Protein AF-A0A3M2BZV1-F1 (afdb_monomer_lite)

Sequence (402 aa):
MAQPIPGFLEGPLTDLDVVSRTARVNGVLMNIPPGTPIASPTVDLNALAASLGVDPLTLIGGDPLPGRTTPGFTGGTCLCAVEVDPATGVATATEMTLEPAENVILATVTAHNCVTPGCDPDDDPANELRVGGTLMDPNPDPRLTSDPATNRGFVVDLTLGNLAGVAAGGEGYFGVTGNLHLYTLELEGGVLVNAGVTEVSILRAQCRQRNGMGEWNVLGATHDPSTGEVTVRRGDTGEVLGTAPVVADPDDPAFGAYTFNAEVTGTCAGAVIVDFLTASATGDVDVRIDDPAAPPPPPGGGPADAIAIDRARFRADKGMIRVSGTVLPGGATPPAAVEVYVPGTDDGAGGCSGTLAGTATVDAVALDWDFRSNDGDFPTNPGTTCVASPNGGSAESDFTVD

pLDDT: mean 90.84, std 10.63, range [43.12, 98.69]

Structure (mmCIF, N/CA/C/O backbone):
data_AF-A0A3M2BZV1-F1
#
_entry.id   AF-A0A3M2BZV1-F1
#
loop_
_atom_site.group_PDB
_atom_site.id
_atom_site.type_symbol
_atom_site.label_atom_id
_atom_site.label_alt_id
_atom_site.label_comp_id
_atom_site.label_asym_id
_atom_site.label_entity_id
_atom_site.label_seq_id
_atom_site.pdbx_PDB_ins_code
_atom_site.Cartn_x
_atom_site.Cartn_y
_atom_site.Cartn_z
_atom_site.occupancy
_atom_site.B_iso_or_equiv
_atom_site.auth_seq_id
_atom_site.auth_comp_id
_atom_site.auth_asym_id
_atom_site.auth_atom_id
_atom_site.pdbx_PDB_model_num
ATOM 1 N N . MET A 1 1 ? 11.053 17.723 -30.138 1.00 65.12 1 MET A N 1
ATOM 2 C CA . MET A 1 1 ? 11.257 16.628 -29.171 1.00 65.12 1 MET A CA 1
ATOM 3 C C . MET A 1 1 ? 9.878 16.138 -28.798 1.00 65.12 1 MET A C 1
ATOM 5 O O . MET A 1 1 ? 9.015 16.987 -28.596 1.00 65.12 1 MET A O 1
ATOM 9 N N . ALA A 1 2 ? 9.643 14.830 -28.858 1.00 81.00 2 ALA A N 1
ATOM 10 C CA . ALA A 1 2 ? 8.365 14.273 -28.439 1.00 81.00 2 ALA A CA 1
ATOM 11 C C . ALA A 1 2 ? 8.210 14.459 -26.922 1.00 81.00 2 ALA A C 1
ATOM 13 O O . ALA A 1 2 ? 9.206 14.473 -26.200 1.00 81.00 2 ALA A O 1
ATOM 14 N N . GLN A 1 3 ? 6.982 14.692 -26.468 1.00 87.81 3 GLN A N 1
ATOM 15 C CA . GLN A 1 3 ? 6.684 14.830 -25.046 1.00 87.81 3 GLN A CA 1
ATOM 16 C C . GLN A 1 3 ? 6.762 13.442 -24.383 1.00 87.81 3 GLN A C 1
ATOM 18 O O . GLN A 1 3 ? 6.252 12.493 -24.987 1.00 87.81 3 GLN A O 1
ATOM 23 N N . PRO A 1 4 ? 7.378 13.303 -23.191 1.00 90.81 4 PRO A N 1
ATOM 24 C CA . PRO A 1 4 ? 7.334 12.055 -22.436 1.00 90.81 4 PRO A CA 1
ATOM 25 C C . PRO A 1 4 ? 5.892 11.619 -22.162 1.00 90.81 4 PRO A C 1
ATOM 27 O O . PRO A 1 4 ? 5.012 12.456 -21.944 1.00 90.81 4 PRO A O 1
ATOM 30 N N . ILE A 1 5 ? 5.656 10.310 -22.195 1.00 91.00 5 ILE A N 1
ATOM 31 C CA . ILE A 1 5 ? 4.343 9.711 -21.956 1.00 91.00 5 ILE A CA 1
ATOM 32 C C . ILE A 1 5 ? 4.293 9.259 -20.492 1.00 91.00 5 ILE A C 1
ATOM 34 O O . ILE A 1 5 ? 5.105 8.411 -20.117 1.00 91.00 5 ILE A O 1
ATOM 38 N N . PRO A 1 6 ? 3.379 9.786 -19.657 1.00 90.75 6 PRO A N 1
ATOM 39 C CA . PRO A 1 6 ? 3.213 9.284 -18.299 1.00 90.75 6 PRO A CA 1
ATOM 40 C C . PRO A 1 6 ? 2.678 7.848 -18.336 1.00 90.75 6 PRO A C 1
ATOM 42 O O . PRO A 1 6 ? 1.801 7.516 -19.136 1.00 90.75 6 PRO A O 1
ATOM 45 N N . GLY A 1 7 ? 3.204 6.998 -17.464 1.00 90.75 7 GLY A N 1
ATOM 46 C CA . GLY A 1 7 ? 2.824 5.600 -17.335 1.00 90.75 7 GLY A CA 1
ATOM 47 C C . GLY A 1 7 ? 2.903 5.120 -15.891 1.00 90.75 7 GLY A C 1
ATOM 48 O O . GLY A 1 7 ? 3.358 5.832 -14.996 1.00 90.75 7 GLY A O 1
ATOM 49 N N . PHE A 1 8 ? 2.461 3.887 -15.680 1.00 92.56 8 PHE A N 1
ATO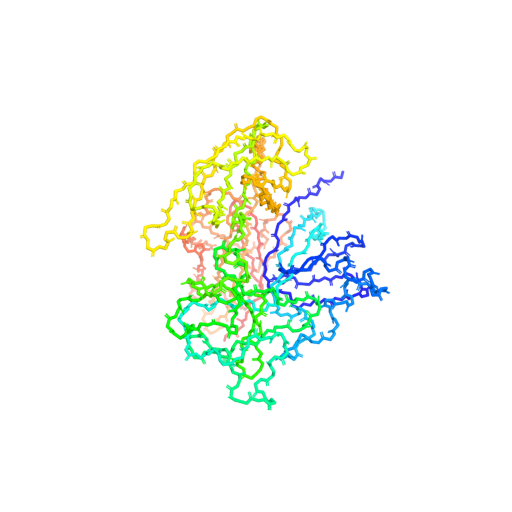M 50 C CA . PHE A 1 8 ? 2.524 3.206 -14.394 1.00 92.56 8 PHE A CA 1
ATOM 51 C C . PHE A 1 8 ? 3.009 1.777 -14.624 1.00 92.56 8 PHE A C 1
ATOM 53 O O . PHE A 1 8 ? 2.493 1.080 -15.502 1.00 92.56 8 PHE A O 1
ATOM 60 N N . LEU A 1 9 ? 4.030 1.372 -13.877 1.00 93.50 9 LEU A N 1
ATOM 61 C CA . LEU A 1 9 ? 4.557 0.016 -13.874 1.00 93.50 9 LEU A CA 1
ATOM 62 C C . LEU A 1 9 ? 4.235 -0.622 -12.532 1.00 93.50 9 LEU A C 1
ATOM 64 O O . LEU A 1 9 ? 4.595 -0.090 -11.489 1.00 93.50 9 LEU A O 1
ATOM 68 N N . GLU A 1 10 ? 3.607 -1.787 -12.581 1.00 95.31 10 GLU A N 1
ATOM 69 C CA . GLU A 1 10 ? 3.343 -2.608 -11.410 1.00 95.31 10 GLU A CA 1
ATOM 70 C C . GLU A 1 10 ? 3.843 -4.023 -11.673 1.00 95.31 10 GLU A C 1
ATOM 72 O O . GLU A 1 10 ? 3.662 -4.574 -12.767 1.00 95.31 10 GLU A O 1
ATOM 77 N N . GLY A 1 11 ? 4.494 -4.613 -10.677 1.00 94.75 11 GLY A N 1
ATOM 78 C CA . GLY A 1 11 ? 4.858 -6.021 -10.700 1.00 94.75 11 GLY A CA 1
ATOM 79 C C . GLY A 1 11 ? 6.191 -6.304 -10.022 1.00 94.75 11 GLY A C 1
ATOM 80 O O . GLY A 1 11 ? 6.704 -5.476 -9.267 1.00 94.75 11 GLY A O 1
ATOM 81 N N . PRO A 1 12 ? 6.779 -7.485 -10.273 1.00 95.19 12 PRO A N 1
ATOM 82 C CA . PRO A 1 12 ? 7.933 -7.933 -9.515 1.00 95.19 12 PRO A CA 1
ATOM 83 C C . PRO A 1 12 ? 9.173 -7.080 -9.806 1.00 95.19 12 PRO A C 1
ATOM 85 O O . PRO A 1 12 ? 9.556 -6.911 -10.970 1.00 95.19 12 PRO A O 1
ATOM 88 N N . LEU A 1 13 ? 9.839 -6.613 -8.746 1.00 97.06 13 LEU A N 1
ATOM 89 C CA . LEU A 1 13 ? 11.179 -6.029 -8.805 1.00 97.06 13 LEU A CA 1
ATOM 90 C C . LEU A 1 13 ? 12.202 -7.159 -8.956 1.00 97.06 13 LEU A C 1
ATOM 92 O O . LEU A 1 13 ? 12.619 -7.782 -7.985 1.00 97.06 13 LEU A O 1
ATOM 96 N N . THR A 1 14 ? 12.584 -7.462 -10.189 1.00 95.94 14 THR A N 1
ATOM 97 C CA . THR A 1 14 ? 13.433 -8.627 -10.507 1.00 95.94 14 THR A CA 1
ATOM 98 C C . THR A 1 14 ? 14.927 -8.334 -10.484 1.00 95.94 14 THR A C 1
ATOM 100 O O . THR A 1 14 ? 15.722 -9.259 -10.338 1.00 95.94 14 THR A O 1
ATOM 103 N N . ASP A 1 15 ? 15.303 -7.067 -10.636 1.00 95.62 15 ASP A N 1
ATOM 104 C CA . ASP A 1 15 ? 16.692 -6.622 -10.659 1.00 95.62 15 ASP A CA 1
ATOM 105 C C . ASP A 1 15 ? 16.779 -5.165 -10.200 1.00 95.62 15 ASP A C 1
ATOM 107 O O . ASP A 1 15 ? 15.883 -4.366 -10.495 1.00 95.62 15 ASP A O 1
ATOM 111 N N . LEU A 1 16 ? 17.856 -4.829 -9.495 1.00 96.81 16 LEU A N 1
ATOM 112 C CA . LEU A 1 16 ? 18.164 -3.480 -9.036 1.00 96.81 16 LEU A CA 1
ATOM 113 C C . LEU A 1 16 ? 19.681 -3.282 -9.052 1.00 96.81 16 LEU A C 1
ATOM 115 O O . LEU A 1 16 ? 20.410 -3.873 -8.256 1.00 96.81 16 LEU A O 1
ATOM 119 N N . ASP A 1 17 ? 20.145 -2.389 -9.917 1.00 96.62 17 ASP A N 1
ATOM 120 C CA . ASP A 1 17 ? 21.536 -1.966 -9.974 1.00 96.62 17 ASP A CA 1
ATOM 121 C C . ASP A 1 17 ? 21.671 -0.560 -9.386 1.00 96.62 17 ASP A C 1
ATOM 123 O O . ASP A 1 17 ? 21.318 0.452 -9.995 1.00 96.62 17 ASP A O 1
ATOM 127 N N . VAL A 1 18 ? 22.227 -0.511 -8.178 1.00 94.94 18 VAL A N 1
ATOM 128 C CA . VAL A 1 18 ? 22.482 0.718 -7.418 1.00 94.94 18 VAL A CA 1
ATOM 129 C C . VAL A 1 18 ? 23.481 1.637 -8.130 1.00 94.94 18 VAL A C 1
ATOM 131 O O . VAL A 1 18 ? 23.368 2.858 -8.037 1.00 94.94 18 VAL A O 1
ATOM 134 N N . VAL A 1 19 ? 24.459 1.073 -8.849 1.00 94.12 19 VAL A N 1
ATOM 135 C CA . VAL A 1 19 ? 25.541 1.838 -9.485 1.00 94.12 19 VAL A CA 1
ATOM 136 C C . VAL A 1 19 ? 25.039 2.519 -10.750 1.00 94.12 19 VAL A C 1
ATOM 138 O O . VAL A 1 19 ? 25.269 3.714 -10.933 1.00 94.12 19 VAL A O 1
ATOM 141 N N . SER A 1 20 ? 24.346 1.777 -11.617 1.00 96.75 20 SER A N 1
ATOM 142 C CA . SER A 1 20 ? 23.733 2.358 -12.819 1.00 96.75 20 SER A CA 1
ATOM 143 C C . SER A 1 20 ? 22.413 3.080 -12.533 1.00 96.75 20 SER A C 1
ATOM 145 O O . SER A 1 20 ? 21.921 3.798 -13.401 1.00 96.75 20 SER A O 1
ATOM 147 N N . ARG A 1 21 ? 21.875 2.934 -11.314 1.00 97.50 21 ARG A N 1
ATOM 148 C CA . ARG A 1 21 ? 20.554 3.413 -10.886 1.00 97.50 21 ARG A CA 1
ATOM 149 C C . ARG A 1 21 ? 19.451 2.940 -11.826 1.00 97.50 21 ARG A C 1
ATOM 151 O O . ARG A 1 21 ? 18.632 3.730 -12.296 1.00 97.50 21 ARG A O 1
ATOM 158 N N . THR A 1 22 ? 19.451 1.646 -12.111 1.00 97.88 22 THR A N 1
ATOM 159 C CA . THR A 1 22 ? 18.426 1.012 -12.939 1.00 97.88 22 THR A CA 1
ATOM 160 C C . THR A 1 22 ? 17.716 -0.085 -12.167 1.00 97.88 22 THR A C 1
ATOM 162 O O . THR A 1 22 ? 18.286 -0.697 -11.266 1.00 97.88 22 THR A O 1
ATOM 165 N N . ALA A 1 23 ? 16.456 -0.328 -12.509 1.00 97.75 23 ALA A N 1
ATOM 166 C CA . ALA A 1 23 ? 15.674 -1.424 -11.958 1.00 97.75 23 ALA A CA 1
ATOM 167 C C . ALA A 1 23 ? 14.876 -2.119 -13.053 1.00 97.75 23 ALA A C 1
ATOM 169 O O . ALA A 1 23 ? 14.548 -1.515 -14.077 1.00 97.75 23 ALA A O 1
ATOM 170 N N . ARG A 1 24 ? 14.542 -3.391 -12.827 1.00 97.31 24 ARG A N 1
ATOM 171 C CA . ARG A 1 24 ? 13.664 -4.159 -13.706 1.00 97.31 24 ARG A CA 1
ATOM 172 C C . ARG A 1 24 ? 12.366 -4.515 -13.003 1.00 97.31 24 ARG A C 1
ATOM 174 O O . ARG A 1 24 ? 12.362 -5.378 -12.123 1.00 97.31 24 ARG A O 1
ATOM 181 N N . VAL A 1 25 ? 11.274 -3.910 -13.455 1.00 96.56 25 VAL A N 1
ATOM 182 C CA . VAL A 1 25 ? 9.926 -4.116 -12.913 1.00 96.56 25 VAL A CA 1
ATOM 183 C C . VAL A 1 25 ? 9.061 -4.745 -13.988 1.00 96.56 25 VAL A C 1
ATOM 185 O O . VAL A 1 25 ? 8.952 -4.210 -15.088 1.00 96.56 25 VAL A O 1
ATOM 188 N N . ASN A 1 26 ? 8.509 -5.925 -13.698 1.00 92.88 26 ASN A N 1
ATOM 189 C CA . ASN A 1 26 ? 7.718 -6.698 -14.662 1.00 92.88 26 ASN A CA 1
ATOM 190 C C . ASN A 1 26 ? 8.430 -6.872 -16.028 1.00 92.88 26 ASN A C 1
ATOM 192 O O . ASN A 1 26 ? 7.855 -6.703 -17.099 1.00 92.88 26 ASN A O 1
ATOM 196 N N . GLY A 1 27 ? 9.743 -7.129 -15.993 1.00 92.62 27 GLY A N 1
ATOM 197 C CA . GLY A 1 27 ? 10.577 -7.277 -17.190 1.00 92.62 27 GLY A CA 1
ATOM 198 C C . GLY A 1 27 ? 11.034 -5.966 -17.849 1.00 92.62 27 GLY A C 1
ATOM 199 O O . GLY A 1 27 ? 12.019 -5.993 -18.591 1.00 92.62 27 GLY A O 1
ATOM 200 N N . VAL A 1 28 ? 10.416 -4.824 -17.535 1.00 93.62 28 VAL A N 1
ATOM 201 C CA . VAL A 1 28 ? 10.753 -3.504 -18.092 1.00 93.62 28 VAL A CA 1
ATOM 202 C C . VAL A 1 28 ? 11.944 -2.906 -17.349 1.00 93.62 28 VAL A C 1
ATOM 204 O O . VAL A 1 28 ? 11.924 -2.797 -16.127 1.00 93.62 28 VAL A O 1
ATOM 207 N N . LEU A 1 29 ? 12.991 -2.522 -18.086 1.00 94.69 29 LEU A N 1
ATOM 208 C CA . LEU A 1 29 ? 14.131 -1.791 -17.530 1.00 94.69 29 LEU A CA 1
ATOM 209 C C . LEU A 1 29 ? 13.769 -0.307 -17.401 1.00 94.69 29 LEU A C 1
ATOM 211 O O . LEU A 1 29 ? 13.378 0.313 -18.390 1.00 94.69 29 LEU A O 1
ATOM 215 N N . MET A 1 30 ? 13.949 0.259 -16.212 1.00 97.69 30 MET A N 1
ATOM 216 C CA . MET A 1 30 ? 13.725 1.676 -15.943 1.00 97.69 30 MET A CA 1
ATOM 217 C C . MET A 1 30 ? 14.945 2.335 -15.303 1.00 97.69 30 MET A C 1
ATOM 219 O O . MET A 1 30 ? 15.677 1.710 -14.532 1.00 97.69 30 MET A O 1
ATOM 223 N N . ASN A 1 31 ? 15.134 3.617 -15.602 1.00 98.25 31 ASN A N 1
ATOM 224 C CA . ASN A 1 31 ? 16.089 4.475 -14.911 1.00 98.25 31 ASN A CA 1
ATOM 225 C C . ASN A 1 31 ? 15.458 5.038 -13.637 1.00 98.25 31 ASN A C 1
ATOM 227 O O . ASN A 1 31 ? 14.290 5.424 -13.646 1.00 98.25 31 ASN A O 1
ATOM 231 N N . ILE A 1 32 ? 16.250 5.165 -12.576 1.00 98.19 32 ILE A N 1
ATOM 232 C CA . ILE A 1 32 ? 15.841 5.773 -11.309 1.00 98.19 32 ILE A CA 1
ATOM 233 C C . ILE A 1 32 ? 16.714 7.007 -11.061 1.00 98.19 32 ILE A C 1
ATOM 235 O O . ILE A 1 32 ? 17.813 6.900 -10.501 1.00 98.19 32 ILE A O 1
ATOM 239 N N . PRO A 1 33 ? 16.278 8.202 -11.485 1.00 97.75 33 PRO A N 1
ATOM 240 C CA . PRO A 1 33 ? 17.014 9.429 -11.229 1.00 97.75 33 PRO A CA 1
ATOM 241 C C . PRO A 1 33 ? 17.360 9.621 -9.740 1.00 97.75 33 PRO A C 1
ATOM 243 O O . PRO A 1 33 ? 16.658 9.152 -8.840 1.00 97.75 33 PRO A O 1
ATOM 246 N N . PRO A 1 34 ? 18.467 10.309 -9.424 1.00 95.88 34 PRO A N 1
ATOM 247 C CA . PRO A 1 34 ? 18.685 10.806 -8.072 1.00 95.88 34 PRO A CA 1
ATOM 248 C C . PRO A 1 34 ? 17.522 11.709 -7.641 1.00 95.88 34 PRO A C 1
ATOM 250 O O . PRO A 1 34 ? 17.136 12.613 -8.379 1.00 95.88 34 PRO A O 1
ATOM 253 N N . GLY A 1 35 ? 16.991 11.481 -6.440 1.00 94.25 35 GLY A N 1
ATOM 254 C CA . GLY A 1 35 ? 15.876 12.258 -5.895 1.00 94.25 35 GLY A CA 1
ATOM 255 C C . GLY A 1 35 ? 14.480 11.724 -6.222 1.00 94.25 35 GLY A C 1
ATOM 256 O O . GLY A 1 35 ? 13.523 12.304 -5.721 1.00 94.25 35 GLY A O 1
ATOM 257 N N . THR A 1 36 ? 14.348 10.632 -6.987 1.00 97.88 36 THR A N 1
ATOM 258 C CA . THR A 1 36 ? 13.075 9.897 -7.089 1.00 97.88 36 THR A CA 1
ATOM 259 C C . THR A 1 36 ? 12.581 9.550 -5.674 1.00 97.88 36 THR A C 1
ATOM 261 O O . THR A 1 36 ? 13.369 8.985 -4.906 1.00 97.88 36 THR A O 1
ATOM 264 N N . PRO A 1 37 ? 11.342 9.914 -5.293 1.00 97.31 37 PRO A N 1
ATOM 265 C CA . PRO A 1 37 ? 10.723 9.472 -4.048 1.00 97.31 37 PRO A CA 1
ATOM 266 C C . PRO A 1 37 ? 10.548 7.953 -4.041 1.00 97.31 37 PRO A C 1
ATOM 268 O O . PRO A 1 37 ? 10.100 7.376 -5.034 1.00 97.31 37 PRO A O 1
ATOM 271 N N . ILE A 1 38 ? 10.938 7.319 -2.939 1.00 97.50 38 ILE A N 1
ATOM 272 C CA . ILE A 1 38 ? 10.859 5.878 -2.719 1.00 97.50 38 ILE A CA 1
ATOM 273 C C . ILE A 1 38 ? 10.261 5.643 -1.332 1.00 97.50 38 ILE A C 1
ATOM 275 O O . ILE A 1 38 ? 10.784 6.141 -0.334 1.00 97.50 38 ILE A O 1
ATOM 279 N N . ALA A 1 39 ? 9.192 4.859 -1.263 1.00 96.81 39 ALA A N 1
ATOM 280 C CA . ALA A 1 39 ? 8.527 4.498 -0.018 1.00 96.81 39 ALA A CA 1
ATOM 281 C C . ALA A 1 39 ? 8.331 2.982 0.097 1.00 96.81 39 ALA A C 1
ATOM 283 O O . ALA A 1 39 ? 8.353 2.256 -0.897 1.00 96.81 39 ALA A O 1
ATOM 284 N N . SER A 1 40 ? 8.155 2.513 1.323 1.00 96.25 40 SER A N 1
ATOM 285 C CA . SER A 1 40 ? 7.537 1.229 1.646 1.00 96.25 40 SER A CA 1
ATOM 286 C C . SER A 1 40 ? 6.195 1.492 2.345 1.00 96.25 40 SER A C 1
ATOM 288 O O . SER A 1 40 ? 5.944 2.644 2.710 1.00 96.25 40 SER A O 1
ATOM 290 N N . PRO A 1 41 ? 5.345 0.472 2.576 1.00 93.31 41 PRO A N 1
ATOM 291 C CA . PRO A 1 41 ? 4.055 0.652 3.246 1.00 93.31 41 PRO A CA 1
ATOM 292 C C . PRO A 1 41 ? 4.084 1.495 4.525 1.00 93.31 41 PRO A C 1
ATOM 294 O O . PRO A 1 41 ? 3.155 2.257 4.768 1.00 93.31 41 PRO A O 1
ATOM 297 N N . THR A 1 42 ? 5.149 1.394 5.326 1.00 93.38 42 THR A N 1
ATOM 298 C CA . THR A 1 42 ? 5.220 2.066 6.634 1.00 93.38 42 THR A CA 1
ATOM 299 C C . THR A 1 42 ? 6.302 3.144 6.727 1.00 93.38 42 THR A C 1
ATOM 301 O O . THR A 1 42 ? 6.422 3.803 7.761 1.00 93.38 42 THR A O 1
ATOM 304 N N . VAL A 1 43 ? 7.129 3.343 5.687 1.00 94.94 43 VAL A N 1
ATOM 305 C CA . VAL A 1 43 ? 8.333 4.191 5.786 1.00 94.94 43 VAL A CA 1
ATOM 306 C C . VAL A 1 43 ? 8.652 4.943 4.491 1.00 94.94 43 VAL A C 1
ATOM 308 O O . VAL A 1 43 ? 8.782 4.354 3.420 1.00 94.94 43 VAL A O 1
ATOM 311 N N . ASP A 1 44 ? 8.928 6.247 4.610 1.00 95.81 44 ASP A N 1
ATOM 312 C CA . ASP A 1 44 ? 9.650 7.016 3.585 1.00 95.81 44 ASP A CA 1
ATOM 313 C C . ASP A 1 44 ? 11.129 6.587 3.566 1.00 95.81 44 ASP A C 1
ATOM 315 O O . ASP A 1 44 ? 11.925 6.905 4.464 1.00 95.81 44 ASP A O 1
ATOM 319 N N . LEU A 1 45 ? 11.513 5.845 2.526 1.00 96.81 45 LEU A N 1
ATOM 320 C CA . LEU A 1 45 ? 12.845 5.259 2.406 1.00 96.81 45 LEU A CA 1
ATOM 321 C C . LEU A 1 45 ? 13.902 6.302 2.036 1.00 96.81 45 LEU A C 1
ATOM 323 O O . LEU A 1 45 ? 15.075 6.117 2.371 1.00 96.81 45 LEU A O 1
ATOM 327 N N . ASN A 1 46 ? 13.521 7.417 1.407 1.00 97.00 46 ASN A N 1
ATOM 328 C CA . ASN A 1 46 ? 14.432 8.531 1.154 1.00 97.00 46 ASN A CA 1
ATOM 329 C C . ASN A 1 46 ? 14.799 9.226 2.466 1.00 97.00 46 ASN A C 1
ATOM 331 O O . ASN A 1 46 ? 15.981 9.489 2.707 1.00 97.00 46 ASN A O 1
ATOM 335 N N . ALA A 1 47 ? 13.812 9.495 3.323 1.00 96.50 47 ALA A N 1
ATOM 336 C CA . ALA A 1 47 ? 14.039 10.089 4.636 1.00 96.50 47 ALA A CA 1
ATOM 337 C C . ALA A 1 47 ? 14.899 9.178 5.526 1.00 96.50 47 ALA A C 1
ATOM 339 O O . ALA A 1 47 ? 15.871 9.640 6.137 1.00 96.50 47 ALA A O 1
ATOM 340 N N . LEU A 1 48 ? 14.604 7.873 5.547 1.00 97.00 48 LEU A N 1
ATOM 341 C CA . LEU A 1 48 ? 15.400 6.895 6.286 1.00 97.00 48 LEU A CA 1
ATOM 342 C C . LEU A 1 48 ? 16.840 6.829 5.758 1.00 97.00 48 LEU A C 1
ATOM 344 O O . LEU A 1 48 ? 17.785 6.960 6.539 1.00 97.00 48 LEU A O 1
ATOM 348 N N . ALA A 1 49 ? 17.031 6.697 4.445 1.00 96.56 49 ALA A N 1
ATOM 349 C CA . ALA A 1 49 ? 18.359 6.650 3.836 1.00 96.56 49 ALA A CA 1
ATOM 350 C C . ALA A 1 49 ? 19.175 7.920 4.121 1.00 96.56 49 ALA A C 1
ATOM 352 O O . ALA A 1 49 ? 20.354 7.832 4.476 1.00 96.56 49 ALA A O 1
ATOM 353 N N . ALA A 1 50 ? 18.539 9.096 4.064 1.00 96.75 50 ALA A N 1
ATOM 354 C CA . ALA A 1 50 ? 19.162 10.361 4.435 1.00 96.75 50 ALA A CA 1
ATOM 355 C C . ALA A 1 50 ? 19.604 10.380 5.908 1.00 96.75 50 ALA A C 1
ATOM 357 O O . ALA A 1 50 ? 20.711 10.834 6.202 1.00 96.75 50 ALA A O 1
ATOM 358 N N . SER A 1 51 ? 18.789 9.845 6.826 1.00 97.38 51 SER A N 1
ATOM 359 C CA . SER A 1 51 ? 19.139 9.754 8.253 1.00 97.38 51 SER A CA 1
ATOM 360 C C . SER A 1 51 ? 20.339 8.831 8.515 1.00 97.38 51 SER A C 1
ATOM 362 O O . SER A 1 51 ? 21.120 9.070 9.436 1.00 97.38 51 SER A O 1
ATOM 364 N N . LEU A 1 52 ? 20.519 7.816 7.665 1.00 95.94 52 LEU A N 1
ATOM 365 C CA . LEU A 1 52 ? 21.626 6.859 7.709 1.00 95.94 52 LEU A CA 1
ATOM 366 C C . LEU A 1 52 ? 22.852 7.307 6.895 1.00 95.94 52 LEU A C 1
ATOM 368 O O . LEU A 1 52 ? 23.907 6.681 6.986 1.00 95.94 52 LEU A O 1
ATOM 372 N N . GLY A 1 53 ? 22.745 8.380 6.104 1.00 96.19 53 GLY A N 1
ATOM 373 C CA . GLY A 1 53 ? 23.824 8.855 5.235 1.00 96.19 53 GLY A CA 1
ATOM 374 C C . GLY A 1 53 ? 24.143 7.915 4.068 1.00 96.19 53 GLY A C 1
ATOM 375 O O . GLY A 1 53 ? 25.298 7.842 3.647 1.00 96.19 53 GLY A O 1
ATOM 376 N N . VAL A 1 54 ? 23.145 7.187 3.557 1.00 96.19 54 VAL A N 1
ATOM 377 C CA . VAL A 1 54 ? 23.287 6.236 2.441 1.00 96.19 54 VAL A CA 1
ATOM 378 C C . VAL A 1 54 ? 22.376 6.604 1.269 1.00 96.19 54 VAL A C 1
ATOM 380 O O . VAL A 1 54 ? 21.440 7.386 1.413 1.00 96.19 54 VAL A O 1
ATOM 383 N N . ASP A 1 55 ? 22.653 6.041 0.091 1.00 95.19 55 ASP A N 1
ATOM 384 C CA . ASP A 1 55 ? 21.736 6.130 -1.051 1.00 95.19 55 ASP A CA 1
ATOM 385 C C . ASP A 1 55 ? 20.493 5.256 -0.790 1.00 95.19 55 ASP A C 1
ATOM 387 O O . ASP A 1 55 ? 20.659 4.116 -0.335 1.00 95.19 55 ASP A O 1
ATOM 391 N N . PRO A 1 56 ? 19.264 5.724 -1.082 1.00 96.38 56 PRO A N 1
ATOM 392 C CA . PRO A 1 56 ? 18.065 4.913 -0.891 1.00 96.38 56 PRO A CA 1
ATOM 393 C C . PRO A 1 56 ? 18.097 3.613 -1.703 1.00 96.38 56 PRO A C 1
ATOM 395 O O . PRO A 1 56 ? 17.613 2.600 -1.212 1.00 96.38 56 PRO A O 1
ATOM 398 N N . LEU A 1 57 ? 18.752 3.576 -2.873 1.00 96.81 57 LEU A N 1
ATOM 399 C CA . LEU A 1 57 ? 18.916 2.341 -3.648 1.00 96.81 57 LEU A CA 1
ATOM 400 C C . LEU A 1 57 ? 19.809 1.317 -2.935 1.00 96.81 57 LEU A C 1
ATOM 402 O O . LEU A 1 57 ? 19.534 0.120 -2.988 1.00 96.81 57 LEU A O 1
ATOM 406 N N . THR A 1 58 ? 20.834 1.773 -2.208 1.00 95.88 58 THR A N 1
ATOM 407 C CA . THR A 1 58 ? 21.654 0.898 -1.353 1.00 95.88 58 THR A CA 1
ATOM 408 C C . THR A 1 58 ? 20.823 0.304 -0.218 1.00 95.88 58 THR A C 1
ATOM 410 O O . THR A 1 58 ? 21.012 -0.856 0.136 1.00 95.88 58 THR A O 1
ATOM 413 N N . LEU A 1 59 ? 19.891 1.078 0.343 1.00 94.19 59 LEU A N 1
ATOM 414 C CA . LEU A 1 59 ? 19.013 0.624 1.421 1.00 94.19 59 LEU A CA 1
ATOM 415 C C . LEU A 1 59 ? 18.037 -0.467 0.944 1.00 94.19 59 LEU A C 1
ATOM 417 O O . LEU A 1 59 ? 17.866 -1.486 1.619 1.00 94.19 59 LEU A O 1
ATOM 421 N N . ILE A 1 60 ? 17.424 -0.283 -0.230 1.00 95.75 60 ILE A N 1
ATOM 422 C CA . ILE A 1 60 ? 16.415 -1.218 -0.763 1.00 95.75 60 ILE A CA 1
ATOM 423 C C . ILE A 1 60 ? 17.015 -2.433 -1.482 1.00 95.75 60 ILE A C 1
ATOM 425 O O . ILE A 1 60 ? 16.353 -3.464 -1.570 1.00 95.75 60 ILE A O 1
ATOM 429 N N . GLY A 1 61 ? 18.249 -2.323 -1.987 1.00 94.38 61 GLY A N 1
ATOM 430 C CA . GLY A 1 61 ? 18.989 -3.407 -2.644 1.00 94.38 61 GLY A CA 1
ATOM 431 C C . GLY A 1 61 ? 20.010 -4.109 -1.747 1.00 94.38 61 GLY A C 1
ATOM 432 O O . GLY A 1 61 ? 20.695 -5.019 -2.208 1.00 94.38 61 GLY A O 1
ATOM 433 N N . GLY A 1 62 ? 20.149 -3.657 -0.499 1.00 93.00 62 GLY A N 1
ATOM 434 C CA . GLY A 1 62 ? 21.130 -4.152 0.463 1.00 93.00 62 GLY A CA 1
ATOM 435 C C . GLY A 1 62 ? 20.722 -5.463 1.134 1.00 93.00 62 GLY A C 1
ATOM 436 O O . GLY A 1 62 ? 20.206 -6.383 0.498 1.00 93.00 62 GLY A O 1
ATOM 437 N N . ASP A 1 63 ? 20.967 -5.549 2.441 1.00 95.62 63 ASP A N 1
ATOM 438 C CA . ASP A 1 63 ? 20.738 -6.767 3.221 1.00 95.62 63 ASP A CA 1
ATOM 439 C C . ASP A 1 63 ? 19.298 -7.293 3.062 1.00 95.62 63 ASP A C 1
ATOM 441 O O . ASP A 1 63 ? 18.359 -6.491 2.947 1.00 95.62 63 ASP A O 1
ATOM 445 N N . PRO A 1 64 ? 19.088 -8.624 3.037 1.00 96.44 64 PRO A N 1
ATOM 446 C CA . PRO A 1 64 ? 17.750 -9.206 3.030 1.00 96.44 64 PRO A CA 1
ATOM 447 C C . PRO A 1 64 ? 16.878 -8.669 4.166 1.00 96.44 64 PRO A C 1
ATOM 449 O O . PRO A 1 64 ? 17.380 -8.375 5.251 1.00 96.44 64 PRO A O 1
ATOM 452 N N . LEU A 1 65 ? 15.571 -8.550 3.923 1.00 95.81 65 LEU A N 1
ATOM 453 C CA . LEU A 1 65 ? 14.619 -8.344 5.017 1.00 95.81 65 LEU A CA 1
ATOM 454 C C . LEU A 1 65 ? 14.605 -9.593 5.931 1.00 95.81 65 LEU A C 1
ATOM 456 O O . LEU A 1 65 ? 14.950 -10.687 5.461 1.00 95.81 65 LEU A O 1
ATOM 460 N N . PRO A 1 66 ? 14.198 -9.464 7.207 1.00 94.25 66 PRO A N 1
ATOM 461 C CA . PRO A 1 66 ? 14.052 -10.583 8.134 1.00 94.25 66 PRO A CA 1
ATOM 462 C C . PRO A 1 66 ? 13.350 -11.794 7.510 1.00 94.25 66 PRO A C 1
ATOM 464 O O . PRO A 1 66 ? 12.403 -11.668 6.746 1.00 94.25 66 PRO A O 1
ATOM 467 N N . GLY A 1 67 ? 13.887 -12.989 7.753 1.00 93.12 67 GLY A N 1
ATOM 468 C CA . GLY A 1 67 ? 13.342 -14.236 7.210 1.00 93.12 67 GLY A CA 1
ATOM 469 C C . GLY A 1 67 ? 13.459 -14.428 5.692 1.00 93.12 67 GLY A C 1
ATOM 470 O O . GLY A 1 67 ? 13.097 -15.501 5.212 1.00 93.12 67 GLY A O 1
ATOM 471 N N . ARG A 1 68 ? 13.985 -13.473 4.912 1.00 94.75 68 ARG A N 1
ATOM 472 C CA . ARG A 1 68 ? 14.200 -13.626 3.460 1.00 94.75 68 ARG A CA 1
ATOM 473 C C . ARG A 1 68 ? 15.652 -13.948 3.125 1.00 94.75 68 ARG A C 1
ATOM 475 O O . ARG A 1 68 ? 16.585 -13.590 3.833 1.00 94.75 68 ARG A O 1
ATOM 482 N N . THR A 1 69 ? 15.849 -14.600 1.980 1.00 95.06 69 THR A N 1
ATOM 483 C CA . THR A 1 69 ? 17.183 -14.856 1.401 1.00 95.06 69 THR A CA 1
ATOM 484 C C . THR A 1 69 ? 17.530 -13.909 0.255 1.00 95.06 69 THR A C 1
ATOM 486 O O . THR A 1 69 ? 18.672 -13.881 -0.195 1.00 95.06 69 THR A O 1
ATOM 489 N N . THR A 1 70 ? 16.548 -13.174 -0.267 1.00 94.31 70 THR A N 1
ATOM 490 C CA . THR A 1 70 ? 16.721 -12.224 -1.373 1.00 94.31 70 THR A CA 1
ATOM 491 C C . THR A 1 70 ? 17.161 -10.854 -0.851 1.00 94.31 70 THR A C 1
ATOM 493 O O . THR A 1 70 ? 16.619 -10.429 0.168 1.00 94.31 70 THR A O 1
ATOM 496 N N . PRO A 1 71 ? 18.072 -10.140 -1.540 1.00 95.00 71 PRO A N 1
ATOM 497 C CA . PRO A 1 71 ? 18.492 -8.792 -1.147 1.00 95.00 71 PRO A CA 1
ATOM 498 C C . PRO A 1 71 ? 17.323 -7.801 -1.076 1.00 95.00 71 PRO A C 1
ATOM 500 O O . PRO A 1 71 ? 16.578 -7.657 -2.051 1.00 95.00 71 PRO A O 1
ATOM 503 N N . GLY A 1 72 ? 17.188 -7.126 0.069 1.00 94.38 72 GLY A N 1
ATOM 504 C CA . GLY A 1 72 ? 16.150 -6.139 0.376 1.00 94.38 72 GLY A CA 1
ATOM 505 C C . GLY A 1 72 ? 14.773 -6.444 -0.226 1.00 94.38 72 GLY A C 1
ATOM 506 O O . GLY A 1 72 ? 14.164 -7.473 0.072 1.00 94.38 72 GLY A O 1
ATOM 507 N N . PHE A 1 73 ? 14.289 -5.544 -1.084 1.00 97.00 73 PHE A N 1
ATOM 508 C CA . PHE A 1 73 ? 12.964 -5.631 -1.712 1.00 97.00 73 PHE A CA 1
ATOM 509 C C . PHE A 1 73 ? 12.946 -6.436 -3.024 1.00 97.00 73 PHE A C 1
ATOM 511 O O . PHE A 1 73 ? 11.884 -6.637 -3.610 1.00 97.00 73 PHE A O 1
ATOM 518 N N . THR A 1 74 ? 14.089 -6.954 -3.484 1.00 96.12 74 THR A N 1
ATOM 519 C CA . THR A 1 74 ? 14.166 -7.745 -4.726 1.00 96.12 74 THR A CA 1
ATOM 520 C C . THR A 1 74 ? 13.277 -8.985 -4.631 1.00 96.12 74 THR A C 1
ATOM 522 O O . THR A 1 74 ? 13.342 -9.738 -3.660 1.00 96.12 74 THR A O 1
ATOM 525 N N . GLY A 1 75 ? 12.445 -9.215 -5.643 1.00 94.19 75 GLY A N 1
ATOM 526 C CA . GLY A 1 75 ? 11.428 -10.267 -5.694 1.00 94.19 75 GLY A CA 1
ATOM 527 C C . GLY A 1 75 ? 10.091 -9.890 -5.048 1.00 94.19 75 GLY A C 1
ATOM 528 O O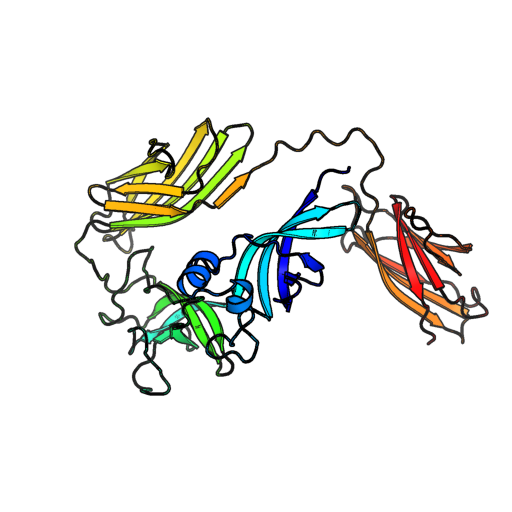 . GLY A 1 75 ? 9.165 -10.691 -5.111 1.00 94.19 75 GLY A O 1
ATOM 529 N N . GLY A 1 76 ? 9.991 -8.709 -4.428 1.00 95.62 76 GLY A N 1
ATOM 530 C CA . GLY A 1 76 ? 8.719 -8.102 -4.032 1.00 95.62 76 GLY A CA 1
ATOM 531 C C . GLY A 1 76 ? 8.063 -7.326 -5.177 1.00 95.62 76 GLY A C 1
ATOM 532 O O . GLY A 1 76 ? 8.497 -7.437 -6.328 1.00 95.62 76 GLY A O 1
ATOM 533 N N . THR A 1 77 ? 7.045 -6.531 -4.863 1.00 96.25 77 THR A N 1
ATOM 534 C CA . THR A 1 77 ? 6.297 -5.710 -5.828 1.00 96.25 77 THR A CA 1
ATOM 535 C C . THR A 1 77 ? 6.850 -4.280 -5.854 1.00 96.25 77 THR A C 1
ATOM 537 O O . THR A 1 77 ? 7.080 -3.685 -4.804 1.00 96.25 77 THR A O 1
ATOM 540 N N . CYS A 1 78 ? 7.076 -3.713 -7.045 1.00 96.81 78 CYS A N 1
ATOM 541 C CA . CYS A 1 78 ? 7.208 -2.261 -7.224 1.00 96.81 78 CYS A CA 1
ATOM 542 C C . CYS A 1 78 ? 5.947 -1.723 -7.879 1.00 96.81 78 CYS A C 1
ATOM 544 O O . CYS A 1 78 ? 5.512 -2.255 -8.902 1.00 96.81 78 CYS A O 1
ATOM 546 N N . LEU A 1 79 ? 5.435 -0.639 -7.312 1.00 96.56 79 LEU A N 1
ATOM 547 C CA . LEU A 1 79 ? 4.433 0.235 -7.894 1.00 96.56 79 LEU A CA 1
ATOM 548 C C . LEU A 1 79 ? 5.153 1.529 -8.257 1.00 96.56 79 LEU A C 1
ATOM 550 O O . LEU A 1 79 ? 5.589 2.270 -7.378 1.00 96.56 79 LEU A O 1
ATOM 554 N N . CYS A 1 80 ? 5.366 1.774 -9.541 1.00 96.50 80 CYS A N 1
ATOM 555 C CA . CYS A 1 80 ? 6.248 2.841 -9.982 1.00 96.50 80 CYS A CA 1
ATOM 556 C C . CYS A 1 80 ? 5.538 3.732 -11.012 1.00 96.50 80 CYS A C 1
ATOM 558 O O . CYS A 1 80 ? 5.173 3.285 -12.104 1.00 96.50 80 CYS A O 1
ATOM 560 N N . ALA A 1 81 ? 5.378 5.016 -10.690 1.00 95.00 81 ALA A N 1
ATOM 561 C CA . ALA A 1 81 ? 5.004 6.019 -11.680 1.00 95.00 81 ALA A CA 1
ATOM 562 C C . ALA A 1 81 ? 6.221 6.313 -12.568 1.00 95.00 81 ALA A C 1
ATOM 564 O O . ALA A 1 81 ? 7.343 6.458 -12.070 1.00 95.00 81 ALA A O 1
ATOM 565 N N . VAL A 1 82 ? 6.017 6.371 -13.885 1.00 96.81 82 VAL A N 1
ATOM 566 C CA . VAL A 1 82 ? 7.107 6.534 -14.854 1.00 96.81 82 VAL A CA 1
ATOM 567 C C . VAL A 1 82 ? 6.782 7.564 -15.929 1.00 96.81 82 VAL A C 1
ATOM 569 O O . VAL A 1 82 ? 5.630 7.762 -16.305 1.00 96.81 82 VAL A O 1
ATOM 572 N N . GLU A 1 83 ? 7.823 8.157 -16.500 1.00 96.75 83 GLU A N 1
ATOM 573 C CA . GLU A 1 83 ? 7.776 8.836 -17.791 1.00 96.75 83 GLU A CA 1
ATOM 574 C C . GLU A 1 83 ? 8.502 7.987 -18.836 1.00 96.75 83 GLU A C 1
ATOM 576 O O . GLU A 1 83 ? 9.658 7.600 -18.646 1.00 96.75 83 GLU A O 1
ATOM 581 N N . VAL A 1 84 ? 7.832 7.695 -19.950 1.00 94.75 84 VAL A N 1
ATOM 582 C CA . VAL A 1 84 ? 8.401 6.945 -21.073 1.00 94.75 84 VAL A CA 1
ATOM 583 C C . VAL A 1 84 ? 8.792 7.912 -22.178 1.00 94.75 84 VAL A C 1
ATOM 585 O O . VAL A 1 84 ? 7.949 8.646 -22.698 1.00 94.75 84 VAL A O 1
ATOM 588 N N . ASP A 1 85 ? 10.063 7.903 -22.569 1.00 92.38 85 ASP A N 1
ATOM 589 C CA . ASP A 1 85 ? 10.515 8.632 -23.752 1.00 92.38 85 ASP A CA 1
ATOM 590 C C . ASP A 1 85 ? 10.106 7.858 -25.018 1.00 92.38 85 ASP A C 1
ATOM 592 O O . ASP A 1 85 ? 10.668 6.794 -25.289 1.00 92.38 85 ASP A O 1
ATOM 596 N N . PRO A 1 86 ? 9.173 8.368 -25.842 1.00 87.94 86 PRO A N 1
ATOM 597 C CA . PRO A 1 86 ? 8.700 7.646 -27.021 1.00 87.94 86 PRO A CA 1
ATOM 598 C C . PRO A 1 86 ? 9.762 7.506 -28.121 1.00 87.94 86 PRO A C 1
ATOM 600 O O . PRO A 1 86 ? 9.584 6.702 -29.032 1.00 87.94 86 PRO A O 1
ATOM 603 N N . ALA A 1 87 ? 10.855 8.277 -28.078 1.00 89.38 87 ALA A N 1
ATOM 604 C CA . ALA A 1 87 ? 11.938 8.146 -29.049 1.00 89.38 87 ALA A CA 1
ATOM 605 C C . ALA A 1 87 ? 12.871 6.969 -28.734 1.00 89.38 87 ALA A C 1
ATOM 607 O O . ALA A 1 87 ? 13.489 6.419 -29.645 1.00 89.38 87 ALA A O 1
ATOM 608 N N . THR A 1 88 ? 12.998 6.605 -27.457 1.00 87.62 88 THR A N 1
ATOM 609 C CA . THR A 1 88 ? 13.951 5.587 -26.989 1.00 87.62 88 THR A CA 1
ATOM 610 C C . THR A 1 88 ? 13.280 4.378 -26.342 1.00 87.62 88 THR A C 1
ATOM 612 O O . THR A 1 88 ? 13.928 3.348 -26.175 1.00 87.62 88 THR A O 1
ATOM 615 N N . GLY A 1 89 ? 12.000 4.485 -25.974 1.00 87.88 89 GLY A N 1
ATOM 616 C CA . GLY A 1 89 ? 11.270 3.489 -25.190 1.00 87.88 89 GLY A CA 1
ATOM 617 C C . GLY A 1 89 ? 11.733 3.395 -23.733 1.00 87.88 89 GLY A C 1
ATOM 618 O O . GLY A 1 89 ? 11.323 2.483 -23.021 1.00 87.88 89 GLY A O 1
ATOM 619 N N . VAL A 1 90 ? 12.604 4.302 -23.281 1.00 92.62 90 VAL A N 1
ATOM 620 C CA . VAL A 1 90 ? 13.181 4.256 -21.935 1.00 92.62 90 VAL A CA 1
ATOM 621 C C . VAL A 1 90 ? 12.171 4.782 -20.922 1.00 92.62 90 VAL A C 1
ATOM 623 O O . VAL A 1 90 ? 11.735 5.930 -21.013 1.00 92.62 90 VAL A O 1
ATOM 626 N N . ALA A 1 91 ? 11.843 3.952 -19.932 1.00 96.81 91 ALA A N 1
ATOM 627 C CA . ALA A 1 91 ? 11.062 4.348 -18.768 1.00 96.81 91 ALA A CA 1
ATOM 628 C C . ALA A 1 91 ? 11.967 4.996 -17.709 1.00 96.81 91 ALA A C 1
ATOM 630 O O . ALA A 1 91 ? 13.050 4.494 -17.401 1.00 96.81 91 ALA A O 1
ATOM 631 N N . THR A 1 92 ? 11.519 6.107 -17.134 1.00 98.19 92 THR A N 1
ATOM 632 C CA . THR A 1 92 ? 12.202 6.811 -16.045 1.00 98.19 92 THR A CA 1
ATOM 633 C C . THR A 1 92 ? 11.248 6.950 -14.870 1.00 98.19 92 THR A C 1
ATOM 635 O O . THR A 1 92 ? 10.182 7.535 -15.024 1.00 98.19 92 THR A O 1
ATOM 638 N N . ALA A 1 93 ? 11.619 6.416 -13.709 1.00 97.94 93 ALA A N 1
ATOM 639 C CA . ALA A 1 93 ? 10.791 6.464 -12.511 1.00 97.94 93 ALA A CA 1
ATOM 640 C C . ALA A 1 93 ? 10.680 7.891 -11.963 1.00 97.94 93 ALA A C 1
ATOM 642 O O . ALA A 1 93 ? 11.689 8.548 -11.686 1.00 97.94 93 ALA A O 1
ATOM 643 N N . THR A 1 94 ? 9.447 8.347 -11.765 1.00 97.38 94 THR A N 1
ATOM 644 C CA . THR A 1 94 ? 9.131 9.604 -11.079 1.00 97.38 94 THR A CA 1
ATOM 645 C C . THR A 1 94 ? 8.788 9.380 -9.613 1.00 97.38 94 THR A C 1
ATOM 647 O O . THR A 1 94 ? 8.980 10.296 -8.824 1.00 97.38 94 THR A O 1
ATOM 650 N N . GLU A 1 95 ? 8.338 8.176 -9.254 1.00 97.00 95 GLU A N 1
ATOM 651 C CA . GLU A 1 95 ? 8.019 7.733 -7.892 1.00 97.00 95 GLU A CA 1
ATOM 652 C C . GLU A 1 95 ? 8.055 6.199 -7.826 1.00 97.00 95 GLU A C 1
ATOM 654 O O . GLU A 1 95 ? 7.797 5.531 -8.833 1.00 97.00 95 GLU A O 1
ATOM 659 N N . MET A 1 96 ? 8.391 5.640 -6.661 1.00 97.62 96 MET A N 1
ATOM 660 C CA . MET A 1 96 ? 8.399 4.199 -6.411 1.00 97.62 96 MET A CA 1
ATOM 661 C C . MET A 1 96 ? 7.826 3.869 -5.027 1.00 97.62 96 MET A C 1
ATOM 663 O O . MET A 1 96 ? 8.333 4.350 -4.019 1.00 97.62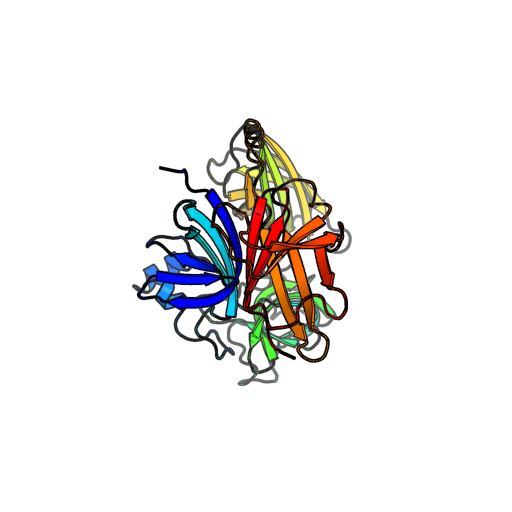 96 MET A O 1
ATOM 667 N N . THR A 1 97 ? 6.870 2.950 -4.969 1.00 97.38 97 THR A N 1
ATOM 668 C CA . THR A 1 97 ? 6.466 2.262 -3.738 1.00 97.38 97 THR A CA 1
ATOM 669 C C . THR A 1 97 ? 6.903 0.810 -3.829 1.00 97.38 97 THR A C 1
ATOM 671 O O . THR A 1 97 ? 6.722 0.158 -4.860 1.00 97.38 97 THR A O 1
ATOM 674 N N . LEU A 1 98 ? 7.547 0.320 -2.774 1.00 97.00 98 LEU A N 1
ATOM 675 C CA . LEU A 1 98 ? 8.137 -1.007 -2.711 1.00 97.00 98 LEU A CA 1
ATOM 676 C C . LEU A 1 98 ? 7.503 -1.812 -1.596 1.00 97.00 98 LEU A C 1
ATOM 678 O O . LEU A 1 98 ? 7.617 -1.481 -0.416 1.00 97.00 98 LEU A O 1
ATOM 682 N N . GLU A 1 99 ? 6.940 -2.938 -1.983 1.00 94.88 99 GLU A N 1
ATOM 683 C CA . GLU A 1 99 ? 6.417 -3.926 -1.065 1.00 94.88 99 GLU A CA 1
ATOM 684 C C . GLU A 1 99 ? 7.307 -5.162 -1.131 1.00 94.88 99 GLU A C 1
ATOM 686 O O . GLU A 1 99 ? 7.827 -5.525 -2.197 1.00 94.88 99 GLU A O 1
ATOM 691 N N . PRO A 1 100 ? 7.519 -5.864 -0.007 1.00 90.81 100 PRO A N 1
ATOM 692 C CA . PRO A 1 100 ? 7.989 -7.236 -0.090 1.00 90.81 100 PRO A CA 1
ATOM 693 C C . PRO A 1 100 ? 6.948 -8.080 -0.848 1.00 90.81 100 PRO A C 1
ATOM 695 O O . PRO A 1 100 ? 5.947 -7.564 -1.326 1.00 90.81 100 PRO A O 1
ATOM 698 N N . ALA A 1 101 ? 7.178 -9.379 -1.024 1.00 89.75 101 ALA A N 1
ATOM 699 C CA . ALA A 1 101 ? 6.148 -10.243 -1.601 1.00 89.75 101 ALA A CA 1
ATOM 700 C C . ALA A 1 101 ? 4.922 -10.278 -0.663 1.00 89.75 101 ALA A C 1
ATOM 702 O O . ALA A 1 101 ? 4.868 -11.125 0.225 1.00 89.75 101 ALA A O 1
ATOM 703 N N . GLU A 1 102 ? 4.014 -9.311 -0.818 1.00 92.38 102 GLU A N 1
ATOM 704 C CA . GLU A 1 102 ? 2.939 -9.028 0.123 1.00 92.38 102 GLU A CA 1
ATOM 705 C C . GLU A 1 102 ? 1.979 -10.211 0.213 1.00 92.38 102 GLU A C 1
ATOM 707 O O . GLU A 1 102 ? 1.611 -10.866 -0.770 1.00 92.38 102 GLU A O 1
ATOM 712 N N . ASN A 1 103 ? 1.562 -10.485 1.438 1.00 94.75 103 ASN A N 1
ATOM 713 C CA . ASN A 1 103 ? 0.538 -11.438 1.768 1.00 94.75 103 ASN A CA 1
ATOM 714 C C . ASN A 1 103 ? -0.405 -10.819 2.794 1.00 94.75 103 ASN A C 1
ATOM 716 O O . ASN A 1 103 ? 0.028 -10.267 3.803 1.00 94.75 103 ASN A O 1
ATOM 720 N N . VAL A 1 104 ? -1.699 -11.004 2.548 1.00 96.00 104 VAL A N 1
ATOM 721 C CA . VAL A 1 104 ? -2.763 -10.612 3.466 1.00 96.00 104 VAL A CA 1
ATOM 722 C C . VAL A 1 104 ? -3.388 -11.873 4.049 1.00 96.00 104 VAL A C 1
ATOM 724 O O . VAL A 1 104 ? -3.808 -12.773 3.316 1.00 96.00 104 VAL A O 1
ATOM 727 N N . ILE A 1 105 ? -3.458 -11.950 5.375 1.00 95.94 105 ILE A N 1
ATOM 728 C CA . ILE A 1 105 ? -4.135 -13.026 6.101 1.00 95.94 105 ILE A CA 1
ATOM 729 C C . ILE A 1 105 ? -5.371 -12.452 6.773 1.00 95.94 105 ILE A C 1
ATOM 731 O O . ILE A 1 105 ? -5.258 -11.593 7.638 1.00 95.94 105 ILE A O 1
ATOM 735 N N . LEU A 1 106 ? -6.541 -12.990 6.426 1.00 97.25 106 LEU A N 1
ATOM 736 C CA . LEU A 1 106 ? -7.814 -12.693 7.080 1.00 97.25 106 LEU A CA 1
ATOM 737 C C . LEU A 1 106 ? -8.306 -13.953 7.796 1.00 97.25 106 LEU A C 1
ATOM 739 O O . LEU A 1 106 ? -8.667 -14.938 7.145 1.00 97.25 106 LEU A O 1
ATOM 743 N N . ALA A 1 107 ? -8.297 -13.956 9.127 1.00 97.69 107 ALA A N 1
ATOM 744 C CA . ALA A 1 107 ? -8.803 -15.072 9.927 1.00 97.69 107 ALA A CA 1
ATOM 745 C C . ALA A 1 107 ? -9.129 -14.616 11.357 1.00 97.69 107 ALA A C 1
ATOM 747 O O . ALA A 1 107 ? -9.275 -13.432 11.623 1.00 97.69 107 ALA A O 1
ATOM 748 N N . THR A 1 108 ? -9.259 -15.550 12.297 1.00 96.88 108 THR A N 1
ATOM 749 C CA . THR A 1 108 ? -9.370 -15.229 13.725 1.00 96.88 108 THR A CA 1
ATOM 750 C C . THR A 1 108 ? -8.042 -15.438 14.434 1.00 96.88 108 THR A C 1
ATOM 752 O O . THR A 1 108 ? -7.293 -16.361 14.094 1.00 96.88 108 THR A O 1
ATOM 755 N N . VAL A 1 109 ? -7.786 -14.661 15.481 1.00 94.88 109 VAL A N 1
ATOM 756 C CA . VAL A 1 109 ? -6.680 -14.890 16.411 1.00 94.88 109 VAL A CA 1
ATOM 757 C C . VAL A 1 109 ? -6.850 -16.261 17.075 1.00 94.88 109 VAL A C 1
ATOM 759 O O . VAL A 1 109 ? -7.883 -16.567 17.671 1.00 94.88 109 VAL A O 1
ATOM 762 N N . THR A 1 110 ? -5.835 -17.111 16.960 1.00 92.69 110 THR A N 1
ATOM 763 C CA . THR A 1 110 ? -5.806 -18.479 17.507 1.00 92.69 110 THR A CA 1
ATOM 764 C C . THR A 1 110 ? -4.893 -18.624 18.727 1.00 92.69 110 THR A C 1
ATOM 766 O O . THR A 1 110 ? -5.069 -19.562 19.500 1.00 92.69 110 THR A O 1
ATOM 769 N N . ALA A 1 111 ? -3.938 -17.708 18.904 1.00 87.94 111 ALA A N 1
ATOM 770 C CA . ALA A 1 111 ? -3.067 -17.585 20.076 1.00 87.94 111 ALA A CA 1
ATOM 771 C C . ALA A 1 111 ? -2.578 -16.129 20.176 1.00 87.94 111 ALA A C 1
ATOM 773 O O . ALA A 1 111 ? -2.392 -15.501 19.136 1.00 87.94 111 ALA A O 1
ATOM 774 N N . HIS A 1 112 ? -2.397 -15.583 21.381 1.00 80.06 112 HIS A N 1
ATOM 775 C CA . HIS A 1 112 ? -1.987 -14.179 21.576 1.00 80.06 112 HIS A CA 1
ATOM 776 C C . HIS A 1 112 ? -1.148 -13.964 22.841 1.00 80.06 112 HIS A C 1
ATOM 778 O O . HIS A 1 112 ? -1.269 -12.962 23.536 1.00 80.06 112 HIS A O 1
ATOM 784 N N . ASN A 1 113 ? -0.292 -14.925 23.167 1.00 74.44 113 ASN A N 1
ATOM 785 C CA . ASN A 1 113 ? 0.474 -14.886 24.409 1.00 74.44 113 ASN A CA 1
ATOM 786 C C . ASN A 1 113 ? 1.669 -13.913 24.362 1.00 74.44 113 ASN A C 1
ATOM 788 O O . ASN A 1 113 ? 2.259 -13.655 25.405 1.00 74.44 113 ASN A O 1
ATOM 792 N N . CYS A 1 114 ? 2.027 -13.367 23.192 1.00 65.75 114 CYS A N 1
ATOM 793 C CA . CYS A 1 114 ? 3.045 -12.320 23.077 1.00 65.75 114 CYS A CA 1
ATOM 794 C C . CYS A 1 114 ? 2.727 -11.317 22.003 1.00 65.75 114 CYS A C 1
ATOM 796 O O . CYS A 1 114 ? 2.223 -11.649 20.932 1.00 65.75 114 CYS A O 1
ATOM 798 N N . VAL A 1 115 ? 2.974 -10.070 22.363 1.00 58.62 115 VAL A N 1
ATOM 799 C CA . VAL A 1 115 ? 2.327 -8.945 21.721 1.00 58.62 115 VAL A CA 1
ATOM 800 C C . VAL A 1 115 ? 3.115 -7.635 21.818 1.00 58.62 115 VAL A C 1
ATOM 802 O O . VAL A 1 115 ? 2.619 -6.555 21.503 1.00 58.62 115 VAL A O 1
ATOM 805 N N . THR A 1 116 ? 4.356 -7.727 22.285 1.00 55.16 116 THR A N 1
ATOM 806 C CA . THR A 1 116 ? 5.319 -6.629 22.276 1.00 55.16 116 THR A CA 1
ATOM 807 C C . THR A 1 116 ? 6.232 -6.736 21.052 1.00 55.16 116 THR A C 1
ATOM 809 O O . THR A 1 116 ? 6.594 -7.845 20.665 1.00 55.16 116 THR A O 1
ATOM 812 N N . PRO A 1 117 ? 6.684 -5.617 20.468 1.00 43.88 117 PRO A N 1
ATOM 813 C CA . PRO A 1 117 ? 7.753 -5.641 19.470 1.00 43.88 117 PRO A CA 1
ATOM 814 C C . PRO A 1 117 ? 9.000 -6.354 20.027 1.00 43.88 117 PRO A C 1
ATOM 816 O O . PRO A 1 117 ? 9.477 -5.998 21.106 1.00 43.88 117 PRO A O 1
ATOM 819 N N . GLY A 1 118 ? 9.503 -7.375 19.322 1.00 46.66 118 GLY A N 1
ATOM 820 C CA . GLY A 1 118 ? 10.624 -8.216 19.771 1.00 46.66 118 GLY A CA 1
ATOM 821 C C . GLY A 1 118 ? 10.233 -9.544 20.434 1.00 46.66 118 GLY A C 1
ATOM 822 O O . GLY A 1 118 ? 11.084 -10.180 21.051 1.00 46.66 118 GLY A O 1
ATOM 823 N N . CYS A 1 119 ? 8.969 -9.963 20.326 1.00 57.56 119 CYS A N 1
ATOM 824 C CA . CYS A 1 119 ? 8.586 -11.352 20.568 1.00 57.56 119 CYS A CA 1
ATOM 825 C C . CYS A 1 119 ? 9.237 -12.243 19.508 1.00 57.56 119 CYS A C 1
ATOM 827 O O . CYS A 1 119 ? 8.679 -12.401 18.429 1.00 57.56 119 CYS A O 1
ATOM 829 N N . ASP A 1 120 ? 10.405 -12.803 19.811 1.00 60.53 120 ASP A N 1
ATOM 830 C CA . ASP A 1 120 ? 10.973 -13.876 19.007 1.00 60.53 120 ASP A CA 1
ATOM 831 C C . ASP A 1 120 ? 10.392 -15.212 19.510 1.00 60.53 120 ASP A C 1
ATOM 833 O O . ASP A 1 120 ? 10.735 -15.657 20.614 1.00 60.53 120 ASP A O 1
ATOM 837 N N . PRO A 1 121 ? 9.479 -15.854 18.762 1.00 59.56 121 PRO A N 1
ATOM 838 C CA . PRO A 1 121 ? 8.938 -17.154 19.146 1.00 59.56 121 PRO A CA 1
ATOM 839 C C . PRO A 1 121 ? 10.019 -18.246 19.192 1.00 59.56 121 PRO A C 1
ATOM 841 O O . PRO A 1 121 ? 9.796 -19.282 19.825 1.00 59.56 121 PRO A O 1
ATOM 844 N N . ASP A 1 122 ? 11.189 -18.022 18.580 1.00 63.97 122 ASP A N 1
ATOM 845 C CA . ASP A 1 122 ? 12.341 -18.914 18.705 1.00 63.97 122 ASP A CA 1
ATOM 846 C C . ASP A 1 122 ? 12.992 -18.819 20.103 1.00 63.97 122 ASP A C 1
ATOM 848 O O . ASP A 1 122 ? 13.541 -19.816 20.588 1.00 63.97 122 ASP A O 1
ATOM 852 N N . ASP A 1 123 ? 12.876 -17.673 20.789 1.00 64.44 123 ASP A N 1
ATOM 853 C CA . ASP A 1 123 ? 13.411 -17.449 22.142 1.00 64.44 123 ASP A CA 1
ATOM 854 C C . ASP A 1 123 ? 12.405 -17.800 23.257 1.00 64.44 123 ASP A C 1
ATOM 856 O O . ASP A 1 123 ? 12.808 -18.287 24.320 1.00 64.44 123 ASP A O 1
ATOM 860 N N . ASP A 1 124 ? 11.099 -17.599 23.035 1.00 66.88 124 ASP A N 1
ATOM 861 C CA . ASP A 1 124 ? 10.046 -18.013 23.972 1.00 66.88 124 ASP A CA 1
ATOM 862 C C . ASP A 1 124 ? 8.803 -18.573 23.241 1.00 66.88 124 ASP A C 1
ATOM 864 O O . ASP A 1 124 ? 7.893 -17.831 22.873 1.00 66.88 124 ASP A O 1
ATOM 868 N N . PRO A 1 125 ? 8.686 -19.902 23.070 1.00 65.38 125 PRO A N 1
ATOM 869 C CA . PRO A 1 125 ? 7.555 -20.515 22.369 1.00 65.38 125 PRO A CA 1
ATOM 870 C C . PRO A 1 125 ? 6.233 -20.431 23.147 1.00 65.38 125 PRO A C 1
ATOM 872 O O . PRO A 1 125 ? 5.183 -20.809 22.627 1.00 65.38 125 PRO A O 1
ATOM 875 N N . ALA A 1 126 ? 6.241 -19.971 24.406 1.00 65.00 126 ALA A N 1
ATOM 876 C CA . ALA A 1 126 ? 5.000 -19.669 25.115 1.00 65.00 126 ALA A CA 1
ATOM 877 C C . ALA A 1 126 ? 4.361 -18.363 24.620 1.00 65.00 126 ALA A C 1
ATOM 879 O O . ALA A 1 126 ? 3.189 -18.128 24.913 1.00 65.00 126 ALA A O 1
ATOM 880 N N . ASN A 1 127 ? 5.110 -17.564 23.861 1.00 73.19 127 ASN A N 1
ATOM 881 C CA . ASN A 1 127 ? 4.875 -16.168 23.562 1.00 73.19 127 ASN A CA 1
ATOM 882 C C . ASN A 1 127 ? 4.632 -15.964 22.054 1.00 73.19 127 ASN A C 1
ATOM 884 O O . ASN A 1 127 ? 5.475 -15.451 21.326 1.00 73.19 127 ASN A O 1
ATOM 888 N N . GLU A 1 128 ? 3.440 -16.336 21.585 1.00 83.88 128 GLU A N 1
ATOM 889 C CA . GLU A 1 128 ? 3.095 -16.296 20.160 1.00 83.88 128 GLU A CA 1
ATOM 890 C C . GLU A 1 128 ? 1.819 -15.489 19.894 1.00 83.88 128 GLU A C 1
ATOM 892 O O . GLU A 1 128 ? 0.818 -15.640 20.606 1.00 83.88 128 GLU A O 1
ATOM 897 N N . LEU A 1 129 ? 1.827 -14.706 18.814 1.00 88.69 129 LEU A N 1
ATOM 898 C CA . LEU A 1 129 ? 0.623 -14.214 18.153 1.00 88.69 129 LEU A CA 1
ATOM 899 C C . LEU A 1 129 ? 0.357 -15.078 16.919 1.00 88.69 129 LEU A C 1
ATOM 901 O O . LEU A 1 129 ? 1.214 -15.222 16.050 1.00 88.69 129 LEU A O 1
ATOM 905 N N . ARG A 1 130 ? -0.841 -15.654 16.818 1.00 92.81 130 ARG A N 1
ATOM 906 C CA . ARG A 1 130 ? -1.260 -16.432 15.651 1.00 92.81 130 ARG A CA 1
ATOM 907 C C . ARG A 1 130 ? -2.615 -15.996 15.145 1.00 92.81 130 ARG A C 1
ATOM 909 O O . ARG A 1 130 ? -3.555 -15.927 15.933 1.00 92.81 130 ARG A O 1
ATOM 916 N N . VAL A 1 131 ? -2.751 -15.853 13.833 1.00 94.75 131 VAL A N 1
ATOM 917 C CA . VAL A 1 131 ? -4.031 -15.608 13.153 1.00 94.75 131 VAL A CA 1
ATOM 918 C C . VAL A 1 131 ? -4.236 -16.712 12.125 1.00 94.75 131 VAL A C 1
ATOM 920 O O . VAL A 1 131 ? -3.376 -16.967 11.284 1.00 94.75 131 VAL A O 1
ATOM 923 N N . GLY A 1 132 ? -5.342 -17.446 12.248 1.00 94.88 132 GLY A N 1
ATOM 924 C CA . GLY A 1 132 ? -5.595 -18.626 11.415 1.00 94.88 132 GLY A CA 1
ATOM 925 C C . GLY A 1 132 ? -4.536 -19.729 11.564 1.00 94.88 132 GLY A C 1
ATOM 926 O O . GLY A 1 132 ? -4.338 -20.514 10.643 1.00 94.88 132 GLY A O 1
ATOM 927 N N . GLY A 1 133 ? -3.834 -19.785 12.702 1.00 92.25 133 GLY A N 1
ATOM 928 C CA . GLY A 1 133 ? -2.721 -20.707 12.945 1.00 92.25 133 GLY A CA 1
ATOM 929 C C . GLY A 1 133 ? -1.360 -20.236 12.416 1.00 92.25 133 GLY A C 1
ATOM 930 O O . GLY A 1 133 ? -0.340 -20.769 12.860 1.00 92.25 133 GLY A O 1
ATOM 931 N N . THR A 1 134 ? -1.315 -19.224 11.547 1.00 94.31 134 THR A N 1
ATOM 932 C CA . THR A 1 134 ? -0.062 -18.621 11.072 1.00 94.31 134 THR A CA 1
ATOM 933 C C . THR A 1 134 ? 0.577 -17.804 12.179 1.00 94.31 134 THR A C 1
ATOM 935 O O . THR A 1 134 ? -0.105 -17.000 12.809 1.00 94.31 134 THR A O 1
ATOM 938 N N . LEU A 1 135 ? 1.872 -18.018 12.411 1.00 91.88 135 LEU A N 1
ATOM 939 C CA . LEU A 1 135 ? 2.659 -17.217 13.340 1.00 91.88 135 LEU A CA 1
ATOM 940 C C . LEU A 1 135 ? 2.891 -15.828 12.749 1.00 91.88 135 LEU A C 1
ATOM 942 O O . LEU A 1 135 ? 3.378 -15.701 11.625 1.00 91.88 135 LEU A O 1
ATOM 946 N N . MET A 1 136 ? 2.505 -14.826 13.525 1.00 91.94 136 MET A N 1
ATOM 947 C CA . MET A 1 136 ? 2.595 -13.416 13.195 1.00 91.94 136 MET A CA 1
ATOM 948 C C . MET A 1 136 ? 3.812 -12.838 13.908 1.00 91.94 136 MET A C 1
ATOM 950 O O . MET A 1 136 ? 3.810 -12.731 15.132 1.00 91.94 136 MET A O 1
ATOM 954 N N . ASP A 1 137 ? 4.842 -12.502 13.139 1.00 89.81 137 ASP A N 1
ATOM 955 C CA . ASP A 1 137 ? 6.108 -11.970 13.634 1.00 89.81 137 ASP A CA 1
ATOM 956 C C . ASP A 1 137 ? 6.212 -10.473 13.286 1.00 89.81 137 ASP A C 1
ATOM 958 O O . ASP A 1 137 ? 6.311 -10.135 12.103 1.00 89.81 137 ASP A O 1
ATOM 962 N N . PRO A 1 138 ? 6.131 -9.552 14.263 1.00 90.25 138 PRO A N 1
ATOM 963 C CA . PRO A 1 138 ? 6.335 -8.128 14.020 1.00 90.25 138 PRO A CA 1
ATOM 964 C C . PRO A 1 138 ? 7.691 -7.860 13.362 1.00 90.25 138 PRO A C 1
ATOM 966 O O . PRO A 1 138 ? 8.736 -8.078 13.969 1.00 90.25 138 PRO A O 1
ATOM 969 N N . ASN A 1 139 ? 7.682 -7.364 12.125 1.00 92.00 139 ASN A N 1
ATOM 970 C CA . ASN A 1 139 ? 8.880 -7.030 11.376 1.00 92.00 139 ASN A CA 1
ATOM 971 C C . ASN A 1 139 ? 9.700 -5.916 12.069 1.00 92.00 139 ASN A C 1
ATOM 973 O O . ASN A 1 139 ? 9.250 -4.766 12.144 1.00 92.00 139 ASN A O 1
ATOM 977 N N . PRO A 1 140 ? 10.930 -6.213 12.533 1.00 89.94 140 PRO A N 1
ATOM 978 C CA . PRO A 1 140 ? 11.788 -5.232 13.192 1.00 89.94 140 PRO A CA 1
ATOM 979 C C . PRO A 1 140 ? 12.613 -4.392 12.205 1.00 89.94 140 PRO A C 1
ATOM 981 O O . PRO A 1 140 ? 13.383 -3.530 12.634 1.00 89.94 140 PRO A O 1
ATOM 984 N N . ASP A 1 141 ? 12.541 -4.676 10.900 1.00 94.75 141 ASP A N 1
ATOM 985 C CA . ASP A 1 141 ? 13.365 -3.993 9.905 1.00 94.75 141 ASP A CA 1
ATOM 986 C C . ASP A 1 141 ? 12.958 -2.517 9.776 1.00 94.75 141 ASP A C 1
ATOM 988 O O . ASP A 1 141 ? 11.808 -2.236 9.434 1.00 94.75 141 ASP A O 1
ATOM 992 N N . PRO A 1 142 ? 13.880 -1.554 9.965 1.00 95.19 142 PRO A N 1
ATOM 993 C CA . PRO A 1 142 ? 13.549 -0.133 9.913 1.00 95.19 142 PRO A CA 1
ATOM 994 C C . PRO A 1 142 ? 13.034 0.320 8.544 1.00 95.19 142 PRO A C 1
ATOM 996 O O . PRO A 1 142 ? 12.435 1.384 8.460 1.00 95.19 142 PRO A O 1
ATOM 999 N N . ARG A 1 143 ? 13.256 -0.452 7.473 1.00 96.25 143 ARG A N 1
ATOM 1000 C CA . ARG A 1 143 ? 12.739 -0.169 6.125 1.00 96.25 143 ARG A CA 1
ATOM 1001 C C . ARG A 1 143 ? 11.253 -0.498 5.982 1.00 96.25 143 ARG A C 1
ATOM 1003 O O . ARG A 1 143 ? 10.647 -0.068 5.008 1.00 96.25 143 ARG A O 1
ATOM 1010 N N . LEU A 1 144 ? 10.698 -1.301 6.887 1.00 94.81 144 LEU A N 1
ATOM 1011 C CA . LEU A 1 144 ? 9.316 -1.780 6.867 1.00 94.81 144 LEU A CA 1
ATOM 1012 C C . LEU A 1 144 ? 8.911 -2.196 8.288 1.00 94.81 144 LEU A C 1
ATOM 1014 O O . LEU A 1 144 ? 8.676 -3.372 8.567 1.00 94.81 144 LEU A O 1
ATOM 1018 N N . THR A 1 145 ? 8.932 -1.234 9.207 1.00 91.81 145 THR A N 1
ATOM 1019 C CA . THR A 1 145 ? 8.682 -1.518 10.628 1.00 91.81 145 THR A CA 1
ATOM 1020 C C . THR A 1 145 ? 7.206 -1.838 10.819 1.00 91.81 145 THR A C 1
ATOM 1022 O O . THR A 1 145 ? 6.373 -1.225 10.151 1.00 91.81 145 THR A O 1
ATOM 1025 N N . SER A 1 146 ? 6.873 -2.762 11.723 1.00 92.19 146 SER A N 1
ATOM 1026 C CA . SER A 1 146 ? 5.475 -2.957 12.108 1.00 92.19 146 SER A CA 1
ATOM 1027 C C . SER A 1 146 ? 4.900 -1.764 12.843 1.00 92.19 146 SER A C 1
ATOM 1029 O O . SER A 1 146 ? 5.461 -1.307 13.843 1.00 92.19 146 SER A O 1
ATOM 1031 N N . ASP A 1 147 ? 3.717 -1.358 12.409 1.00 91.81 147 ASP A N 1
ATOM 1032 C CA . ASP A 1 147 ? 2.870 -0.471 13.180 1.00 91.81 147 ASP A CA 1
ATOM 1033 C C . ASP A 1 147 ? 2.231 -1.214 14.364 1.00 91.81 147 ASP A C 1
ATOM 1035 O O . ASP A 1 147 ? 2.091 -2.446 14.351 1.00 91.81 147 ASP A O 1
ATOM 1039 N N . PRO A 1 148 ? 1.832 -0.486 15.422 1.00 91.94 148 PRO A N 1
ATOM 1040 C CA . PRO A 1 148 ? 1.015 -1.057 16.479 1.00 91.94 148 PRO A CA 1
ATOM 1041 C C . PRO A 1 148 ? -0.263 -1.679 15.912 1.00 91.94 148 PRO A C 1
ATOM 1043 O O . PRO A 1 148 ? -0.870 -1.142 14.988 1.00 91.94 148 PRO A O 1
ATOM 1046 N N . ALA A 1 149 ? -0.716 -2.778 16.513 1.00 93.25 149 ALA A N 1
ATOM 1047 C CA . ALA A 1 149 ? -1.996 -3.364 16.144 1.00 93.25 149 ALA A CA 1
ATOM 1048 C C . ALA A 1 149 ? -3.138 -2.382 16.404 1.00 93.25 149 ALA A C 1
ATOM 1050 O O . ALA A 1 149 ? -3.147 -1.692 17.430 1.00 93.25 149 ALA A O 1
ATOM 1051 N N . THR A 1 150 ? -4.118 -2.348 15.507 1.00 96.06 150 THR A N 1
ATOM 1052 C CA . THR A 1 150 ? -5.245 -1.423 15.614 1.00 96.06 150 THR A CA 1
ATOM 1053 C C . THR A 1 150 ? -6.595 -2.125 15.579 1.00 96.06 150 THR A C 1
ATOM 1055 O O . THR A 1 150 ? -6.715 -3.255 15.122 1.00 96.06 150 THR A O 1
ATOM 1058 N N . ASN A 1 151 ? -7.621 -1.443 16.074 1.00 96.06 151 ASN A N 1
ATOM 1059 C CA . ASN A 1 151 ? -9.028 -1.765 15.873 1.00 96.06 151 ASN A CA 1
ATOM 1060 C C . ASN A 1 151 ? -9.707 -0.498 15.364 1.00 96.06 151 ASN A C 1
ATOM 1062 O O . ASN A 1 151 ? -9.749 0.503 16.085 1.00 96.06 151 ASN A O 1
ATOM 1066 N N . ARG A 1 152 ? -10.170 -0.507 14.107 1.00 95.50 152 ARG A N 1
ATOM 1067 C CA . ARG A 1 152 ? -10.724 0.681 13.436 1.00 95.50 152 ARG A CA 1
ATOM 1068 C C . ARG A 1 152 ? -9.763 1.884 13.500 1.00 95.50 152 ARG A C 1
ATOM 1070 O O . ARG A 1 152 ? -10.190 3.032 13.649 1.00 95.50 152 ARG A O 1
ATOM 1077 N N . GLY A 1 153 ? -8.458 1.628 13.388 1.00 94.94 153 GLY A N 1
ATOM 1078 C CA . GLY A 1 153 ? -7.400 2.645 13.416 1.00 94.94 153 GLY A CA 1
ATOM 1079 C C . GLY A 1 153 ? -6.988 3.137 14.810 1.00 94.94 153 GLY A C 1
ATOM 1080 O O . GLY A 1 153 ? -6.151 4.031 14.906 1.00 94.94 153 GLY A O 1
ATOM 1081 N N . PHE A 1 154 ? -7.535 2.571 15.891 1.00 96.81 154 PHE A N 1
ATOM 1082 C CA . PHE A 1 154 ? -7.125 2.880 17.267 1.00 96.81 154 PHE A CA 1
ATOM 1083 C C . PHE A 1 154 ? -6.201 1.805 17.819 1.00 96.81 154 PHE A C 1
ATOM 1085 O O . PHE A 1 154 ? -6.474 0.619 17.654 1.00 96.81 154 PHE A O 1
ATOM 1092 N N . VAL A 1 155 ? -5.126 2.205 18.498 1.00 95.44 155 VAL A N 1
ATOM 1093 C CA . VAL A 1 155 ? -4.102 1.266 18.977 1.00 95.44 155 VAL A CA 1
ATOM 1094 C C . VAL A 1 155 ? -4.660 0.338 20.058 1.00 95.44 155 VAL A C 1
ATOM 1096 O O . VAL A 1 155 ? -5.208 0.786 21.070 1.00 95.44 155 VAL A O 1
ATOM 1099 N N . VAL A 1 156 ? -4.460 -0.963 19.863 1.00 92.38 156 VAL A N 1
ATOM 1100 C CA . VAL A 1 156 ? -4.852 -2.028 20.787 1.00 92.38 156 VAL A CA 1
ATOM 1101 C C . VAL A 1 156 ? -3.665 -2.418 21.665 1.00 92.38 156 VAL A C 1
ATOM 1103 O O . VAL A 1 156 ? -2.574 -2.710 21.176 1.00 92.38 156 VAL A O 1
ATOM 1106 N N . ASP A 1 157 ? -3.888 -2.468 22.978 1.00 89.94 157 ASP A N 1
ATOM 1107 C CA . ASP A 1 157 ? -2.993 -3.136 23.913 1.00 89.94 157 ASP A CA 1
ATOM 1108 C C . ASP A 1 157 ? -3.249 -4.634 23.843 1.00 89.94 157 ASP A C 1
ATOM 1110 O O . ASP A 1 157 ? -4.135 -5.207 24.483 1.00 89.94 157 ASP A O 1
ATOM 1114 N N . LEU A 1 158 ? -2.434 -5.274 23.031 1.00 87.19 158 LEU A N 1
ATOM 1115 C CA . LEU A 1 158 ? -2.500 -6.697 22.827 1.00 87.19 158 LEU A CA 1
ATOM 1116 C C . LEU A 1 158 ? -2.130 -7.507 24.100 1.00 87.19 158 LEU A C 1
ATOM 1118 O O . LEU A 1 158 ? -2.437 -8.697 24.169 1.00 87.19 158 LEU A O 1
ATOM 1122 N N . THR A 1 159 ? -1.499 -6.900 25.124 1.00 83.75 159 THR A N 1
ATOM 1123 C CA . THR A 1 159 ? -1.169 -7.579 26.401 1.00 83.75 159 THR A CA 1
ATOM 1124 C C . THR A 1 159 ? -2.389 -7.761 27.300 1.00 83.75 159 THR A C 1
ATOM 1126 O O . THR A 1 159 ? -2.331 -8.481 28.303 1.00 83.75 159 THR A O 1
ATOM 1129 N N . LEU A 1 160 ? -3.501 -7.112 26.954 1.00 82.38 160 LEU A N 1
ATOM 1130 C CA . LEU A 1 160 ? -4.710 -7.067 27.750 1.00 82.38 160 LEU A CA 1
ATOM 1131 C C . LEU A 1 160 ? -5.875 -7.756 27.036 1.00 82.38 160 LEU A C 1
ATOM 1133 O O . LEU A 1 160 ? -6.060 -7.684 25.824 1.00 82.38 160 LEU A O 1
ATOM 1137 N N . GLY A 1 161 ? -6.730 -8.389 27.838 1.00 83.94 161 GLY A N 1
ATOM 1138 C CA . GLY A 1 161 ? -7.918 -9.076 27.344 1.00 83.94 161 GLY A CA 1
ATOM 1139 C C . GLY A 1 161 ? -7.633 -10.445 26.719 1.00 83.94 161 GLY A C 1
ATOM 1140 O O . GLY A 1 161 ? -6.513 -10.954 26.692 1.00 83.94 161 GLY A O 1
ATOM 1141 N N . ASN A 1 162 ? -8.705 -11.090 26.267 1.00 88.25 162 ASN A N 1
ATOM 1142 C CA . ASN A 1 162 ? -8.625 -12.341 25.526 1.00 88.25 162 ASN A CA 1
ATOM 1143 C C . ASN A 1 162 ? -8.884 -12.049 24.048 1.00 88.25 162 ASN A C 1
ATOM 1145 O O . ASN A 1 162 ? -10.022 -11.756 23.691 1.00 88.25 162 ASN A O 1
ATOM 1149 N N . LEU A 1 163 ? -7.848 -12.141 23.214 1.00 90.69 163 LEU A N 1
ATOM 1150 C CA . LEU A 1 163 ? -7.976 -11.948 21.772 1.00 90.69 163 LEU A CA 1
ATOM 1151 C C . LEU A 1 163 ? -8.337 -13.244 21.043 1.00 90.69 163 LEU A C 1
ATOM 1153 O O . LEU A 1 163 ? -8.750 -13.183 19.894 1.00 90.69 163 LEU A O 1
ATOM 1157 N N . ALA A 1 164 ? -8.229 -14.418 21.674 1.00 91.00 164 ALA A N 1
ATOM 1158 C CA . ALA A 1 164 ? -8.562 -15.678 21.016 1.00 91.00 164 ALA A CA 1
ATOM 1159 C C . ALA A 1 164 ? -10.011 -15.672 20.486 1.00 91.00 164 ALA A C 1
ATOM 1161 O O . ALA A 1 164 ? -10.966 -15.510 21.248 1.00 91.00 164 ALA A O 1
ATOM 1162 N N . GLY A 1 165 ? -10.161 -15.881 19.177 1.00 94.38 165 GLY A N 1
ATOM 1163 C CA . GLY A 1 165 ? -11.428 -15.833 18.446 1.00 94.38 165 GLY A CA 1
ATOM 1164 C C . GLY A 1 165 ? -11.775 -14.475 17.825 1.00 94.38 165 GLY A C 1
ATOM 1165 O O . GLY A 1 165 ? -12.696 -14.430 17.015 1.00 94.38 165 GLY A O 1
ATOM 1166 N N . VAL A 1 166 ? -11.048 -13.399 18.147 1.00 94.69 166 VAL A N 1
ATOM 1167 C CA . VAL A 1 166 ? -11.223 -12.073 17.527 1.00 94.69 166 VAL A CA 1
ATOM 1168 C C . VAL A 1 166 ? -10.839 -12.147 16.050 1.00 94.69 166 VAL A C 1
ATOM 1170 O O . VAL A 1 166 ? -9.814 -12.744 15.716 1.00 94.69 166 VAL A O 1
ATOM 1173 N N . ALA A 1 167 ? -11.662 -11.583 15.162 1.00 96.88 167 ALA A N 1
ATOM 1174 C CA . ALA A 1 167 ? -11.324 -11.477 13.746 1.00 96.88 167 ALA A CA 1
ATOM 1175 C C . ALA A 1 167 ? -10.146 -10.512 13.555 1.00 96.88 167 ALA A C 1
ATOM 1177 O O . ALA A 1 167 ? -10.042 -9.503 14.249 1.00 96.88 167 ALA A O 1
ATOM 1178 N N . ALA A 1 168 ? -9.240 -10.858 12.649 1.00 96.44 168 ALA A N 1
ATOM 1179 C CA . ALA A 1 168 ? -7.988 -10.158 12.437 1.00 96.44 168 ALA A CA 1
ATOM 1180 C C . ALA A 1 168 ? -7.575 -10.186 10.962 1.00 96.44 168 ALA A C 1
ATOM 1182 O O . ALA A 1 168 ? -7.715 -11.213 10.286 1.00 96.44 168 ALA A O 1
ATOM 1183 N N . GLY A 1 169 ? -7.021 -9.068 10.503 1.00 96.94 169 GLY A N 1
ATOM 1184 C CA . GLY A 1 169 ? -6.333 -8.917 9.229 1.00 96.94 169 GLY A CA 1
ATOM 1185 C C . GLY A 1 169 ? -4.865 -8.580 9.465 1.00 96.94 169 GLY A C 1
ATOM 1186 O O . GLY A 1 169 ? -4.568 -7.633 10.183 1.00 96.94 169 GLY A O 1
ATOM 1187 N N . GLY A 1 170 ? -3.948 -9.365 8.907 1.00 95.31 170 GLY A N 1
ATOM 1188 C CA . GLY A 1 170 ? -2.511 -9.098 8.975 1.00 95.31 170 GLY A CA 1
ATOM 1189 C C . GLY A 1 170 ? -1.921 -8.941 7.583 1.00 95.31 170 GLY A C 1
ATOM 1190 O O . GLY A 1 170 ? -2.151 -9.801 6.732 1.00 95.31 170 GLY A O 1
ATOM 1191 N N . GLU A 1 171 ? -1.144 -7.883 7.382 1.00 96.25 171 GLU A N 1
ATOM 1192 C CA . GLU A 1 171 ? -0.402 -7.613 6.149 1.00 96.25 171 GLU A CA 1
ATOM 1193 C C . GLU A 1 171 ? 1.094 -7.778 6.413 1.00 96.25 171 GLU A C 1
ATOM 1195 O O . GLU A 1 171 ? 1.609 -7.369 7.460 1.00 96.25 171 GLU A O 1
ATOM 1200 N N . GLY A 1 172 ? 1.794 -8.434 5.492 1.00 96.31 172 GLY A N 1
ATOM 1201 C CA . GLY A 1 172 ? 3.187 -8.811 5.684 1.00 96.31 172 GLY A CA 1
ATOM 1202 C C . GLY A 1 172 ? 3.760 -9.597 4.519 1.00 96.31 172 GLY A C 1
ATOM 1203 O O . GLY A 1 172 ? 3.241 -9.566 3.411 1.00 96.31 172 GLY A O 1
ATOM 1204 N N . TYR A 1 173 ? 4.829 -10.344 4.773 1.00 96.38 173 TYR A N 1
ATOM 1205 C CA . TYR A 1 173 ? 5.408 -11.283 3.810 1.00 96.38 173 TYR A CA 1
ATOM 1206 C C . TYR A 1 173 ? 5.866 -12.561 4.508 1.00 96.38 173 TYR A C 1
ATOM 1208 O O . TYR A 1 173 ? 6.272 -12.542 5.672 1.00 96.38 173 TYR A O 1
ATOM 1216 N N . PHE A 1 174 ? 5.832 -13.688 3.798 1.00 96.00 174 PHE A N 1
ATOM 1217 C CA . PHE A 1 174 ? 6.324 -14.947 4.356 1.00 96.00 174 PHE A CA 1
ATOM 1218 C C . PHE A 1 174 ? 7.854 -15.032 4.344 1.00 96.00 174 PHE A C 1
ATOM 1220 O O . PHE A 1 174 ? 8.502 -14.899 3.301 1.00 96.00 174 PHE A O 1
ATOM 1227 N N . GLY A 1 175 ? 8.427 -15.324 5.512 1.00 93.75 175 GLY A N 1
ATOM 1228 C CA . GLY A 1 175 ? 9.818 -15.746 5.642 1.00 93.75 175 GLY A CA 1
ATOM 1229 C C . GLY A 1 175 ? 10.018 -17.210 5.232 1.00 93.75 175 GLY A C 1
ATOM 1230 O O . GLY A 1 175 ? 9.070 -17.979 5.062 1.00 93.75 175 GLY A O 1
ATOM 1231 N N . VAL A 1 176 ? 11.275 -17.645 5.127 1.00 93.06 176 VAL A N 1
ATOM 1232 C CA . VAL A 1 176 ? 11.636 -19.035 4.779 1.00 93.06 176 VAL A CA 1
ATOM 1233 C C . VAL A 1 176 ? 11.168 -20.073 5.804 1.00 93.06 176 VAL A C 1
ATOM 1235 O O . VAL A 1 176 ? 11.087 -21.257 5.480 1.00 93.06 176 VAL A O 1
ATOM 1238 N N . THR A 1 177 ? 10.859 -19.647 7.030 1.00 89.25 177 THR A N 1
ATOM 1239 C CA . THR A 1 177 ? 10.307 -20.489 8.103 1.00 89.25 177 THR A CA 1
ATOM 1240 C C . THR A 1 177 ? 8.787 -20.657 8.010 1.00 89.25 177 THR A C 1
ATOM 1242 O O . THR A 1 177 ? 8.229 -21.496 8.712 1.00 89.25 177 THR A O 1
ATOM 1245 N N . GLY A 1 178 ? 8.113 -19.903 7.132 1.00 91.56 178 GLY A N 1
ATOM 1246 C CA . GLY A 1 178 ? 6.654 -19.886 7.006 1.00 91.56 178 GLY A CA 1
ATOM 1247 C C . GLY A 1 178 ? 5.942 -18.940 7.980 1.00 91.56 178 GLY A C 1
ATOM 1248 O O . GLY A 1 178 ? 4.712 -18.910 7.991 1.00 91.56 178 GLY A O 1
ATOM 1249 N N . ASN A 1 179 ? 6.688 -18.163 8.771 1.00 91.38 179 ASN A N 1
ATOM 1250 C CA . ASN A 1 179 ? 6.137 -17.079 9.587 1.00 91.38 179 ASN A CA 1
ATOM 1251 C C . ASN A 1 179 ? 5.771 -15.891 8.691 1.00 91.38 179 ASN A C 1
ATOM 1253 O O . ASN A 1 179 ? 6.471 -15.624 7.708 1.00 91.38 179 ASN A O 1
ATOM 1257 N N . LEU A 1 180 ? 4.697 -15.178 9.032 1.00 94.81 180 LEU A N 1
ATOM 1258 C CA . LEU A 1 180 ? 4.371 -13.910 8.391 1.00 94.81 180 LEU A CA 1
ATOM 1259 C C . LEU A 1 180 ? 5.098 -12.789 9.139 1.00 94.81 180 LEU A C 1
ATOM 1261 O O . LEU A 1 180 ? 4.741 -12.487 10.277 1.00 94.81 180 LEU A O 1
ATOM 1265 N N . HIS A 1 181 ? 6.086 -12.170 8.494 1.00 94.31 181 HIS A N 1
ATOM 1266 C CA . HIS A 1 181 ? 6.691 -10.934 8.978 1.00 94.31 181 HIS A CA 1
ATOM 1267 C C . HIS A 1 181 ? 5.729 -9.787 8.677 1.00 94.31 181 HIS A C 1
ATOM 1269 O O . HIS A 1 181 ? 5.661 -9.306 7.542 1.00 94.31 181 HIS A O 1
ATOM 1275 N N . LEU A 1 182 ? 4.926 -9.418 9.670 1.00 93.75 182 LEU A N 1
ATOM 1276 C CA . LEU A 1 182 ? 3.840 -8.458 9.509 1.00 93.75 182 LEU A CA 1
ATOM 1277 C C . LEU A 1 182 ? 4.357 -7.024 9.614 1.00 93.75 182 LEU A C 1
ATOM 1279 O O . LEU A 1 182 ? 5.278 -6.749 10.381 1.00 93.75 182 LEU A O 1
ATOM 1283 N N . TYR A 1 183 ? 3.736 -6.097 8.899 1.00 94.44 183 TYR A N 1
ATOM 1284 C CA . TYR A 1 183 ? 3.917 -4.660 9.124 1.00 94.44 183 TYR A CA 1
ATOM 1285 C C . TYR A 1 183 ? 2.628 -3.955 9.552 1.00 94.44 183 TYR A C 1
ATOM 1287 O O . TYR A 1 183 ? 2.704 -2.909 10.188 1.00 94.44 183 TYR A O 1
ATOM 1295 N N . THR A 1 184 ? 1.467 -4.571 9.328 1.00 94.75 184 THR A N 1
ATOM 1296 C CA . THR A 1 184 ? 0.176 -4.059 9.799 1.00 94.75 184 THR A CA 1
ATOM 1297 C C . THR A 1 184 ? -0.656 -5.199 10.381 1.00 94.75 184 THR A C 1
ATOM 1299 O O . THR A 1 184 ? -0.662 -6.318 9.861 1.00 94.75 184 THR A O 1
ATOM 1302 N N . LEU A 1 185 ? -1.356 -4.922 11.483 1.00 95.25 185 LEU A N 1
ATOM 1303 C CA . LEU A 1 185 ? -2.330 -5.825 12.089 1.00 95.25 185 LEU A CA 1
ATOM 1304 C C . LEU A 1 185 ? -3.580 -5.038 12.479 1.00 95.25 185 LEU A C 1
ATOM 1306 O O . LEU A 1 185 ? -3.517 -4.139 13.317 1.00 95.25 185 LEU A O 1
ATOM 1310 N N . GLU A 1 186 ? -4.718 -5.423 11.919 1.00 96.12 186 GLU A N 1
ATOM 1311 C CA . GLU A 1 186 ? -6.032 -4.916 12.293 1.00 96.12 186 GLU A CA 1
ATOM 1312 C C . GLU A 1 186 ? -6.853 -6.014 12.980 1.00 96.12 186 GLU A C 1
ATOM 1314 O O . GLU A 1 186 ? -6.807 -7.185 12.602 1.00 96.12 186 GLU A O 1
ATOM 1319 N N . LEU A 1 187 ? -7.589 -5.638 14.022 1.00 95.38 187 LEU A N 1
ATOM 1320 C CA . LEU A 1 187 ? -8.397 -6.504 14.872 1.00 95.38 187 LEU A CA 1
ATOM 1321 C C . LEU A 1 187 ? -9.822 -5.958 14.973 1.00 95.38 187 LEU A C 1
ATOM 1323 O O . LEU A 1 187 ? -10.019 -4.772 15.212 1.00 95.38 187 LEU A O 1
ATOM 1327 N N . GLU A 1 188 ? -10.824 -6.833 14.938 1.00 94.19 188 GLU A N 1
ATOM 1328 C CA . GLU A 1 188 ? -12.208 -6.492 15.302 1.00 94.19 188 GLU A CA 1
ATOM 1329 C C . GLU A 1 188 ? -12.433 -6.694 16.812 1.00 94.19 188 GLU A C 1
ATOM 1331 O O . GLU A 1 188 ? -13.281 -7.475 17.250 1.00 94.19 188 GLU A O 1
ATOM 1336 N N . GLY A 1 189 ? -11.602 -6.054 17.639 1.00 92.00 189 GLY A N 1
ATOM 1337 C CA . GLY A 1 189 ? -11.679 -6.158 19.095 1.00 92.00 189 GLY A CA 1
ATOM 1338 C C . GLY A 1 189 ? -10.380 -5.800 19.812 1.00 92.00 189 GLY A C 1
ATOM 1339 O O . GLY A 1 189 ? -9.488 -5.167 19.257 1.00 92.00 189 GLY A O 1
ATOM 1340 N N . GLY A 1 190 ? -10.282 -6.225 21.073 1.00 90.75 190 GLY A N 1
ATOM 1341 C CA . GLY A 1 190 ? -9.134 -5.952 21.939 1.00 90.75 190 GLY A CA 1
ATOM 1342 C C . GLY A 1 190 ? -9.315 -4.730 22.838 1.00 90.75 190 GLY A C 1
ATOM 1343 O O . GLY A 1 190 ? -10.250 -3.945 22.690 1.00 90.75 190 GLY A O 1
ATOM 1344 N N . VAL A 1 191 ? -8.440 -4.611 23.836 1.00 92.94 191 VAL A N 1
ATOM 1345 C CA . VAL A 1 191 ? -8.452 -3.484 24.775 1.00 92.94 191 VAL A CA 1
ATOM 1346 C C . VAL A 1 191 ? -7.675 -2.334 24.149 1.00 92.94 191 VAL A C 1
ATOM 1348 O O . VAL A 1 191 ? -6.508 -2.504 23.825 1.00 92.94 191 VAL A O 1
ATOM 1351 N N . LEU A 1 192 ? -8.292 -1.165 23.978 1.00 94.50 192 LEU A N 1
ATOM 1352 C CA . LEU A 1 192 ? -7.576 0.006 23.468 1.00 94.50 192 LEU A CA 1
ATOM 1353 C C . LEU A 1 192 ? -6.539 0.500 24.482 1.00 94.50 192 LEU A C 1
ATOM 1355 O O . LEU A 1 192 ? -6.815 0.540 25.684 1.00 94.50 192 LEU A O 1
ATOM 1359 N N . VAL A 1 193 ? -5.391 0.975 23.994 1.00 93.88 193 VAL A N 1
ATOM 1360 C CA . VAL A 1 193 ? -4.379 1.644 24.835 1.00 93.88 193 VAL A CA 1
ATOM 1361 C C . VAL A 1 193 ? -4.976 2.878 25.528 1.00 93.88 193 VAL A C 1
ATOM 1363 O O . VAL A 1 193 ? -4.652 3.166 26.679 1.00 93.88 193 VAL A O 1
ATOM 1366 N N . ASN A 1 194 ? -5.905 3.568 24.857 1.00 94.12 194 ASN A N 1
ATOM 1367 C CA . ASN A 1 194 ? -6.505 4.827 25.297 1.00 94.12 194 ASN A CA 1
ATOM 1368 C C . ASN A 1 194 ? -8.034 4.734 25.503 1.00 94.12 194 ASN A C 1
ATOM 1370 O O . ASN A 1 194 ? -8.759 5.666 25.167 1.00 94.12 194 ASN A O 1
ATOM 1374 N N . ALA A 1 195 ? -8.534 3.646 26.106 1.00 91.25 195 ALA A N 1
ATOM 1375 C CA . ALA A 1 195 ? -9.965 3.302 26.269 1.00 91.25 195 ALA A CA 1
ATOM 1376 C C . ALA A 1 195 ? -10.868 4.285 27.077 1.00 91.25 195 ALA A C 1
ATOM 1378 O O . ALA A 1 195 ? -11.913 3.893 27.582 1.00 91.25 195 ALA A O 1
ATOM 1379 N N . GLY A 1 196 ? -10.453 5.537 27.272 1.00 91.75 196 GLY A N 1
ATOM 1380 C CA . GLY A 1 196 ? -11.248 6.613 27.878 1.00 91.75 196 GLY A CA 1
ATOM 1381 C C . GLY A 1 196 ? -10.919 7.999 27.313 1.00 91.75 196 GLY A C 1
ATOM 1382 O O . GLY A 1 196 ? -11.271 9.016 27.915 1.00 91.75 196 GLY A O 1
ATOM 1383 N N . VAL A 1 197 ? -10.152 8.049 26.223 1.00 95.88 197 VAL A N 1
ATOM 1384 C CA . VAL A 1 197 ? -9.720 9.276 25.557 1.00 95.88 197 VAL A CA 1
ATOM 1385 C C . VAL A 1 197 ? -10.526 9.413 24.277 1.00 95.88 197 VAL A C 1
ATOM 1387 O O . VAL A 1 197 ? -10.677 8.452 23.528 1.00 95.88 197 VAL A O 1
ATOM 1390 N N . THR A 1 198 ? -11.020 10.623 24.023 1.00 97.12 198 THR A N 1
ATOM 1391 C CA . THR A 1 198 ? -11.642 10.933 22.739 1.00 97.12 198 THR A CA 1
ATOM 1392 C C . THR A 1 198 ? -10.609 10.828 21.634 1.00 97.12 198 THR A C 1
ATOM 1394 O O . THR A 1 198 ? -9.609 11.548 21.655 1.00 97.12 198 THR A O 1
ATOM 1397 N N . GLU A 1 199 ? -10.878 9.969 20.660 1.00 97.62 199 GLU A N 1
ATOM 1398 C CA . GLU A 1 199 ? -10.006 9.727 19.517 1.00 97.62 199 GLU A CA 1
ATOM 1399 C C . GLU A 1 199 ? -10.822 9.717 18.216 1.00 97.62 199 GLU A C 1
ATOM 1401 O O . GLU A 1 199 ? -12.028 9.450 18.193 1.00 97.62 199 GLU A O 1
ATOM 1406 N N . VAL A 1 200 ? -10.147 10.028 17.112 1.00 98.31 200 VAL A N 1
ATOM 1407 C CA . VAL A 1 200 ? -10.668 9.910 15.748 1.00 98.31 200 VAL A CA 1
ATOM 1408 C C . VAL A 1 200 ? -9.594 9.277 14.879 1.00 98.31 200 VAL A C 1
ATOM 1410 O O . VAL A 1 200 ? -8.415 9.570 15.059 1.00 98.31 200 VAL A O 1
ATOM 1413 N N . SER A 1 201 ? -9.995 8.405 13.963 1.00 98.12 201 SER A N 1
ATOM 1414 C CA . SER A 1 201 ? -9.112 7.753 13.000 1.00 98.12 201 SER A CA 1
ATOM 1415 C C . SER A 1 201 ? -9.560 8.064 11.575 1.00 98.12 201 SER A C 1
ATOM 1417 O O . SER A 1 201 ? -10.719 8.418 11.327 1.00 98.12 201 SER A O 1
ATOM 1419 N N . ILE A 1 202 ? -8.635 7.940 10.626 1.00 98.12 202 ILE A N 1
ATOM 1420 C CA . ILE A 1 202 ? -8.913 7.964 9.189 1.00 98.12 202 ILE A CA 1
ATOM 1421 C C . ILE A 1 202 ? -8.535 6.580 8.673 1.00 98.12 202 ILE A C 1
ATOM 1423 O O . ILE A 1 202 ? -7.370 6.209 8.710 1.00 98.12 202 ILE A O 1
ATOM 1427 N N . LEU A 1 203 ? -9.532 5.819 8.231 1.00 96.06 203 LEU A N 1
ATOM 1428 C CA . LEU A 1 203 ? -9.346 4.473 7.678 1.00 96.06 203 LEU A CA 1
ATOM 1429 C C . LEU A 1 203 ? -9.120 4.515 6.172 1.00 96.06 203 LEU A C 1
ATOM 1431 O O . LEU A 1 203 ? -8.486 3.640 5.596 1.00 96.06 203 LEU A O 1
ATOM 1435 N N . ARG A 1 204 ? -9.681 5.533 5.516 1.00 96.25 204 ARG A N 1
ATOM 1436 C CA . ARG A 1 204 ? -9.479 5.779 4.095 1.00 96.25 204 ARG A CA 1
ATOM 1437 C C . ARG A 1 204 ? -9.720 7.243 3.784 1.00 96.25 204 ARG A C 1
ATOM 1439 O O . ARG A 1 204 ? -10.745 7.795 4.186 1.00 96.25 204 ARG A O 1
ATOM 1446 N N . ALA A 1 205 ? -8.845 7.836 2.984 1.00 97.50 205 ALA A N 1
ATOM 1447 C CA . ALA A 1 205 ? -9.086 9.127 2.364 1.00 97.50 205 ALA A CA 1
ATOM 1448 C C . ALA A 1 205 ? -8.709 9.064 0.883 1.00 97.50 205 ALA A C 1
ATOM 1450 O O . ALA A 1 205 ? -7.594 8.699 0.524 1.00 97.50 205 ALA A O 1
ATOM 1451 N N . GLN A 1 206 ? -9.658 9.404 0.018 1.00 96.88 206 GLN A N 1
ATOM 1452 C CA . GLN A 1 206 ? -9.458 9.453 -1.427 1.00 96.88 206 GLN A CA 1
ATOM 1453 C C . GLN A 1 206 ? -10.023 10.757 -1.971 1.00 96.88 206 GLN A C 1
ATOM 1455 O O . GLN A 1 206 ? -11.021 11.283 -1.465 1.00 96.88 206 GLN A O 1
ATOM 1460 N N . CYS A 1 207 ? -9.406 11.265 -3.029 1.00 96.62 207 CYS A N 1
ATOM 1461 C CA . CYS A 1 207 ? -9.915 12.409 -3.760 1.00 96.62 207 CYS A CA 1
ATOM 1462 C C . CYS A 1 207 ? -9.758 12.188 -5.258 1.00 96.62 207 CYS A C 1
ATOM 1464 O O . CYS A 1 207 ? -8.666 11.926 -5.758 1.00 96.62 207 CYS A O 1
ATOM 1466 N N . ARG A 1 208 ? -10.855 12.331 -5.996 1.00 93.69 208 ARG A N 1
ATOM 1467 C CA . ARG A 1 208 ? -10.838 12.291 -7.454 1.00 93.69 208 ARG A CA 1
ATOM 1468 C C . ARG A 1 208 ? -10.934 13.703 -8.009 1.00 93.69 208 ARG A C 1
ATOM 1470 O O . ARG A 1 208 ? -11.933 14.383 -7.809 1.00 93.69 208 ARG A O 1
ATOM 1477 N N . GLN A 1 209 ? -9.919 14.143 -8.739 1.00 91.50 209 GLN A N 1
ATOM 1478 C CA . GLN A 1 209 ? -9.896 15.453 -9.374 1.00 91.50 209 GLN A CA 1
ATOM 1479 C C . GLN A 1 209 ? -10.420 15.369 -10.807 1.00 91.50 209 GLN A C 1
ATOM 1481 O O . GLN A 1 209 ? -9.825 14.685 -11.633 1.00 91.50 209 GLN A O 1
ATOM 1486 N N . ARG A 1 210 ? -11.484 16.110 -11.132 1.00 88.75 210 ARG A N 1
ATOM 1487 C CA . ARG A 1 210 ? -12.053 16.202 -12.484 1.00 88.75 210 ARG A CA 1
ATOM 1488 C C . ARG A 1 210 ? -12.537 17.620 -12.773 1.00 88.75 210 ARG A C 1
ATOM 1490 O O . ARG A 1 210 ? -13.289 18.189 -11.994 1.00 88.75 210 ARG A O 1
ATOM 1497 N N . ASN A 1 211 ? -12.168 18.188 -13.925 1.00 87.06 211 ASN A N 1
ATOM 1498 C CA . ASN A 1 211 ? -12.672 19.493 -14.396 1.00 87.06 211 ASN A CA 1
ATOM 1499 C C . ASN A 1 211 ? -12.542 20.641 -13.366 1.00 87.06 211 ASN A C 1
ATOM 1501 O O . ASN A 1 211 ? -13.408 21.511 -13.289 1.00 87.06 211 ASN A O 1
ATOM 1505 N N . GLY A 1 212 ? -11.470 20.643 -12.565 1.00 87.44 212 GLY A N 1
ATOM 1506 C CA . GLY A 1 212 ? -11.254 21.644 -11.511 1.00 87.44 212 GLY A CA 1
ATOM 1507 C C . GLY A 1 212 ? -12.116 21.460 -10.254 1.00 87.44 212 GLY A C 1
ATOM 1508 O O . GLY A 1 212 ? -12.194 22.383 -9.446 1.00 87.44 212 GLY A O 1
ATOM 1509 N N . MET A 1 213 ? -12.754 20.298 -10.097 1.00 92.19 213 MET A N 1
ATOM 1510 C CA . MET A 1 213 ? -13.458 19.855 -8.893 1.00 92.19 213 MET A CA 1
ATOM 1511 C C . MET A 1 213 ? -12.713 18.672 -8.266 1.00 92.19 213 MET A C 1
ATOM 1513 O O . MET A 1 213 ? -12.220 17.807 -8.992 1.00 92.19 213 MET A O 1
ATOM 1517 N N . GLY A 1 214 ? -12.665 18.615 -6.937 1.00 93.94 214 GLY A N 1
ATOM 1518 C CA . GLY A 1 214 ? -12.260 17.442 -6.166 1.00 93.94 214 GLY A CA 1
ATOM 1519 C C . GLY A 1 214 ? -13.481 16.739 -5.572 1.00 93.94 214 GLY A C 1
ATOM 1520 O O . GLY A 1 214 ? -14.231 17.349 -4.811 1.00 93.94 214 GLY A O 1
ATOM 1521 N N . GLU A 1 215 ? -13.678 15.472 -5.922 1.00 95.88 215 GLU A N 1
ATOM 1522 C CA . GLU A 1 215 ? -14.661 14.558 -5.335 1.00 95.88 215 GLU A CA 1
ATOM 1523 C C . GLU A 1 215 ? -13.980 13.809 -4.173 1.00 95.88 215 GLU A C 1
ATOM 1525 O O . GLU A 1 215 ? -13.182 12.896 -4.389 1.00 95.88 215 GLU A O 1
ATOM 1530 N N . TRP A 1 216 ? -14.251 14.225 -2.939 1.00 97.06 216 TRP A N 1
ATOM 1531 C CA . TRP A 1 216 ? -13.641 13.703 -1.716 1.00 97.06 216 TRP A CA 1
ATOM 1532 C C . TRP A 1 216 ? -14.464 12.554 -1.128 1.00 97.06 216 TRP A C 1
ATOM 1534 O O . TRP A 1 216 ? -15.680 12.686 -0.980 1.00 97.06 216 TRP A O 1
ATOM 1544 N N . ASN A 1 217 ? -13.795 11.474 -0.716 1.00 98.00 217 ASN A N 1
ATOM 1545 C CA . ASN A 1 217 ? -14.353 10.382 0.082 1.00 98.00 217 ASN A CA 1
ATOM 1546 C C . ASN A 1 217 ? -13.444 10.115 1.286 1.00 98.00 217 ASN A C 1
ATOM 1548 O O . ASN A 1 217 ? -12.301 9.695 1.114 1.00 98.00 217 ASN A O 1
ATOM 1552 N N . VAL A 1 218 ? -13.951 10.344 2.497 1.00 98.31 218 VAL A N 1
ATOM 1553 C CA . VAL A 1 218 ? -13.211 10.081 3.740 1.00 98.31 218 VAL A CA 1
ATOM 1554 C C . VAL A 1 218 ? -14.038 9.172 4.637 1.00 98.31 218 VAL A C 1
ATOM 1556 O O . VAL A 1 218 ? -15.201 9.458 4.927 1.00 98.31 218 VAL A O 1
ATOM 1559 N N . LEU A 1 219 ? -13.437 8.067 5.058 1.00 98.31 219 LEU A N 1
ATOM 1560 C CA . LEU A 1 219 ? -14.003 7.087 5.973 1.00 98.31 219 LEU A CA 1
ATOM 1561 C C . LEU A 1 219 ? -13.110 7.008 7.207 1.00 98.31 219 LEU A C 1
ATOM 1563 O O . LEU A 1 219 ? -11.883 6.982 7.095 1.00 98.31 219 LEU A O 1
ATOM 1567 N N . GLY A 1 220 ? -13.720 6.893 8.376 1.00 98.06 220 GLY A N 1
ATOM 1568 C CA . GLY A 1 220 ? -12.980 6.593 9.587 1.00 98.06 220 GLY A CA 1
ATOM 1569 C C . GLY A 1 220 ? -13.885 6.224 10.744 1.00 98.06 220 GLY A C 1
ATOM 1570 O O . GLY A 1 220 ? -15.091 6.012 10.570 1.00 98.06 220 GLY A O 1
ATOM 1571 N N . ALA A 1 221 ? -13.287 6.163 11.926 1.00 98.06 221 ALA A N 1
ATOM 1572 C CA . ALA A 1 221 ? -13.985 5.855 13.157 1.00 98.06 221 ALA A CA 1
ATOM 1573 C C . ALA A 1 221 ? -13.723 6.911 14.234 1.00 98.06 221 ALA A C 1
ATOM 1575 O O . ALA A 1 221 ? -12.801 7.724 14.139 1.00 98.06 221 ALA A O 1
ATOM 1576 N N . THR A 1 222 ? -14.559 6.905 15.264 1.00 98.06 222 THR A N 1
ATOM 1577 C CA . THR A 1 222 ? -14.359 7.656 16.502 1.00 98.06 222 THR A CA 1
ATOM 1578 C C . THR A 1 222 ? -14.443 6.718 17.692 1.00 98.06 222 THR A C 1
ATOM 1580 O O . THR A 1 222 ? -15.121 5.689 17.644 1.00 98.06 222 THR A O 1
ATOM 1583 N N . HIS A 1 223 ? -13.787 7.110 18.774 1.00 95.56 223 HIS A N 1
ATOM 1584 C CA . HIS A 1 223 ? -13.859 6.444 20.063 1.00 95.56 223 HIS A CA 1
ATOM 1585 C C . HIS A 1 223 ? -14.102 7.499 21.150 1.00 95.56 223 HIS A C 1
ATOM 1587 O O . HIS A 1 223 ? -13.490 8.568 21.121 1.00 95.56 223 HIS A O 1
ATOM 1593 N N . ASP A 1 224 ? -15.036 7.210 22.063 1.00 91.06 224 ASP A N 1
ATOM 1594 C CA . ASP A 1 224 ? -15.399 8.036 23.224 1.00 91.06 224 ASP A CA 1
ATOM 1595 C C . ASP A 1 224 ? -15.558 9.554 22.951 1.00 91.06 224 ASP A C 1
ATOM 1597 O O . ASP A 1 224 ? -14.682 10.351 23.295 1.00 91.06 224 ASP A O 1
ATOM 1601 N N . PRO A 1 225 ? -16.705 10.036 22.428 1.00 93.56 225 PRO A N 1
ATOM 1602 C CA . PRO A 1 225 ? -17.962 9.318 22.227 1.00 93.56 225 PRO A CA 1
ATOM 1603 C C . PRO A 1 225 ? -18.087 8.635 20.855 1.00 93.56 225 PRO A C 1
ATOM 1605 O O . PRO A 1 225 ? -17.499 9.043 19.857 1.00 93.56 225 PRO A O 1
ATOM 1608 N N . SER A 1 226 ? -18.978 7.648 20.783 1.00 91.94 226 SER A N 1
ATOM 1609 C CA . SER A 1 226 ? -19.379 6.950 19.552 1.00 91.94 226 SER A CA 1
ATOM 1610 C C . SER A 1 226 ? -20.412 7.697 18.698 1.00 91.94 226 SER A C 1
ATOM 1612 O O . SER A 1 226 ? -20.907 7.173 17.703 1.00 91.94 226 SER A O 1
ATOM 1614 N N . THR A 1 227 ? -20.780 8.924 19.080 1.00 95.25 227 THR A N 1
ATOM 1615 C CA . THR A 1 227 ? -21.762 9.755 18.364 1.00 95.25 227 THR A CA 1
ATOM 1616 C C . THR A 1 227 ? -21.324 11.209 18.345 1.00 95.25 227 THR A C 1
ATOM 1618 O O . THR A 1 227 ? -20.640 11.665 19.261 1.00 95.25 227 THR A O 1
ATOM 1621 N N . GLY A 1 228 ? -21.780 11.958 17.347 1.00 96.56 228 GLY A N 1
ATOM 1622 C CA . GLY A 1 228 ? -21.465 13.371 17.188 1.00 96.56 228 GLY A CA 1
ATOM 1623 C C . GLY A 1 228 ? -21.310 13.728 15.719 1.00 96.56 228 GLY A C 1
ATOM 1624 O O . GLY A 1 228 ? -21.986 13.164 14.860 1.00 96.56 228 GLY A O 1
ATOM 1625 N N . GLU A 1 229 ? -20.416 14.665 15.441 1.00 98.25 229 GLU A N 1
ATOM 1626 C CA . GLU A 1 229 ? -20.112 15.126 14.092 1.00 98.25 229 GLU A CA 1
ATOM 1627 C C . GLU A 1 229 ? -18.603 15.353 13.980 1.00 98.25 229 GLU A C 1
ATOM 1629 O O . GLU A 1 229 ? -17.999 15.945 14.878 1.00 98.25 229 GLU A O 1
ATOM 1634 N N . VAL A 1 230 ? -17.999 14.868 12.896 1.00 98.50 230 VAL A N 1
ATOM 1635 C CA . VAL A 1 230 ? -16.602 15.159 12.561 1.00 98.50 230 VAL A CA 1
ATOM 1636 C C . VAL A 1 230 ? -16.526 16.345 11.609 1.00 98.50 230 VAL A C 1
ATOM 1638 O O . VAL A 1 230 ? -17.397 16.521 10.756 1.00 98.50 230 VAL A O 1
ATOM 1641 N N . THR A 1 231 ? -15.467 17.143 11.725 1.00 98.69 231 THR A N 1
ATOM 1642 C CA . THR A 1 231 ? -15.135 18.195 10.754 1.00 98.69 231 THR A CA 1
ATOM 1643 C C . THR A 1 231 ? -13.983 17.729 9.883 1.00 98.69 231 THR A C 1
ATOM 1645 O O . THR A 1 231 ? -12.926 17.382 10.398 1.00 98.69 231 THR A O 1
ATOM 1648 N N . VAL A 1 232 ? -14.176 17.742 8.568 1.00 98.50 232 VAL A N 1
ATOM 1649 C CA . VAL A 1 232 ? -13.160 17.340 7.593 1.00 98.50 232 VAL A CA 1
ATOM 1650 C C . VAL A 1 232 ? -12.549 18.589 6.969 1.00 98.50 232 VAL A C 1
ATOM 1652 O O . VAL A 1 232 ? -13.264 19.477 6.496 1.00 98.50 232 VAL A O 1
ATOM 1655 N N . ARG A 1 233 ? -11.219 18.669 6.975 1.00 98.31 233 ARG A N 1
ATOM 1656 C CA . ARG A 1 233 ? -10.431 19.802 6.485 1.00 98.31 233 ARG A CA 1
ATOM 1657 C C . ARG A 1 233 ? -9.359 19.349 5.509 1.00 98.31 233 ARG A C 1
ATOM 1659 O O . ARG A 1 233 ? -8.813 18.259 5.636 1.00 98.31 233 ARG A O 1
ATOM 1666 N N . ARG A 1 234 ? -8.985 20.217 4.575 1.00 96.56 234 ARG A N 1
ATOM 1667 C CA . ARG A 1 234 ? -7.805 20.001 3.735 1.00 96.56 234 ARG A CA 1
ATOM 1668 C C . ARG A 1 234 ? -6.533 20.030 4.580 1.00 96.56 234 ARG A C 1
ATOM 1670 O O . ARG A 1 234 ? -6.353 20.949 5.379 1.00 96.56 234 ARG A O 1
ATOM 1677 N N . GLY A 1 235 ? -5.625 19.083 4.359 1.00 95.25 235 GLY A N 1
ATOM 1678 C CA . GLY A 1 235 ? -4.351 19.016 5.080 1.00 95.25 235 GLY A CA 1
ATOM 1679 C C . GLY A 1 235 ? -3.358 20.120 4.707 1.00 95.25 235 GLY A C 1
ATOM 1680 O O . GLY A 1 235 ? -2.549 20.518 5.538 1.00 95.25 235 GLY A O 1
ATOM 1681 N N . ASP A 1 236 ? -3.445 20.667 3.491 1.00 92.94 236 ASP A N 1
ATOM 1682 C CA . ASP A 1 236 ? -2.523 21.696 2.986 1.00 92.94 236 ASP A CA 1
ATOM 1683 C C . ASP A 1 236 ? -2.841 23.117 3.483 1.00 92.94 236 ASP A C 1
ATOM 1685 O O . ASP A 1 236 ? -1.947 23.928 3.720 1.00 92.94 236 ASP A O 1
ATOM 1689 N N . THR A 1 237 ? -4.125 23.431 3.631 1.00 95.50 237 THR A N 1
ATOM 1690 C CA . THR A 1 237 ? -4.632 24.788 3.882 1.00 95.50 237 THR A CA 1
ATOM 1691 C C . THR A 1 237 ? -5.406 24.901 5.190 1.00 95.50 237 THR A C 1
ATOM 1693 O O . THR A 1 237 ? -5.616 26.010 5.683 1.00 95.50 237 THR A O 1
ATOM 1696 N N . GLY A 1 238 ? -5.857 23.778 5.754 1.00 96.12 238 GLY A N 1
ATOM 1697 C CA . GLY A 1 238 ? -6.781 23.752 6.884 1.00 96.12 238 GLY A CA 1
ATOM 1698 C C . GLY A 1 238 ? -8.200 24.217 6.537 1.00 96.12 238 GLY A C 1
ATOM 1699 O O . GLY A 1 238 ? -9.006 24.398 7.450 1.00 96.12 238 GLY A O 1
ATOM 1700 N N . GLU A 1 239 ? -8.514 24.432 5.254 1.00 96.50 239 GLU A N 1
ATOM 1701 C CA . GLU A 1 239 ? -9.858 24.790 4.793 1.00 96.50 239 GLU A CA 1
ATOM 1702 C C . GLU A 1 239 ? -10.857 23.684 5.150 1.00 96.50 239 GLU A C 1
ATOM 1704 O O . GLU A 1 239 ? -10.598 22.508 4.901 1.00 96.50 239 GLU A O 1
ATOM 1709 N N . VAL A 1 240 ? -12.009 24.056 5.713 1.00 97.75 240 VAL A N 1
ATOM 1710 C CA . VAL A 1 240 ? -13.087 23.113 6.034 1.00 97.75 240 VAL A CA 1
ATOM 1711 C C . VAL A 1 240 ? -13.776 22.664 4.748 1.00 97.75 240 VAL A C 1
ATOM 1713 O O . VAL A 1 240 ? -14.403 23.472 4.067 1.00 97.75 240 VAL A O 1
ATOM 1716 N N . LEU A 1 241 ? -13.692 21.366 4.454 1.00 97.38 241 LEU A N 1
ATOM 1717 C CA . LEU A 1 241 ? -14.389 20.717 3.341 1.00 97.38 241 LEU A CA 1
ATOM 1718 C C . LEU A 1 241 ? -15.861 20.460 3.687 1.00 97.38 241 LEU A C 1
ATOM 1720 O O . LEU A 1 241 ? -16.731 20.542 2.823 1.00 97.38 241 LEU A O 1
ATOM 1724 N N . GLY A 1 242 ? -16.145 20.162 4.955 1.00 97.94 242 GLY A N 1
ATOM 1725 C CA . GLY A 1 242 ? -17.496 19.974 5.467 1.00 97.94 242 GLY A CA 1
ATOM 1726 C C . GLY A 1 242 ? -17.508 19.167 6.757 1.00 97.94 242 GLY A C 1
ATOM 1727 O O . GLY A 1 242 ? -16.487 19.037 7.435 1.00 97.94 242 GLY A O 1
ATOM 1728 N N . THR A 1 243 ? -18.676 18.634 7.099 1.00 98.50 243 THR A N 1
ATOM 1729 C CA . THR A 1 243 ? -18.863 17.809 8.291 1.00 98.50 243 THR A CA 1
ATOM 1730 C C . THR A 1 243 ? -19.596 16.512 7.960 1.00 98.50 243 THR A C 1
ATOM 1732 O O . THR A 1 243 ? -20.287 16.424 6.941 1.00 98.50 243 THR A O 1
ATOM 1735 N N . ALA A 1 244 ? -19.411 15.483 8.788 1.00 98.50 244 ALA A N 1
ATOM 1736 C CA . ALA A 1 244 ? -20.097 14.202 8.644 1.00 98.50 244 ALA A CA 1
ATOM 1737 C C . ALA A 1 244 ? -20.605 13.692 9.999 1.00 98.50 244 ALA A C 1
ATOM 1739 O O . ALA A 1 244 ? -19.873 13.762 10.991 1.00 98.50 244 ALA A O 1
ATOM 1740 N N . PRO A 1 245 ? -21.840 13.164 10.065 1.00 98.31 245 PRO A N 1
ATOM 1741 C CA . PRO A 1 245 ? -22.356 12.587 11.294 1.00 98.31 245 PRO A CA 1
ATOM 1742 C C . PRO A 1 245 ? -21.603 11.299 11.636 1.00 98.31 245 PRO A C 1
ATOM 1744 O O . PRO A 1 245 ? -21.281 10.496 10.758 1.00 98.31 245 PRO A O 1
ATOM 1747 N N . VAL A 1 246 ? -21.383 11.094 12.930 1.00 98.44 246 VAL A N 1
ATOM 1748 C CA . VAL A 1 246 ? -20.863 9.844 13.484 1.00 98.44 246 VAL A CA 1
ATOM 1749 C C . VAL A 1 246 ? -22.037 8.958 13.884 1.00 98.44 246 VAL A C 1
ATOM 1751 O O . VAL A 1 246 ? -22.910 9.374 14.654 1.00 98.44 246 VAL A O 1
ATOM 1754 N N . VAL A 1 247 ? -22.047 7.731 13.371 1.00 97.75 247 VAL A N 1
ATOM 1755 C CA . VAL A 1 247 ? -23.048 6.705 13.666 1.00 97.75 247 VAL A CA 1
ATOM 1756 C C . VAL A 1 247 ? -22.425 5.673 14.598 1.00 97.75 247 VAL A C 1
ATOM 1758 O O . VAL A 1 247 ? -21.439 5.044 14.228 1.00 97.75 247 VAL A O 1
ATOM 1761 N N . ALA A 1 248 ? -23.001 5.496 15.789 1.00 97.31 248 ALA A N 1
ATOM 1762 C CA . ALA A 1 248 ? -22.545 4.480 16.735 1.00 97.31 248 ALA A CA 1
ATOM 1763 C C . ALA A 1 248 ? -22.670 3.075 16.135 1.00 97.31 248 ALA A C 1
ATOM 1765 O O . ALA A 1 248 ? -23.680 2.755 15.498 1.00 97.31 248 ALA A O 1
ATOM 1766 N N . ASP A 1 249 ? -21.663 2.244 16.378 1.00 94.62 249 ASP A N 1
ATOM 1767 C CA . ASP A 1 249 ? -21.701 0.836 16.018 1.00 94.62 249 ASP A CA 1
ATOM 1768 C C . ASP A 1 249 ? -22.717 0.105 16.924 1.00 94.62 249 ASP A C 1
ATOM 1770 O O . ASP A 1 249 ? -22.656 0.230 18.154 1.00 94.62 249 ASP A O 1
ATOM 1774 N N . PRO A 1 250 ? -23.706 -0.609 16.353 1.00 93.56 250 PRO A N 1
ATOM 1775 C CA . PRO A 1 250 ? -24.723 -1.300 17.140 1.00 93.56 250 PRO A CA 1
ATOM 1776 C C . PRO A 1 250 ? -24.169 -2.477 17.954 1.00 93.56 250 PRO A C 1
ATOM 1778 O O . PRO A 1 250 ? -24.748 -2.801 18.994 1.00 93.56 250 PRO A O 1
ATOM 1781 N N . ASP A 1 251 ? -23.088 -3.105 17.491 1.00 90.94 251 ASP A N 1
ATOM 1782 C CA . ASP A 1 251 ? -22.475 -4.272 18.123 1.00 90.94 251 ASP A CA 1
ATOM 1783 C C . ASP A 1 251 ? -21.365 -3.864 19.105 1.00 90.94 251 ASP A C 1
ATOM 1785 O O . ASP A 1 251 ? -21.087 -4.591 20.062 1.00 90.94 251 ASP A O 1
ATOM 1789 N N . ASP A 1 252 ? -20.796 -2.666 18.931 1.00 91.12 252 ASP A N 1
ATOM 1790 C CA . ASP A 1 252 ? -19.773 -2.100 19.811 1.00 91.12 252 ASP A CA 1
ATOM 1791 C C . ASP A 1 252 ? -19.996 -0.597 20.092 1.00 91.12 252 ASP A C 1
ATOM 1793 O O . ASP A 1 252 ? -19.341 0.268 19.503 1.00 91.12 252 ASP A O 1
ATOM 1797 N N . PRO A 1 253 ? -20.905 -0.246 21.025 1.00 90.75 253 PRO A N 1
ATOM 1798 C CA . PRO A 1 253 ? -21.330 1.138 21.249 1.00 90.75 253 PRO A CA 1
ATOM 1799 C C . PRO A 1 253 ? -20.241 2.097 21.749 1.00 90.75 253 PRO A C 1
ATOM 1801 O O . PRO A 1 253 ? -20.531 3.284 21.910 1.00 90.75 253 PRO A O 1
ATOM 1804 N N . ALA A 1 254 ? -19.029 1.613 22.039 1.00 91.88 254 ALA A N 1
ATOM 1805 C CA . ALA A 1 254 ? -17.867 2.450 22.341 1.00 91.88 254 ALA A CA 1
ATOM 1806 C C . ALA A 1 254 ? -17.297 3.138 21.085 1.00 91.88 254 ALA A C 1
ATOM 1808 O O . ALA A 1 254 ? -16.654 4.184 21.195 1.00 91.88 254 ALA A O 1
ATOM 1809 N N . PHE A 1 255 ? -17.592 2.609 19.892 1.00 96.75 255 PHE A N 1
ATOM 1810 C CA . PHE A 1 255 ? -17.105 3.138 18.622 1.00 96.75 255 PHE A CA 1
ATOM 1811 C C . PHE A 1 255 ? -18.214 3.761 17.786 1.00 96.75 255 PHE A C 1
ATOM 1813 O O . PHE A 1 255 ? -19.365 3.321 17.782 1.00 96.75 255 PHE A O 1
ATOM 1820 N N . GLY A 1 256 ? -17.841 4.799 17.049 1.00 97.44 256 GLY A N 1
ATOM 1821 C CA . GLY A 1 256 ? -18.643 5.376 15.984 1.00 97.44 256 GLY A CA 1
ATOM 1822 C C . GLY A 1 256 ? -17.931 5.254 14.644 1.00 97.44 256 GLY A C 1
ATOM 1823 O O . GLY A 1 256 ? -16.706 5.218 14.590 1.00 97.44 256 GLY A O 1
ATOM 1824 N N . ALA A 1 257 ? -18.689 5.219 13.555 1.00 97.81 257 ALA A N 1
ATOM 1825 C CA . ALA A 1 257 ? -18.171 5.297 12.195 1.00 97.81 257 ALA A CA 1
ATOM 1826 C C . ALA A 1 257 ? -18.685 6.568 11.515 1.00 97.81 257 ALA A C 1
ATOM 1828 O O . ALA A 1 257 ? -19.818 6.998 11.750 1.00 97.81 257 ALA A O 1
ATOM 1829 N N . TYR A 1 258 ? -17.874 7.160 10.642 1.00 98.56 258 TYR A N 1
ATOM 1830 C CA . TYR A 1 258 ? -18.293 8.287 9.816 1.00 98.56 258 TYR A CA 1
ATOM 1831 C C . TYR A 1 258 ? -17.922 8.061 8.352 1.00 98.56 258 TYR A C 1
ATOM 1833 O O . TYR A 1 258 ? -16.941 7.399 8.017 1.00 98.56 258 TYR A O 1
ATOM 1841 N N . THR A 1 259 ? -18.723 8.635 7.458 1.00 98.38 259 THR A N 1
ATOM 1842 C CA . THR A 1 259 ? -18.423 8.700 6.027 1.00 98.38 259 THR A CA 1
ATOM 1843 C C . THR A 1 259 ? -18.704 10.109 5.540 1.00 98.38 259 THR A C 1
ATOM 1845 O O . THR A 1 259 ? -19.837 10.587 5.604 1.00 98.38 259 THR A O 1
ATOM 1848 N N . PHE A 1 260 ? -17.673 10.766 5.032 1.00 98.44 260 PHE A N 1
ATOM 1849 C CA . PHE A 1 260 ? -17.750 12.082 4.427 1.00 98.44 260 PHE A CA 1
ATOM 1850 C C . PHE A 1 260 ? -17.617 11.961 2.910 1.00 98.44 260 PHE A C 1
ATOM 1852 O O . PHE A 1 260 ? -16.683 11.339 2.406 1.00 98.44 260 PHE A O 1
ATOM 1859 N N . ASN A 1 261 ? -18.555 12.575 2.189 1.00 98.00 261 ASN A N 1
ATOM 1860 C CA . ASN A 1 261 ? -18.506 12.726 0.740 1.00 98.00 261 ASN A CA 1
ATOM 1861 C C . ASN A 1 261 ? -18.759 14.191 0.396 1.00 98.00 261 ASN A C 1
ATOM 1863 O O . ASN A 1 261 ? -19.755 14.751 0.859 1.00 98.00 261 ASN A O 1
ATOM 1867 N N . ALA A 1 262 ? -17.904 14.797 -0.424 1.00 96.94 262 ALA A N 1
ATOM 1868 C CA . ALA A 1 262 ? -18.106 16.169 -0.878 1.00 96.94 262 ALA A CA 1
ATOM 1869 C C . ALA A 1 262 ? -17.509 16.418 -2.261 1.00 96.94 262 ALA A C 1
ATOM 1871 O O . ALA A 1 262 ? -16.485 15.849 -2.621 1.00 96.94 262 ALA A O 1
ATOM 1872 N N . GLU A 1 263 ? -18.122 17.334 -3.002 1.00 96.25 263 GLU A N 1
ATOM 1873 C CA . GLU A 1 263 ? -17.538 17.923 -4.203 1.00 96.25 263 GLU A CA 1
ATOM 1874 C C . GLU A 1 263 ? -17.108 19.350 -3.876 1.00 96.25 263 GLU A C 1
ATOM 1876 O O . GLU A 1 263 ? -17.932 20.181 -3.485 1.00 96.25 263 GLU A O 1
ATOM 1881 N N . VAL A 1 264 ? -15.816 19.639 -4.018 1.00 94.19 264 VAL A N 1
ATOM 1882 C CA . VAL A 1 264 ? -15.240 20.940 -3.665 1.00 94.19 264 VAL A CA 1
ATOM 1883 C C . VAL A 1 264 ? -14.466 21.495 -4.850 1.00 94.19 264 VAL A C 1
ATOM 1885 O O . VAL A 1 264 ? -13.663 20.798 -5.465 1.00 94.19 264 VAL A O 1
ATOM 1888 N N . THR A 1 265 ? -14.706 22.762 -5.185 1.00 92.62 265 THR A N 1
ATOM 1889 C CA . THR A 1 265 ? -13.958 23.454 -6.239 1.00 92.62 265 THR A CA 1
ATOM 1890 C C . THR A 1 265 ? -12.481 23.551 -5.865 1.00 92.62 265 THR A C 1
ATOM 1892 O O . THR A 1 265 ? -12.145 24.019 -4.780 1.00 92.62 265 THR A O 1
ATOM 1895 N N . GLY A 1 266 ? -11.593 23.181 -6.785 1.00 88.88 266 GLY A N 1
ATOM 1896 C CA . GLY A 1 266 ? -10.147 23.234 -6.598 1.00 88.88 266 GLY A CA 1
ATOM 1897 C C . GLY A 1 266 ? -9.465 21.895 -6.855 1.00 88.88 266 GLY A C 1
ATOM 1898 O O . GLY A 1 266 ? -10.059 20.953 -7.377 1.00 88.88 266 GLY A O 1
ATOM 1899 N N . THR A 1 267 ? -8.178 21.842 -6.524 1.00 90.12 267 THR A N 1
ATOM 1900 C CA . THR A 1 267 ? -7.375 20.622 -6.619 1.00 90.12 267 THR A CA 1
ATOM 1901 C C . THR A 1 267 ? -7.511 19.782 -5.359 1.00 90.12 267 THR A C 1
ATOM 1903 O O . THR A 1 267 ? -7.667 20.327 -4.261 1.00 90.12 267 THR A O 1
ATOM 1906 N N . CYS A 1 268 ? -7.400 18.465 -5.514 1.00 92.88 268 CYS A N 1
ATOM 1907 C CA . CYS A 1 268 ? -7.221 17.571 -4.379 1.00 92.88 268 CYS A CA 1
ATOM 1908 C C . CYS A 1 268 ? -5.953 17.965 -3.603 1.00 92.88 268 CYS A C 1
ATOM 1910 O O . CYS A 1 268 ? -4.949 18.357 -4.204 1.00 92.88 268 CYS A O 1
ATOM 1912 N N . ALA A 1 269 ? -6.008 17.887 -2.275 1.00 92.94 269 ALA A N 1
ATOM 1913 C CA . ALA A 1 269 ? -4.815 17.970 -1.435 1.00 92.94 269 ALA A CA 1
ATOM 1914 C C . ALA A 1 269 ? -4.288 16.554 -1.181 1.00 92.94 269 ALA A C 1
ATOM 1916 O O . ALA A 1 269 ? -5.084 15.622 -1.111 1.00 92.94 269 ALA A O 1
ATOM 1917 N N . GLY A 1 270 ? -2.973 16.409 -1.002 1.00 89.94 270 GLY A N 1
ATOM 1918 C CA . GLY A 1 270 ? -2.349 15.117 -0.683 1.00 89.94 270 GLY A CA 1
ATOM 1919 C C . GLY A 1 270 ? -2.605 14.625 0.745 1.00 89.94 270 GLY A C 1
ATOM 1920 O O . GLY A 1 270 ? -2.210 13.519 1.076 1.00 89.94 270 GLY A O 1
ATOM 1921 N N . ALA A 1 271 ? -3.267 15.426 1.585 1.00 95.56 271 ALA A N 1
ATOM 1922 C CA . ALA A 1 271 ? -3.602 15.070 2.958 1.00 95.56 271 ALA A CA 1
ATOM 1923 C C . ALA A 1 271 ? -4.954 15.662 3.380 1.00 95.56 271 ALA A C 1
ATOM 1925 O O . ALA A 1 271 ? -5.395 16.697 2.859 1.00 95.56 271 ALA A O 1
ATOM 1926 N N . VAL A 1 272 ? -5.584 15.035 4.369 1.00 97.88 272 VAL A N 1
ATOM 1927 C CA . VAL A 1 272 ? -6.816 15.480 5.028 1.00 97.88 272 VAL A CA 1
ATOM 1928 C C . VAL A 1 272 ? -6.608 15.523 6.540 1.00 97.88 272 VAL A C 1
ATOM 1930 O O . VAL A 1 272 ? -5.848 14.730 7.089 1.00 97.88 272 VAL A O 1
ATOM 1933 N N . ILE A 1 273 ? -7.286 16.450 7.212 1.00 98.44 273 ILE A N 1
ATOM 1934 C CA . ILE A 1 273 ? -7.363 16.513 8.672 1.00 98.44 273 ILE A CA 1
ATOM 1935 C C . ILE A 1 273 ? -8.816 16.289 9.079 1.00 98.44 273 ILE A C 1
ATOM 1937 O O . ILE A 1 273 ? -9.716 16.937 8.541 1.00 98.44 273 ILE A O 1
ATOM 1941 N N . VAL A 1 274 ? -9.055 15.397 10.033 1.00 98.50 274 VAL A N 1
ATOM 1942 C CA . VAL A 1 274 ? -10.378 15.148 10.607 1.00 98.50 274 VAL A CA 1
ATOM 1943 C C . VAL A 1 274 ? -10.354 15.495 12.085 1.00 98.50 274 VAL A C 1
ATOM 1945 O O . VAL A 1 274 ? -9.558 14.942 12.836 1.00 98.50 274 VAL A O 1
ATOM 1948 N N . ASP A 1 275 ? -11.245 16.390 12.506 1.00 98.50 275 ASP A N 1
ATOM 1949 C CA . ASP A 1 275 ? -11.417 16.750 13.911 1.00 98.50 275 ASP A CA 1
ATOM 1950 C C . ASP A 1 275 ? -12.693 16.155 14.486 1.00 98.50 275 ASP A C 1
ATOM 1952 O O . ASP A 1 275 ? -13.754 16.177 13.855 1.00 98.50 275 ASP A O 1
ATOM 1956 N N . PHE A 1 276 ? -12.599 15.715 15.734 1.00 98.12 276 PHE A N 1
ATOM 1957 C CA . PHE A 1 276 ? -13.722 15.222 16.508 1.00 98.12 276 PHE A CA 1
ATOM 1958 C C . PHE A 1 276 ? -13.589 15.681 17.958 1.00 98.12 276 PHE A C 1
ATOM 1960 O O . PHE A 1 276 ? -12.746 15.191 18.708 1.00 98.12 276 PHE A O 1
ATOM 1967 N N . LEU A 1 277 ? -14.420 16.645 18.364 1.00 96.31 277 LEU A N 1
ATOM 1968 C CA . LEU A 1 277 ? -14.330 17.297 19.675 1.00 96.31 277 LEU A CA 1
ATOM 1969 C C . LEU A 1 277 ? -12.917 17.854 19.945 1.00 96.31 277 LEU A C 1
ATOM 1971 O O . LEU A 1 277 ? -12.548 18.882 19.385 1.00 96.31 277 LEU A O 1
ATOM 1975 N N . THR A 1 278 ? -12.145 17.206 20.821 1.00 96.31 278 THR A N 1
ATOM 1976 C CA . THR A 1 278 ? -10.767 17.580 21.175 1.00 96.31 278 THR A CA 1
ATOM 1977 C C . THR A 1 278 ? -9.702 16.748 20.457 1.00 96.31 278 THR A C 1
ATOM 1979 O O . THR A 1 278 ? -8.517 16.999 20.665 1.00 96.31 278 THR A O 1
ATOM 1982 N N . ALA A 1 279 ? -10.104 15.763 19.654 1.00 97.38 279 ALA A N 1
ATOM 1983 C CA . ALA A 1 279 ? -9.225 14.885 18.893 1.00 97.38 279 ALA A CA 1
ATOM 1984 C C . ALA A 1 279 ? -9.056 15.377 17.452 1.00 97.38 279 ALA A C 1
ATOM 1986 O O . ALA A 1 279 ? -9.950 16.015 16.892 1.00 97.38 279 ALA A O 1
ATOM 1987 N N . SER A 1 280 ? -7.912 15.052 16.855 1.00 97.75 280 SER A N 1
ATOM 1988 C CA . SER A 1 280 ? -7.599 15.354 15.462 1.00 97.75 280 SER A CA 1
ATOM 1989 C C . SER A 1 280 ? -6.735 14.237 14.885 1.00 97.75 280 SER A C 1
ATOM 1991 O O . SER A 1 280 ? -5.829 13.759 15.570 1.00 97.75 280 SER A O 1
ATOM 1993 N N . ALA A 1 281 ? -7.006 13.838 13.648 1.00 97.69 281 ALA A N 1
ATOM 1994 C CA . ALA A 1 281 ? -6.193 12.901 12.883 1.00 97.69 281 ALA A CA 1
ATOM 1995 C C . ALA A 1 281 ? -5.832 13.511 11.530 1.00 97.69 281 ALA A C 1
ATOM 1997 O O . ALA A 1 281 ? -6.652 14.196 10.920 1.00 97.69 281 ALA A O 1
ATOM 1998 N N . THR A 1 282 ? -4.622 13.229 11.054 1.00 97.69 282 THR A N 1
ATOM 1999 C CA . THR A 1 282 ? -4.174 13.577 9.702 1.00 97.69 282 THR A CA 1
ATOM 2000 C C . THR A 1 282 ? -3.927 12.285 8.943 1.00 97.69 282 THR A C 1
ATOM 2002 O O . THR A 1 282 ? -3.326 11.370 9.498 1.00 97.69 282 THR A O 1
ATOM 2005 N N . GLY A 1 283 ? -4.383 12.212 7.698 1.00 94.75 283 GLY A N 1
ATOM 2006 C CA . GLY A 1 283 ? -4.161 11.059 6.832 1.00 94.75 283 GLY A CA 1
ATOM 2007 C C . GLY A 1 283 ? -3.809 11.502 5.423 1.00 94.75 283 GLY A C 1
ATOM 2008 O O . GLY A 1 283 ? -4.294 12.543 4.961 1.00 94.75 283 GLY A O 1
ATOM 2009 N N . ASP A 1 284 ? -2.977 10.712 4.756 1.00 93.12 284 ASP A N 1
ATOM 2010 C CA . ASP A 1 284 ? -2.670 10.903 3.345 1.00 93.12 284 ASP A CA 1
ATOM 2011 C C . ASP A 1 284 ? -3.896 10.587 2.488 1.00 93.12 284 ASP A C 1
ATOM 2013 O O . ASP A 1 284 ? -4.761 9.785 2.851 1.00 93.12 284 ASP A O 1
ATOM 2017 N N . VAL A 1 285 ? -4.002 11.281 1.360 1.00 93.00 285 VAL A N 1
ATOM 2018 C CA . VAL A 1 285 ? -5.127 11.171 0.434 1.00 93.00 285 VAL A CA 1
ATOM 2019 C C . VAL A 1 285 ? -4.634 10.518 -0.842 1.00 93.00 285 VAL A C 1
ATOM 2021 O O . VAL A 1 285 ? -3.753 11.049 -1.515 1.00 93.00 285 VAL A O 1
ATOM 2024 N N . ASP A 1 286 ? -5.270 9.417 -1.223 1.00 89.44 286 ASP A N 1
ATOM 2025 C CA . ASP A 1 286 ? -5.108 8.830 -2.550 1.00 89.44 286 ASP A CA 1
ATOM 2026 C C . ASP A 1 286 ? -5.762 9.758 -3.589 1.00 89.44 286 ASP A C 1
ATOM 2028 O O . ASP A 1 286 ? -6.993 9.867 -3.689 1.00 89.44 286 ASP A O 1
ATOM 2032 N N . VAL A 1 287 ? -4.921 10.516 -4.301 1.00 87.44 287 VAL A N 1
ATOM 2033 C CA . VAL A 1 287 ? -5.344 11.505 -5.293 1.00 87.44 287 VAL A CA 1
ATOM 2034 C C . VAL A 1 287 ? -5.352 10.887 -6.683 1.00 87.44 287 VAL A C 1
ATOM 2036 O O . VAL A 1 287 ? -4.315 10.656 -7.299 1.00 87.44 287 VAL A O 1
ATOM 2039 N N . ARG A 1 288 ? -6.549 10.759 -7.250 1.00 85.81 288 ARG A N 1
ATOM 2040 C CA . ARG A 1 288 ? -6.745 10.352 -8.639 1.00 85.81 288 ARG A CA 1
ATOM 2041 C C . ARG A 1 288 ? -7.082 11.552 -9.507 1.00 85.81 288 ARG A C 1
ATOM 2043 O O . ARG A 1 288 ? -8.169 12.113 -9.393 1.00 85.81 288 ARG A O 1
ATOM 2050 N N . ILE A 1 289 ? -6.202 11.912 -10.434 1.00 83.56 289 ILE A N 1
ATOM 2051 C CA . ILE A 1 289 ? -6.498 12.944 -11.432 1.00 83.56 289 ILE A CA 1
ATOM 2052 C C . ILE A 1 289 ? -7.160 12.280 -12.640 1.00 83.56 289 ILE A C 1
ATOM 2054 O O . ILE A 1 289 ? -6.516 11.576 -13.414 1.00 83.56 289 ILE A O 1
ATOM 2058 N N . ASP A 1 290 ? -8.459 12.513 -12.811 1.00 81.31 290 ASP A N 1
ATOM 2059 C CA . ASP A 1 290 ? -9.105 12.303 -14.097 1.00 81.31 290 ASP A CA 1
ATOM 2060 C C . ASP A 1 290 ? -8.661 13.442 -15.012 1.00 81.31 290 ASP A C 1
ATOM 2062 O O . ASP A 1 290 ? -9.230 14.541 -14.987 1.00 81.31 290 ASP A O 1
ATOM 2066 N N . ASP A 1 291 ? -7.639 13.186 -15.822 1.00 63.34 291 ASP A N 1
ATOM 2067 C CA . ASP A 1 291 ? -7.334 14.075 -16.933 1.00 63.34 291 ASP A CA 1
ATOM 2068 C C . ASP A 1 291 ? -8.620 14.195 -17.774 1.00 63.34 291 ASP A C 1
ATOM 2070 O O . ASP A 1 291 ? -9.203 13.155 -18.124 1.00 63.34 291 ASP A O 1
ATOM 2074 N N . PRO A 1 292 ? -9.159 15.406 -18.033 1.00 59.25 292 PRO A N 1
ATOM 2075 C CA . PRO A 1 292 ? -10.243 15.561 -18.989 1.00 59.25 292 PRO A CA 1
ATOM 2076 C C . PRO A 1 292 ? -9.750 14.931 -20.278 1.00 59.25 292 PRO A C 1
ATOM 2078 O O . PRO A 1 292 ? -8.859 15.505 -20.897 1.00 59.25 292 PRO A O 1
ATOM 2081 N N . ALA A 1 293 ? -10.275 13.736 -20.593 1.00 49.94 293 ALA A N 1
ATOM 2082 C CA . ALA A 1 293 ? -9.780 12.864 -21.649 1.00 49.94 293 ALA A CA 1
ATOM 2083 C C . ALA A 1 293 ? -9.212 13.725 -22.765 1.00 49.94 293 ALA A C 1
ATOM 2085 O O . ALA A 1 293 ? -9.980 14.504 -23.348 1.00 49.94 293 ALA A O 1
ATOM 2086 N N . ALA A 1 294 ? -7.883 13.667 -22.952 1.00 46.25 294 ALA A N 1
ATOM 2087 C CA . ALA A 1 294 ? -7.211 14.456 -23.972 1.00 46.25 294 ALA A CA 1
ATOM 2088 C C . ALA A 1 294 ? -8.105 14.396 -25.213 1.00 46.25 294 ALA A C 1
ATOM 2090 O O . ALA A 1 294 ? -8.527 13.282 -25.561 1.00 46.25 294 ALA A O 1
ATOM 2091 N N . PRO A 1 295 ? -8.519 15.553 -25.782 1.00 47.22 295 PRO A N 1
ATOM 2092 C CA . PRO A 1 295 ? -9.458 15.561 -26.894 1.00 47.22 295 PRO A CA 1
ATOM 2093 C C . PRO A 1 295 ? -8.978 14.493 -27.864 1.00 47.22 295 PRO A C 1
ATOM 2095 O O . PRO A 1 295 ? -7.767 14.476 -28.121 1.00 47.22 295 PRO A O 1
ATOM 2098 N N . PRO A 1 296 ? -9.865 13.561 -28.283 1.00 45.16 296 PRO A N 1
ATOM 2099 C CA . PRO A 1 296 ? -9.449 12.379 -29.017 1.00 45.16 296 PRO A CA 1
ATOM 2100 C C . PRO A 1 296 ? -8.471 12.858 -30.076 1.00 45.16 296 PRO A C 1
ATOM 2102 O O . PRO A 1 296 ? -8.797 13.857 -30.741 1.00 45.16 296 PRO A O 1
ATOM 2105 N N . PRO A 1 297 ? -7.259 12.272 -30.141 1.00 43.41 297 PRO A N 1
ATOM 2106 C CA . PRO A 1 297 ? -6.238 12.761 -31.042 1.00 43.41 297 PRO A CA 1
ATOM 2107 C C . PRO A 1 297 ? -6.907 12.995 -32.397 1.00 43.41 297 PRO A C 1
ATOM 2109 O O . PRO A 1 297 ? -7.753 12.179 -32.796 1.00 43.41 297 PRO A O 1
ATOM 2112 N N . PRO A 1 298 ? -6.633 14.134 -33.072 1.00 43.12 298 PRO A N 1
ATOM 2113 C CA . PRO A 1 298 ? -7.168 14.355 -34.413 1.00 43.12 298 PRO A CA 1
ATOM 2114 C C . PRO A 1 298 ? -6.933 13.063 -35.194 1.00 43.12 298 PRO A C 1
ATOM 2116 O O . PRO A 1 298 ? -5.872 12.489 -34.965 1.00 43.12 298 PRO A O 1
ATOM 2119 N N . PRO A 1 299 ? -7.881 12.574 -36.019 1.00 46.75 299 PRO A N 1
ATOM 2120 C CA . PRO A 1 299 ? -7.838 11.236 -36.613 1.00 46.75 299 PRO A CA 1
ATOM 2121 C C . PRO A 1 299 ? -6.611 11.069 -37.525 1.00 46.75 299 PRO A C 1
ATOM 2123 O O . PRO A 1 299 ? -6.693 11.135 -38.746 1.00 46.75 299 PRO A O 1
ATOM 2126 N N . GLY A 1 300 ? -5.446 10.916 -36.914 1.00 49.69 300 GLY A N 1
ATOM 2127 C CA . GLY A 1 300 ? -4.285 10.214 -37.395 1.00 49.69 300 GLY A CA 1
ATOM 2128 C C . GLY A 1 300 ? -4.505 8.757 -37.034 1.00 49.69 300 GLY A C 1
ATOM 2129 O O . GLY A 1 300 ? -5.239 8.464 -36.088 1.00 49.69 300 GLY A O 1
ATOM 2130 N N . GLY A 1 301 ? -3.946 7.860 -37.846 1.00 54.41 301 GLY A N 1
ATOM 2131 C CA . GLY A 1 301 ? -4.090 6.419 -37.652 1.00 54.41 301 GLY A CA 1
ATOM 2132 C C . GLY A 1 301 ? -3.926 6.076 -36.176 1.00 54.41 301 GLY A C 1
ATOM 2133 O O . GLY A 1 301 ? -3.008 6.588 -35.535 1.00 54.41 301 GLY A O 1
ATOM 2134 N N . GLY A 1 302 ? -4.881 5.320 -35.630 1.00 58.16 302 GLY A N 1
ATOM 2135 C CA . GLY A 1 302 ? -4.837 4.901 -34.233 1.00 58.16 302 GLY A CA 1
ATOM 2136 C C . GLY A 1 302 ? -3.505 4.221 -33.900 1.00 58.16 302 GLY A C 1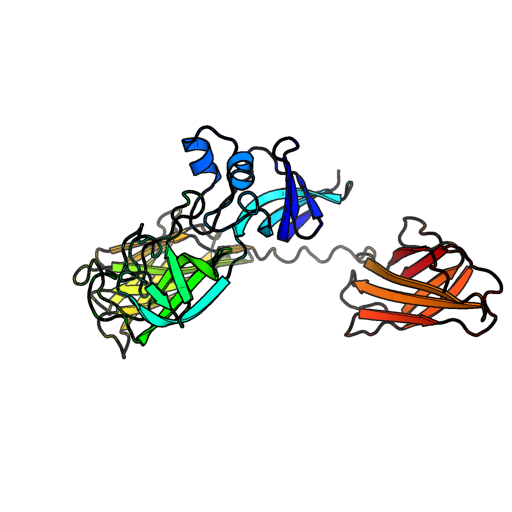
ATOM 2137 O O . GLY A 1 302 ? -2.738 3.897 -34.812 1.00 58.16 302 GLY A O 1
ATOM 2138 N N . PRO A 1 303 ? -3.205 4.015 -32.608 1.00 73.38 303 PRO A N 1
ATOM 2139 C CA . PRO A 1 303 ? -2.022 3.259 -32.221 1.00 73.38 303 PRO A CA 1
ATOM 2140 C C . PRO A 1 303 ? -2.004 1.936 -32.991 1.00 73.38 303 PRO A C 1
ATOM 2142 O O . PRO A 1 303 ? -3.045 1.288 -33.115 1.00 73.38 303 PRO A O 1
ATOM 2145 N N . ALA A 1 304 ? -0.845 1.582 -33.544 1.00 79.88 304 ALA A N 1
ATOM 2146 C CA . ALA A 1 304 ? -0.646 0.276 -34.155 1.00 79.88 304 ALA A CA 1
ATOM 2147 C C . ALA A 1 304 ? -0.953 -0.820 -33.122 1.00 79.88 304 ALA A C 1
ATOM 2149 O O . ALA A 1 304 ? -0.708 -0.631 -31.928 1.00 79.88 304 ALA A O 1
ATOM 2150 N N . ASP A 1 305 ? -1.482 -1.955 -33.569 1.00 86.12 305 ASP A N 1
ATOM 2151 C CA . ASP A 1 305 ? -1.638 -3.118 -32.702 1.00 86.12 305 ASP A CA 1
ATOM 2152 C C . ASP A 1 305 ? -0.256 -3.626 -32.261 1.00 86.12 305 ASP A C 1
ATOM 2154 O O . ASP A 1 305 ? 0.716 -3.563 -33.013 1.00 86.12 305 ASP A O 1
ATOM 2158 N N . ALA A 1 306 ? -0.144 -4.163 -31.048 1.00 89.00 306 ALA A N 1
ATOM 2159 C CA . ALA A 1 306 ? 1.050 -4.899 -30.646 1.00 89.00 306 ALA A CA 1
ATOM 2160 C C . ALA A 1 306 ? 0.848 -6.383 -30.976 1.00 89.00 306 ALA A C 1
ATOM 2162 O O . ALA A 1 306 ? -0.110 -7.000 -30.509 1.00 89.00 306 ALA A O 1
ATOM 2163 N N . ILE A 1 307 ? 1.740 -6.964 -31.777 1.00 91.19 307 ILE A N 1
ATOM 2164 C CA . ILE A 1 307 ? 1.686 -8.379 -32.166 1.00 91.19 307 ILE A CA 1
ATOM 2165 C C . ILE A 1 307 ? 2.767 -9.142 -31.410 1.00 91.19 307 ILE A C 1
ATOM 2167 O O . ILE A 1 307 ? 3.907 -8.691 -31.333 1.00 91.19 307 ILE A O 1
ATOM 2171 N N . ALA A 1 308 ? 2.426 -10.311 -30.872 1.00 93.31 308 ALA A N 1
ATOM 2172 C CA . ALA A 1 308 ? 3.390 -11.237 -30.290 1.00 93.31 308 ALA A CA 1
ATOM 2173 C C . ALA A 1 308 ? 3.252 -12.612 -30.948 1.00 93.31 308 ALA A C 1
ATOM 2175 O O . ALA A 1 308 ? 2.144 -13.127 -31.095 1.00 93.31 308 ALA A O 1
ATOM 2176 N N . ILE A 1 309 ? 4.377 -13.212 -31.347 1.00 94.38 309 ILE A N 1
ATOM 2177 C CA . ILE A 1 309 ? 4.430 -14.586 -31.859 1.00 94.38 309 ILE A CA 1
ATOM 2178 C C . ILE A 1 309 ? 4.857 -15.503 -30.714 1.00 94.38 309 ILE A C 1
ATOM 2180 O O . ILE A 1 309 ? 6.021 -15.514 -30.320 1.00 94.38 309 ILE A O 1
ATOM 2184 N N . ASP A 1 310 ? 3.931 -16.322 -30.221 1.00 93.25 310 ASP A N 1
ATOM 2185 C CA . ASP A 1 310 ? 4.207 -17.280 -29.144 1.00 93.25 310 ASP A CA 1
ATOM 2186 C C . ASP A 1 310 ? 4.883 -18.550 -29.671 1.00 93.25 310 ASP A C 1
ATOM 2188 O O . ASP A 1 310 ? 5.566 -19.279 -28.943 1.00 93.25 310 ASP A O 1
ATOM 2192 N N . ARG A 1 311 ? 4.636 -18.884 -30.945 1.00 94.81 311 ARG A N 1
ATOM 2193 C CA . ARG A 1 311 ? 5.132 -20.117 -31.557 1.00 94.81 311 ARG A CA 1
ATOM 2194 C C . ARG A 1 311 ? 5.234 -20.004 -33.073 1.00 94.81 311 ARG A C 1
ATOM 2196 O O . ARG A 1 311 ? 4.229 -19.769 -33.732 1.00 94.81 311 ARG A O 1
ATOM 2203 N N . ALA A 1 312 ? 6.403 -20.346 -33.616 1.00 95.69 312 ALA A N 1
ATOM 2204 C CA . ALA A 1 312 ? 6.633 -20.589 -35.040 1.00 95.69 312 ALA A CA 1
ATOM 2205 C C . ALA A 1 312 ? 7.302 -21.964 -35.236 1.00 95.69 312 ALA A C 1
ATOM 2207 O O . ALA A 1 312 ? 8.419 -22.203 -34.775 1.00 95.69 312 ALA A O 1
ATOM 2208 N N . ARG A 1 313 ? 6.608 -22.908 -35.889 1.00 95.44 313 ARG A N 1
ATOM 2209 C CA . ARG A 1 313 ? 7.104 -24.277 -36.138 1.00 95.44 313 ARG A CA 1
ATOM 2210 C C . ARG A 1 313 ? 7.036 -24.670 -37.605 1.00 95.44 313 ARG A C 1
ATOM 2212 O O . ARG A 1 313 ? 6.026 -24.418 -38.258 1.00 95.44 313 ARG A O 1
ATOM 2219 N N . PHE A 1 314 ? 8.081 -25.342 -38.081 1.00 93.69 314 PHE A N 1
ATOM 2220 C CA . PHE A 1 314 ? 8.160 -25.938 -39.410 1.00 93.69 314 PHE A CA 1
ATOM 2221 C C . PHE A 1 314 ? 8.286 -27.459 -39.302 1.00 93.69 314 PHE A C 1
ATOM 2223 O O . PHE A 1 314 ? 9.182 -27.977 -38.638 1.00 93.69 314 PHE A O 1
ATOM 2230 N N . ARG A 1 315 ? 7.405 -28.178 -39.996 1.00 92.50 315 ARG A N 1
ATOM 2231 C CA . ARG A 1 315 ? 7.429 -29.637 -40.105 1.00 92.50 315 ARG A CA 1
ATOM 2232 C C . ARG A 1 315 ? 8.011 -30.059 -41.443 1.00 92.50 315 ARG A C 1
ATOM 2234 O O . ARG A 1 315 ? 7.304 -30.067 -42.453 1.00 92.50 315 ARG A O 1
ATOM 2241 N N . ALA A 1 316 ? 9.282 -30.453 -41.436 1.00 89.25 316 ALA A N 1
ATOM 2242 C CA . ALA A 1 316 ? 10.009 -30.816 -42.651 1.00 89.25 316 ALA A CA 1
ATOM 2243 C C . ALA A 1 316 ? 9.410 -32.033 -43.375 1.00 89.25 316 ALA A C 1
ATOM 2245 O O . ALA A 1 316 ? 9.437 -32.093 -44.600 1.00 89.25 316 ALA A O 1
ATOM 2246 N N . ASP A 1 317 ? 8.829 -32.979 -42.629 1.00 87.62 317 ASP A N 1
ATOM 2247 C CA . ASP A 1 317 ? 8.227 -34.205 -43.169 1.00 87.62 317 ASP A CA 1
ATOM 2248 C C . ASP A 1 317 ? 6.962 -33.955 -44.003 1.00 87.62 317 ASP A C 1
ATOM 2250 O O . ASP A 1 317 ? 6.607 -34.772 -44.853 1.00 87.62 317 ASP A O 1
ATOM 2254 N N . LYS A 1 318 ? 6.286 -32.830 -43.760 1.00 86.75 318 LYS A N 1
ATOM 2255 C CA . LYS A 1 318 ? 5.005 -32.476 -44.385 1.00 86.75 318 LYS A CA 1
ATOM 2256 C C . LYS A 1 318 ? 5.035 -31.169 -45.164 1.00 86.75 318 LYS A C 1
ATOM 2258 O O . LYS A 1 318 ? 4.051 -30.832 -45.812 1.00 86.75 318 LYS A O 1
ATOM 2263 N N . GLY A 1 319 ? 6.132 -30.421 -45.082 1.00 90.88 319 GLY A N 1
ATOM 2264 C CA . GLY A 1 319 ? 6.223 -29.077 -45.640 1.00 90.88 319 GLY A CA 1
ATOM 2265 C C . GLY A 1 319 ? 5.144 -28.138 -45.100 1.00 90.88 319 GLY A C 1
ATOM 2266 O O . GLY A 1 319 ? 4.545 -27.389 -45.866 1.00 90.88 319 GLY A O 1
ATOM 2267 N N . MET A 1 320 ? 4.859 -28.229 -43.796 1.00 92.69 320 MET A N 1
ATOM 2268 C CA . MET A 1 320 ? 3.854 -27.406 -43.119 1.00 92.69 320 MET A CA 1
ATOM 2269 C C . MET A 1 320 ? 4.502 -26.407 -42.172 1.00 92.69 320 MET A C 1
ATOM 2271 O O . MET A 1 320 ? 5.472 -26.736 -41.485 1.00 92.69 320 MET A O 1
ATOM 2275 N N . ILE A 1 321 ? 3.881 -25.238 -42.048 1.00 94.12 321 ILE A N 1
ATOM 2276 C CA . ILE A 1 321 ? 4.161 -24.285 -40.977 1.00 94.12 321 ILE A CA 1
ATOM 2277 C C . ILE A 1 321 ? 2.956 -24.130 -40.054 1.00 94.12 321 ILE A C 1
ATOM 2279 O O . ILE A 1 321 ? 1.799 -24.234 -40.473 1.00 94.12 321 ILE A O 1
ATOM 2283 N N . ARG A 1 322 ? 3.242 -23.857 -38.782 1.00 96.50 322 ARG A N 1
ATOM 2284 C CA . ARG A 1 322 ? 2.268 -23.384 -37.801 1.00 96.50 322 ARG A CA 1
ATOM 2285 C C . ARG A 1 322 ? 2.822 -22.153 -37.107 1.00 96.50 322 ARG A C 1
ATOM 2287 O O . ARG A 1 322 ? 3.913 -22.222 -36.541 1.00 96.50 322 ARG A O 1
ATOM 2294 N N . VAL A 1 323 ? 2.051 -21.075 -37.122 1.00 95.94 323 VAL A N 1
ATOM 2295 C CA . VAL A 1 323 ? 2.392 -19.820 -36.452 1.00 95.94 323 VAL A CA 1
ATOM 2296 C C . VAL A 1 323 ? 1.209 -19.422 -35.580 1.00 95.94 323 VAL A C 1
ATOM 2298 O O . VAL A 1 323 ? 0.087 -19.398 -36.070 1.00 95.94 323 VAL A O 1
ATOM 2301 N N . SER A 1 324 ? 1.426 -19.153 -34.300 1.00 96.75 324 SER A N 1
ATOM 2302 C CA . SER A 1 324 ? 0.367 -18.719 -33.382 1.00 96.75 324 SER A CA 1
ATOM 2303 C C . SER A 1 324 ? 0.877 -17.648 -32.432 1.00 96.75 324 SER A C 1
ATOM 2305 O O . SER A 1 324 ? 2.077 -17.609 -32.143 1.00 96.75 324 SER A O 1
ATOM 2307 N N . GLY A 1 325 ? -0.031 -16.833 -31.911 1.00 96.12 325 GLY A N 1
ATOM 2308 C CA . GLY A 1 325 ? 0.331 -15.719 -31.051 1.00 96.12 325 GLY A CA 1
ATOM 2309 C C . GLY A 1 325 ? -0.863 -14.967 -30.484 1.00 96.12 325 GLY A C 1
ATOM 2310 O O . GLY A 1 325 ? -1.994 -15.454 -30.525 1.00 96.12 325 GLY A O 1
ATOM 2311 N N . THR A 1 326 ? -0.591 -13.756 -30.003 1.00 95.25 326 THR A N 1
ATOM 2312 C CA . THR A 1 326 ? -1.579 -12.827 -29.438 1.00 95.25 326 THR A CA 1
ATOM 2313 C C . THR A 1 326 ? -1.515 -11.459 -30.120 1.00 95.25 326 THR A C 1
ATOM 2315 O O . THR A 1 326 ? -0.513 -11.108 -30.751 1.00 95.25 326 THR A O 1
ATOM 2318 N N . VAL A 1 327 ? -2.612 -10.704 -30.040 1.00 92.00 327 VAL A N 1
ATOM 2319 C CA . VAL A 1 327 ? -2.705 -9.307 -30.488 1.00 92.00 327 VAL A CA 1
ATOM 2320 C C . VAL A 1 327 ? -3.187 -8.435 -29.337 1.00 92.00 327 VAL A C 1
ATOM 2322 O O . VAL A 1 327 ? -4.255 -8.674 -28.790 1.00 92.00 327 VAL A O 1
ATOM 2325 N N . LEU A 1 328 ? -2.454 -7.379 -29.005 1.00 89.19 328 LEU A N 1
ATOM 2326 C CA . LEU A 1 328 ? -2.932 -6.321 -28.118 1.00 89.19 328 LEU A CA 1
ATOM 2327 C C . LEU A 1 328 ? -3.426 -5.157 -28.984 1.00 89.19 328 LEU A C 1
ATOM 2329 O O . LEU A 1 328 ? -2.605 -4.501 -29.629 1.00 89.19 328 LEU A O 1
ATOM 2333 N N . PRO A 1 329 ? -4.746 -4.904 -29.049 1.00 84.44 329 PRO A N 1
ATOM 2334 C CA . PRO A 1 329 ? -5.291 -3.878 -29.923 1.00 84.44 329 PRO A CA 1
ATOM 2335 C C . PRO A 1 329 ? -4.776 -2.496 -29.530 1.00 84.44 329 PRO A C 1
ATOM 2337 O O . PRO A 1 329 ? -4.888 -2.095 -28.371 1.00 84.44 329 PRO A O 1
ATOM 2340 N N . GLY A 1 330 ? -4.266 -1.745 -30.502 1.00 77.69 330 GLY A N 1
ATOM 2341 C CA . GLY A 1 330 ? -3.912 -0.341 -30.299 1.00 77.69 330 GLY A CA 1
ATOM 2342 C C . GLY A 1 330 ? -5.147 0.571 -30.262 1.00 77.69 330 GLY A C 1
ATOM 2343 O O . GLY A 1 330 ? -5.094 1.688 -29.749 1.00 77.69 330 GLY A O 1
ATOM 2344 N N . GLY A 1 331 ? -6.288 0.089 -30.769 1.00 78.50 331 GLY A N 1
ATOM 2345 C CA . GLY A 1 331 ? -7.581 0.776 -30.768 1.00 78.50 331 GLY A CA 1
ATOM 2346 C C . GLY A 1 331 ? -8.696 0.024 -30.031 1.00 78.50 331 GLY A C 1
ATOM 2347 O O . GLY A 1 331 ? -8.518 -1.071 -29.512 1.00 78.50 331 GLY A O 1
ATOM 2348 N N . ALA A 1 332 ? -9.902 0.603 -30.026 1.00 74.31 332 ALA A N 1
ATOM 2349 C CA . ALA A 1 332 ? -11.072 0.056 -29.324 1.00 74.31 332 ALA A CA 1
ATOM 2350 C C . ALA A 1 332 ? -11.636 -1.250 -29.925 1.00 74.31 332 ALA A C 1
ATOM 2352 O O . ALA A 1 332 ? -12.627 -1.782 -29.425 1.00 74.31 332 ALA A O 1
ATOM 2353 N N . THR A 1 333 ? -11.085 -1.743 -31.034 1.00 84.19 333 THR A N 1
ATOM 2354 C CA . THR A 1 333 ? -11.572 -2.953 -31.703 1.00 84.19 333 THR A CA 1
ATOM 2355 C C . THR A 1 333 ? -10.384 -3.793 -32.169 1.00 84.19 333 THR A C 1
ATOM 2357 O O . THR A 1 333 ? -9.571 -3.273 -32.935 1.00 84.19 333 THR A O 1
ATOM 2360 N N . PRO A 1 334 ? -10.270 -5.063 -31.734 1.00 86.69 334 PRO A N 1
ATOM 2361 C CA . PRO A 1 334 ? -9.226 -5.960 -32.218 1.00 86.69 334 PRO A CA 1
ATOM 2362 C C . PRO A 1 334 ? -9.345 -6.176 -33.734 1.00 86.69 334 PRO A C 1
ATOM 2364 O O . PRO A 1 334 ? -10.459 -6.132 -34.275 1.00 86.69 334 PRO A O 1
ATOM 2367 N N . PRO A 1 335 ? -8.230 -6.427 -34.442 1.00 91.12 335 PRO A N 1
ATOM 2368 C CA . PRO A 1 335 ? -8.291 -6.786 -35.850 1.00 91.12 335 PRO A CA 1
ATOM 2369 C C . PRO A 1 335 ? -9.039 -8.112 -36.002 1.00 91.12 335 PRO A C 1
ATOM 2371 O O . PRO A 1 335 ? -8.901 -9.014 -35.185 1.00 91.12 335 PRO A O 1
ATOM 2374 N N . ALA A 1 336 ? -9.825 -8.260 -37.070 1.00 94.06 336 ALA A N 1
ATOM 2375 C CA . ALA A 1 336 ? -10.536 -9.515 -37.331 1.00 94.06 336 ALA A CA 1
ATOM 2376 C C . ALA A 1 336 ? -9.590 -10.655 -37.763 1.00 94.06 336 ALA A C 1
ATOM 2378 O O . ALA A 1 336 ? -9.940 -11.834 -37.668 1.00 94.06 336 ALA A O 1
ATOM 2379 N N . ALA A 1 337 ? -8.412 -10.307 -38.283 1.00 96.25 337 ALA A N 1
ATOM 2380 C CA . ALA A 1 337 ? -7.404 -11.246 -38.749 1.00 96.25 337 ALA A CA 1
ATOM 2381 C C . ALA A 1 337 ? -6.009 -10.606 -38.766 1.00 96.25 337 ALA A C 1
ATOM 2383 O O . ALA A 1 337 ? -5.892 -9.383 -38.842 1.00 96.25 337 ALA A O 1
ATOM 2384 N N . VAL A 1 338 ? -4.978 -11.449 -38.771 1.00 96.00 338 VAL A N 1
ATOM 2385 C CA . VAL A 1 338 ? -3.575 -11.084 -39.019 1.00 96.00 338 VAL A CA 1
ATOM 2386 C C . VAL A 1 338 ? -3.058 -11.755 -40.292 1.00 96.00 338 VAL A C 1
ATOM 2388 O O . VAL A 1 338 ? -3.550 -12.816 -40.692 1.00 96.00 338 VAL A O 1
ATOM 2391 N N . GLU A 1 339 ? -2.063 -11.145 -40.926 1.00 97.12 339 GLU A N 1
ATOM 2392 C CA . GLU A 1 339 ? -1.400 -11.645 -42.132 1.00 97.12 339 GLU A CA 1
ATOM 2393 C C . GLU A 1 339 ? -0.052 -12.286 -41.784 1.00 97.12 339 GLU A C 1
ATOM 2395 O O . GLU A 1 339 ? 0.733 -11.705 -41.040 1.00 97.12 339 GLU A O 1
ATOM 2400 N N . VAL A 1 340 ? 0.233 -13.474 -42.327 1.00 95.88 340 VAL A N 1
ATOM 2401 C CA . VAL A 1 340 ? 1.462 -14.241 -42.054 1.00 95.88 340 VAL A CA 1
ATOM 2402 C C . VAL A 1 340 ? 2.337 -14.297 -43.305 1.00 95.88 340 VAL A C 1
ATOM 2404 O O . VAL A 1 340 ? 1.876 -14.743 -44.355 1.00 95.88 340 VAL A O 1
ATOM 2407 N N . TYR A 1 341 ? 3.605 -13.900 -43.197 1.00 96.19 341 TYR A N 1
ATOM 2408 C CA . TYR A 1 341 ? 4.567 -13.788 -44.299 1.00 96.19 341 TYR A CA 1
ATOM 2409 C C . TYR A 1 341 ? 5.761 -14.731 -44.120 1.00 96.19 341 TYR A C 1
ATOM 2411 O O . TYR A 1 341 ? 6.314 -14.823 -43.024 1.00 96.19 341 TYR A O 1
ATOM 2419 N N . VAL A 1 342 ? 6.188 -15.397 -45.205 1.00 93.31 342 VAL A N 1
ATOM 2420 C CA . VAL A 1 342 ? 7.333 -16.331 -45.233 1.00 93.31 342 VAL A CA 1
ATOM 2421 C C . VAL A 1 342 ? 8.127 -16.290 -46.565 1.00 93.31 342 VAL A C 1
ATOM 2423 O O . VAL A 1 342 ? 7.523 -16.193 -47.635 1.00 93.31 342 VAL A O 1
ATOM 2426 N N . PRO A 1 343 ? 9.476 -16.392 -46.538 1.00 92.44 343 PRO A N 1
ATOM 2427 C CA . PRO A 1 343 ? 10.275 -15.896 -45.416 1.00 92.44 343 PRO A CA 1
ATOM 2428 C C . PRO A 1 343 ? 9.822 -14.467 -45.094 1.00 92.44 343 PRO A C 1
ATOM 2430 O O . PRO A 1 343 ? 9.562 -13.688 -46.013 1.00 92.44 343 PRO A O 1
ATOM 2433 N N . GLY A 1 344 ? 9.625 -14.178 -43.812 1.00 87.94 344 GLY A N 1
ATOM 2434 C CA . GLY A 1 344 ? 9.052 -12.917 -43.356 1.00 87.94 344 GLY A CA 1
ATOM 2435 C C . GLY A 1 344 ? 10.066 -12.100 -42.572 1.00 87.94 344 GLY A C 1
ATOM 2436 O O . GLY A 1 344 ? 10.737 -12.661 -41.711 1.00 87.94 344 GLY A O 1
ATOM 2437 N N . THR A 1 345 ? 10.154 -10.801 -42.844 1.00 92.19 345 THR A N 1
ATOM 2438 C CA . THR A 1 345 ? 10.991 -9.860 -42.081 1.00 92.19 345 THR A CA 1
ATOM 2439 C C . THR A 1 345 ? 10.180 -8.628 -41.717 1.00 92.19 345 THR A C 1
ATOM 2441 O O . THR A 1 345 ? 9.491 -8.080 -42.587 1.00 92.19 345 THR A O 1
ATOM 2444 N N . ASP A 1 346 ? 10.269 -8.204 -40.459 1.00 86.38 346 ASP A N 1
ATOM 2445 C CA . ASP A 1 346 ? 9.649 -6.971 -39.971 1.00 86.38 346 ASP A CA 1
ATOM 2446 C C . ASP A 1 346 ? 10.331 -5.749 -40.610 1.00 86.38 346 ASP A C 1
ATOM 2448 O O . ASP A 1 346 ? 11.559 -5.624 -40.595 1.00 86.38 346 ASP A O 1
ATOM 2452 N N . ASP A 1 347 ? 9.551 -4.856 -41.223 1.00 83.69 347 ASP A N 1
ATOM 2453 C CA . ASP A 1 347 ? 10.083 -3.670 -41.904 1.00 83.69 347 ASP A CA 1
ATOM 2454 C C . ASP A 1 347 ? 10.290 -2.452 -40.982 1.00 83.69 347 ASP A C 1
ATOM 2456 O O . ASP A 1 347 ? 10.799 -1.416 -41.425 1.00 83.69 347 ASP A O 1
ATOM 2460 N N . GLY A 1 348 ? 9.932 -2.568 -39.700 1.00 74.56 348 GLY A N 1
ATOM 2461 C CA . GLY A 1 348 ? 10.043 -1.519 -38.689 1.00 74.56 348 GLY A CA 1
ATOM 2462 C C . GLY A 1 348 ? 9.009 -0.396 -38.822 1.00 74.56 348 GLY A C 1
ATOM 2463 O O . GLY A 1 348 ? 9.031 0.544 -38.027 1.00 74.56 348 GLY A O 1
ATOM 2464 N N . ALA A 1 349 ? 8.103 -0.472 -39.802 1.00 77.44 349 ALA A N 1
ATOM 2465 C CA . ALA A 1 349 ? 6.990 0.455 -40.003 1.00 77.44 349 ALA A CA 1
ATOM 2466 C C . ALA A 1 349 ? 5.635 -0.168 -39.613 1.00 77.44 349 ALA A C 1
ATOM 2468 O O . ALA A 1 349 ? 4.581 0.364 -39.971 1.00 77.44 349 ALA A O 1
ATOM 2469 N N . GLY A 1 350 ? 5.662 -1.280 -38.870 1.00 75.31 350 GLY A N 1
ATOM 2470 C CA . GLY A 1 350 ? 4.478 -2.058 -38.518 1.00 75.31 350 GLY A CA 1
ATOM 2471 C C . GLY A 1 350 ? 3.976 -2.934 -39.664 1.00 75.31 350 GLY A C 1
ATOM 2472 O O . GLY A 1 350 ? 2.796 -3.286 -39.668 1.00 75.31 350 GLY A O 1
ATOM 2473 N N . GLY A 1 351 ? 4.834 -3.225 -40.647 1.00 85.75 351 GLY A N 1
ATOM 2474 C CA . GLY A 1 351 ? 4.566 -4.090 -41.782 1.00 85.75 351 GLY A CA 1
ATOM 2475 C C . GLY A 1 351 ? 5.520 -5.282 -41.842 1.00 85.75 351 GLY A C 1
ATOM 2476 O O . GLY A 1 351 ? 6.556 -5.349 -41.184 1.00 85.75 351 GLY A O 1
ATOM 2477 N N . CYS A 1 352 ? 5.152 -6.249 -42.675 1.00 92.00 352 CYS A N 1
ATOM 2478 C CA . CYS A 1 352 ? 5.988 -7.399 -42.983 1.00 92.00 352 CYS A CA 1
ATOM 2479 C C . CYS A 1 352 ? 6.388 -7.375 -44.455 1.00 92.00 352 CYS A C 1
ATOM 2481 O O . CYS A 1 352 ? 5.570 -7.133 -45.345 1.00 92.00 352 CYS A O 1
ATOM 2483 N N . SER A 1 353 ? 7.642 -7.716 -44.723 1.00 91.25 353 SER A N 1
ATOM 2484 C CA . SER A 1 353 ? 8.127 -8.051 -46.060 1.00 91.25 353 SER A CA 1
ATOM 2485 C C . SER A 1 353 ? 8.218 -9.571 -46.217 1.00 91.25 353 SER A C 1
ATOM 2487 O O . SER A 1 353 ? 8.493 -10.278 -45.251 1.00 91.25 353 SER A O 1
ATOM 2489 N N . GLY A 1 354 ? 7.956 -10.096 -47.418 1.00 91.69 354 GLY A N 1
ATOM 2490 C CA . GLY A 1 354 ? 7.968 -11.539 -47.685 1.00 91.69 354 GLY A CA 1
ATOM 2491 C C . GLY A 1 354 ? 6.885 -11.981 -48.666 1.00 91.69 354 GLY A C 1
ATOM 2492 O O . GLY A 1 354 ? 6.235 -11.155 -49.307 1.00 91.69 354 GLY A O 1
ATOM 2493 N N . THR A 1 355 ? 6.675 -13.295 -48.783 1.00 94.44 355 THR A N 1
ATOM 2494 C CA . THR A 1 355 ? 5.507 -13.840 -49.498 1.00 94.44 355 THR A CA 1
ATOM 2495 C C . THR A 1 355 ? 4.390 -14.093 -48.495 1.00 94.44 355 THR A C 1
ATOM 2497 O O . THR A 1 355 ? 4.611 -14.783 -47.503 1.00 94.44 355 THR A O 1
ATOM 2500 N N . LEU A 1 356 ? 3.192 -13.560 -48.744 1.00 94.88 356 LEU A N 1
ATOM 2501 C CA . LEU A 1 356 ? 2.023 -13.829 -47.906 1.00 94.88 356 LEU A CA 1
ATOM 2502 C C . LEU A 1 356 ? 1.694 -15.333 -47.937 1.00 94.88 356 LEU A C 1
ATOM 2504 O O . LEU A 1 356 ? 1.303 -15.866 -48.976 1.00 94.88 356 LEU A O 1
ATOM 2508 N N . ALA A 1 357 ? 1.851 -16.003 -46.797 1.00 93.75 357 ALA A N 1
ATOM 2509 C CA . ALA A 1 357 ? 1.497 -17.405 -46.591 1.00 93.75 357 ALA A CA 1
ATOM 2510 C C . ALA A 1 357 ? -0.017 -17.588 -46.416 1.00 93.75 357 ALA A C 1
ATOM 2512 O O . ALA A 1 357 ? -0.578 -18.596 -46.839 1.00 93.75 357 ALA A O 1
ATOM 2513 N N . GLY A 1 358 ? -0.676 -16.614 -45.784 1.00 95.69 358 GLY A N 1
ATOM 2514 C CA . GLY A 1 358 ? -2.118 -16.600 -45.567 1.00 95.69 358 GLY A CA 1
ATOM 2515 C C . GLY A 1 358 ? -2.528 -15.692 -44.410 1.00 95.69 358 GLY A C 1
ATOM 2516 O O . GLY A 1 358 ? -1.739 -14.882 -43.929 1.00 95.69 358 GLY A O 1
ATOM 2517 N N . THR A 1 359 ? -3.778 -15.834 -43.971 1.00 96.75 359 THR A N 1
ATOM 2518 C CA . THR A 1 359 ? -4.374 -15.034 -42.890 1.00 96.75 359 THR A CA 1
ATOM 2519 C C . THR A 1 359 ? -4.879 -15.928 -41.763 1.00 96.75 359 THR A C 1
ATOM 2521 O O . THR A 1 359 ? -5.486 -16.965 -42.046 1.00 96.75 359 THR A O 1
ATOM 2524 N N . ALA A 1 360 ? -4.707 -15.514 -40.508 1.00 96.44 360 ALA A N 1
ATOM 2525 C CA . ALA A 1 360 ? -5.325 -16.157 -39.347 1.00 96.44 360 ALA A CA 1
ATOM 2526 C C . ALA A 1 360 ? -6.388 -15.255 -38.726 1.00 96.44 360 ALA A C 1
ATOM 2528 O O . ALA A 1 360 ? -6.162 -14.063 -38.546 1.00 96.44 360 ALA A O 1
ATOM 2529 N N . THR A 1 361 ? -7.544 -15.828 -38.395 1.00 97.06 361 THR A N 1
ATOM 2530 C CA . THR A 1 361 ? -8.599 -15.130 -37.652 1.00 97.06 361 THR A CA 1
ATOM 2531 C C . THR A 1 361 ? -8.159 -14.922 -36.207 1.00 97.06 361 THR A C 1
ATOM 2533 O O . THR A 1 361 ? -7.620 -15.847 -35.600 1.00 97.06 361 THR A O 1
ATOM 2536 N N . VAL A 1 362 ? -8.403 -13.725 -35.677 1.00 94.75 362 VAL A N 1
ATOM 2537 C CA . VAL A 1 362 ? -8.159 -13.394 -34.269 1.00 94.75 362 VAL A CA 1
ATOM 2538 C C . VAL A 1 362 ? -9.438 -13.645 -33.480 1.00 94.75 362 VAL A C 1
ATOM 2540 O O . VAL A 1 362 ? -10.519 -13.202 -33.883 1.00 94.75 362 VAL A O 1
ATOM 2543 N N . ASP A 1 363 ? -9.333 -14.356 -32.362 1.00 95.88 363 ASP A N 1
ATOM 2544 C CA . ASP A 1 363 ? -10.435 -14.468 -31.415 1.00 95.88 363 ASP A CA 1
ATOM 2545 C C . ASP A 1 363 ? -10.651 -13.111 -30.732 1.00 95.88 363 ASP A C 1
ATOM 2547 O O . ASP A 1 363 ? -9.771 -12.585 -30.056 1.00 95.88 363 ASP A O 1
ATOM 2551 N N . ALA A 1 364 ? -11.828 -12.513 -30.908 1.00 88.38 364 ALA A N 1
ATOM 2552 C CA . ALA A 1 364 ? -12.097 -11.166 -30.406 1.00 88.38 364 ALA A CA 1
ATOM 2553 C C . ALA A 1 364 ? -12.157 -11.067 -28.867 1.00 88.38 364 ALA A C 1
ATOM 2555 O O . ALA A 1 364 ? -12.166 -9.956 -28.341 1.00 88.38 364 ALA A O 1
ATOM 2556 N N . VAL A 1 365 ? -12.246 -12.196 -28.153 1.00 86.94 365 VAL A N 1
ATOM 2557 C CA . VAL A 1 365 ? -12.323 -12.254 -26.686 1.00 86.94 365 VAL A CA 1
ATOM 2558 C C . VAL A 1 365 ? -10.977 -12.654 -26.093 1.00 86.94 365 VAL A C 1
ATOM 2560 O O . VAL A 1 365 ? -10.500 -11.992 -25.176 1.00 86.94 365 VAL A O 1
ATOM 2563 N N . ALA A 1 366 ? -10.375 -13.729 -26.601 1.00 90.00 366 ALA A N 1
ATOM 2564 C CA . ALA A 1 366 ? -9.094 -14.239 -26.118 1.00 90.00 366 ALA A CA 1
ATOM 2565 C C . ALA A 1 366 ? -7.892 -13.477 -26.691 1.00 90.00 366 ALA A C 1
ATOM 2567 O O . ALA A 1 366 ? -6.804 -13.545 -26.123 1.00 90.00 366 ALA A O 1
ATOM 2568 N N . LEU A 1 367 ? -8.100 -12.735 -27.784 1.00 94.06 367 LEU A N 1
ATOM 2569 C CA . LEU A 1 367 ? -7.079 -11.981 -28.506 1.00 94.06 367 LEU A CA 1
ATOM 2570 C C . LEU A 1 367 ? -5.931 -12.852 -29.044 1.00 94.06 367 LEU A C 1
ATOM 2572 O O . LEU A 1 367 ? -4.836 -12.353 -29.306 1.00 94.06 367 LEU A O 1
ATOM 2576 N N . ASP A 1 368 ? -6.179 -14.147 -29.234 1.00 95.44 368 ASP A N 1
ATOM 2577 C CA . ASP A 1 368 ? -5.230 -15.112 -29.775 1.00 95.44 368 ASP A CA 1
ATOM 2578 C C . ASP A 1 368 ? -5.543 -15.477 -31.238 1.00 95.44 368 ASP A C 1
ATOM 2580 O O . ASP A 1 368 ? -6.622 -15.208 -31.774 1.00 95.44 368 ASP A O 1
ATOM 2584 N N . TRP A 1 369 ? -4.551 -16.045 -31.926 1.00 97.06 369 TRP A N 1
ATOM 2585 C CA . TRP A 1 369 ? -4.661 -16.491 -33.317 1.00 97.06 369 TRP A CA 1
ATOM 2586 C C . TRP A 1 369 ? -3.761 -17.707 -33.595 1.00 97.06 369 TRP A C 1
ATOM 2588 O O . TRP A 1 369 ? -2.700 -17.877 -32.993 1.00 97.06 369 TRP A O 1
ATOM 2598 N N . ASP A 1 370 ? -4.174 -18.575 -34.529 1.00 96.56 370 ASP A N 1
ATOM 2599 C CA . ASP A 1 370 ? -3.432 -19.782 -34.949 1.00 96.56 370 ASP A CA 1
ATOM 2600 C C . ASP A 1 370 ? -3.527 -19.958 -36.475 1.00 96.56 370 ASP A C 1
ATOM 2602 O O . ASP A 1 370 ? -4.583 -20.279 -37.022 1.00 96.56 370 ASP A O 1
ATOM 2606 N N . PHE A 1 371 ? -2.407 -19.759 -37.168 1.00 96.88 371 PHE A N 1
ATOM 2607 C CA . PHE A 1 371 ? -2.234 -20.011 -38.595 1.00 96.88 371 PHE A CA 1
ATOM 2608 C C . PHE A 1 371 ? -1.630 -21.397 -38.837 1.00 96.88 371 PHE A C 1
ATOM 2610 O O . PHE A 1 371 ? -0.617 -21.771 -38.236 1.00 96.88 371 PHE A O 1
ATOM 2617 N N . ARG A 1 372 ? -2.198 -22.143 -39.790 1.00 96.50 372 ARG A N 1
ATOM 2618 C CA . ARG A 1 372 ? -1.651 -23.418 -40.274 1.00 96.50 372 ARG A CA 1
ATOM 2619 C C . ARG A 1 372 ? -1.710 -23.460 -41.793 1.00 96.50 372 ARG A C 1
ATOM 2621 O O . ARG A 1 372 ? -2.771 -23.210 -42.361 1.00 96.50 372 ARG A O 1
ATOM 2628 N N . SER A 1 373 ? -0.596 -23.810 -42.430 1.00 93.56 373 SER A N 1
ATOM 2629 C CA . SER A 1 373 ? -0.572 -24.074 -43.872 1.00 93.56 373 SER A CA 1
ATOM 2630 C C . SER A 1 373 ? -1.071 -25.483 -44.194 1.00 93.56 373 SER A C 1
ATOM 2632 O O . SER A 1 373 ? -1.174 -26.332 -43.303 1.00 93.56 373 SER A O 1
ATOM 2634 N N . ASN A 1 374 ? -1.349 -25.753 -45.469 1.00 84.69 374 ASN A N 1
ATOM 2635 C CA . ASN A 1 374 ? -1.652 -27.105 -45.922 1.00 84.69 374 ASN A CA 1
ATOM 2636 C C . ASN A 1 374 ? -0.365 -27.925 -46.106 1.00 84.69 374 ASN A C 1
ATOM 2638 O O . ASN A 1 374 ? 0.747 -27.387 -46.166 1.00 84.69 374 ASN A O 1
ATOM 2642 N N . ASP A 1 375 ? -0.533 -29.248 -46.190 1.00 75.56 375 ASP A N 1
ATOM 2643 C CA . ASP A 1 375 ? 0.552 -30.186 -46.488 1.00 75.56 375 ASP A CA 1
ATOM 2644 C C . ASP A 1 375 ? 1.175 -29.862 -47.860 1.00 75.56 375 ASP A C 1
ATOM 2646 O O . ASP A 1 375 ? 0.489 -29.853 -48.884 1.00 75.56 375 ASP A O 1
ATOM 2650 N N . GLY A 1 376 ? 2.495 -29.666 -47.885 1.00 77.19 376 GLY A N 1
ATOM 2651 C CA . GLY A 1 376 ? 3.284 -29.474 -49.104 1.00 77.19 376 GLY A CA 1
ATOM 2652 C C . GLY A 1 376 ? 3.459 -28.027 -49.570 1.00 77.19 376 GLY A C 1
ATOM 2653 O O . GLY A 1 376 ? 4.152 -27.816 -50.566 1.00 77.19 376 GLY A O 1
ATOM 2654 N N . ASP A 1 377 ? 2.904 -27.043 -48.858 1.00 82.06 377 ASP A N 1
ATOM 2655 C CA . ASP A 1 377 ? 3.025 -25.624 -49.224 1.00 82.06 377 ASP A CA 1
ATOM 2656 C C . ASP A 1 377 ? 4.476 -25.110 -49.094 1.00 82.06 377 ASP A C 1
ATOM 2658 O O . ASP A 1 377 ? 4.891 -24.215 -49.833 1.00 82.06 377 ASP A O 1
ATOM 2662 N N . PHE A 1 378 ? 5.280 -25.712 -48.205 1.00 88.38 378 PHE A N 1
ATOM 2663 C CA . PHE A 1 378 ? 6.652 -25.283 -47.910 1.00 88.38 378 PHE A CA 1
ATOM 2664 C C . PHE A 1 378 ? 7.655 -26.443 -48.019 1.00 88.38 378 PHE A C 1
ATOM 2666 O O . PHE A 1 378 ? 7.936 -27.115 -47.028 1.00 88.38 378 PHE A O 1
ATOM 2673 N N . PRO A 1 379 ? 8.247 -26.701 -49.203 1.00 78.62 379 PRO A N 1
ATOM 2674 C CA . PRO A 1 379 ? 9.128 -27.855 -49.422 1.00 78.62 379 PRO A CA 1
ATOM 2675 C C . PRO A 1 379 ? 10.466 -27.786 -48.660 1.00 78.62 379 PRO A C 1
ATOM 2677 O O . PRO A 1 379 ? 11.185 -28.781 -48.585 1.00 78.62 379 PRO A O 1
ATOM 2680 N N . THR A 1 380 ? 10.814 -26.628 -48.098 1.00 90.38 380 THR A N 1
ATOM 2681 C CA . THR A 1 380 ? 12.013 -26.390 -47.281 1.00 90.38 380 THR A CA 1
ATOM 2682 C C . THR A 1 380 ? 11.689 -25.423 -46.147 1.00 90.38 380 THR A C 1
ATOM 2684 O O . THR A 1 380 ? 10.765 -24.624 -46.288 1.00 90.38 380 THR A O 1
ATOM 2687 N N . ASN A 1 381 ? 12.469 -25.455 -45.057 1.00 89.50 381 ASN A N 1
ATOM 2688 C CA . ASN A 1 381 ? 12.304 -24.505 -43.953 1.00 89.50 381 ASN A CA 1
ATOM 2689 C C . ASN A 1 381 ? 12.470 -23.064 -44.480 1.00 89.50 381 ASN A C 1
ATOM 2691 O O . ASN A 1 381 ? 13.538 -22.760 -45.018 1.00 89.50 381 ASN A O 1
ATOM 2695 N N . PRO A 1 382 ? 11.456 -22.191 -44.339 1.00 88.56 382 PRO A N 1
ATOM 2696 C CA . PRO A 1 382 ? 11.544 -20.804 -44.790 1.00 88.56 382 PRO A CA 1
ATOM 2697 C C . PRO A 1 382 ? 12.476 -19.930 -43.930 1.00 88.56 382 PRO A C 1
ATOM 2699 O O . PRO A 1 382 ? 12.811 -18.829 -44.349 1.00 88.56 382 PRO A O 1
ATOM 2702 N N . GLY A 1 383 ? 12.937 -20.400 -42.768 1.00 93.69 383 GLY A N 1
ATOM 2703 C CA . GLY A 1 383 ? 13.837 -19.654 -41.884 1.00 93.69 383 GLY A CA 1
ATOM 2704 C C . GLY A 1 383 ? 13.062 -18.776 -40.908 1.00 93.69 383 GLY A C 1
ATOM 2705 O O . GLY A 1 383 ? 12.946 -19.142 -39.742 1.00 93.69 383 GLY A O 1
ATOM 2706 N N . THR A 1 384 ? 12.473 -17.685 -41.397 1.00 95.06 384 THR A N 1
ATOM 2707 C CA . THR A 1 384 ? 11.756 -16.692 -40.580 1.00 95.06 384 THR A CA 1
ATOM 2708 C C . THR A 1 384 ? 10.287 -16.560 -40.976 1.00 95.06 384 THR A C 1
ATOM 2710 O O . THR A 1 384 ? 9.892 -16.840 -42.114 1.00 95.06 384 THR A O 1
ATOM 2713 N N . THR A 1 385 ? 9.464 -16.104 -40.036 1.00 96.06 385 THR A N 1
ATOM 2714 C CA . THR A 1 385 ? 8.098 -15.638 -40.281 1.00 96.06 385 THR A 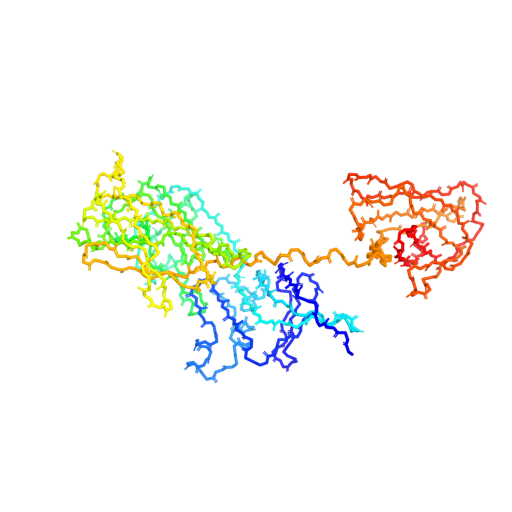CA 1
ATOM 2715 C C . THR A 1 385 ? 7.924 -14.237 -39.724 1.00 96.06 385 THR A C 1
ATOM 2717 O O . THR A 1 385 ? 8.459 -13.922 -38.666 1.00 96.06 385 THR A O 1
ATOM 2720 N N . CYS A 1 386 ? 7.113 -13.433 -40.403 1.00 96.62 386 CYS A N 1
ATOM 2721 C CA . CYS A 1 386 ? 6.647 -12.146 -39.901 1.00 96.62 386 CYS A CA 1
ATOM 2722 C C . CYS A 1 386 ? 5.119 -12.138 -39.906 1.00 96.62 386 CYS A C 1
ATOM 2724 O O . CYS A 1 386 ? 4.505 -12.674 -40.832 1.00 96.62 386 CYS A O 1
ATOM 2726 N N . VAL A 1 387 ? 4.506 -11.581 -38.865 1.00 96.06 387 VAL A N 1
ATOM 2727 C CA . VAL A 1 387 ? 3.050 -11.440 -38.754 1.00 96.06 387 VAL A CA 1
ATOM 2728 C C . VAL A 1 387 ? 2.692 -9.975 -38.590 1.00 96.06 387 VAL A C 1
ATOM 2730 O O . VAL A 1 387 ? 3.267 -9.320 -37.729 1.00 96.06 387 VAL A O 1
ATOM 2733 N N . ALA A 1 388 ? 1.754 -9.481 -39.400 1.00 95.44 388 ALA A N 1
ATOM 2734 C CA . ALA A 1 388 ? 1.304 -8.090 -39.390 1.00 95.44 388 ALA A CA 1
ATOM 2735 C C . ALA A 1 388 ? -0.200 -7.976 -39.113 1.00 95.44 388 ALA A C 1
ATOM 2737 O O . ALA A 1 388 ? -0.996 -8.796 -39.588 1.00 95.44 388 ALA A O 1
ATOM 2738 N N . SER A 1 389 ? -0.596 -6.933 -38.380 1.00 93.38 389 SER A N 1
ATOM 2739 C CA . SER A 1 389 ? -2.001 -6.539 -38.240 1.00 93.38 389 SER A CA 1
ATOM 2740 C C . SER A 1 389 ? -2.407 -5.508 -39.300 1.00 93.38 389 SER A C 1
ATOM 2742 O O . SER A 1 389 ? -1.640 -4.587 -39.595 1.00 93.38 389 SER A O 1
ATOM 2744 N N . PRO A 1 390 ? -3.646 -5.576 -39.829 1.00 90.25 390 PRO A N 1
ATOM 2745 C CA . PRO A 1 390 ? -4.187 -4.541 -40.708 1.00 90.25 390 PRO A CA 1
ATOM 2746 C C . PRO A 1 390 ? -4.340 -3.168 -40.033 1.00 90.25 390 PRO A C 1
ATOM 2748 O O . PRO A 1 390 ? -4.447 -2.166 -40.739 1.00 90.25 390 PRO A O 1
ATOM 2751 N N . ASN A 1 391 ? -4.345 -3.096 -38.696 1.00 87.06 391 ASN A N 1
ATOM 2752 C CA . ASN A 1 391 ? -4.362 -1.824 -37.964 1.00 87.06 391 ASN A CA 1
ATOM 2753 C C . ASN A 1 391 ? -2.944 -1.282 -37.688 1.00 87.06 391 ASN A C 1
ATOM 2755 O O . ASN A 1 391 ? -2.795 -0.293 -36.974 1.00 87.06 391 ASN A O 1
ATOM 2759 N N . GLY A 1 392 ? -1.913 -1.908 -38.265 1.00 85.69 392 GLY A N 1
ATOM 2760 C CA . GLY A 1 392 ? -0.505 -1.618 -38.017 1.00 85.69 392 GLY A CA 1
ATOM 2761 C C . GLY A 1 392 ? 0.073 -2.497 -36.912 1.00 85.69 392 GLY A C 1
ATOM 2762 O O . GLY A 1 392 ? -0.659 -2.973 -36.050 1.00 85.69 392 GLY A O 1
ATOM 2763 N N . GLY A 1 393 ? 1.391 -2.685 -36.949 1.00 89.25 393 GLY A N 1
ATOM 2764 C CA . GLY A 1 393 ? 2.132 -3.496 -35.988 1.00 89.25 393 GLY A CA 1
ATOM 2765 C C . GLY A 1 393 ? 2.517 -4.853 -36.554 1.00 89.25 393 GLY A C 1
ATOM 2766 O O . GLY A 1 393 ? 1.745 -5.488 -37.276 1.00 89.25 393 GLY A O 1
ATOM 2767 N N . SER A 1 394 ? 3.726 -5.285 -36.220 1.00 93.56 394 SER A N 1
ATOM 2768 C CA . SER A 1 394 ? 4.340 -6.496 -36.746 1.00 93.56 394 SER A CA 1
ATOM 2769 C C . SER A 1 394 ? 5.207 -7.178 -35.693 1.00 93.56 394 SER A C 1
ATOM 2771 O O . SER A 1 394 ? 5.597 -6.571 -34.694 1.00 93.56 394 SER A O 1
ATOM 2773 N N . ALA A 1 395 ? 5.453 -8.467 -35.897 1.00 92.88 395 ALA A N 1
ATOM 2774 C CA . ALA A 1 395 ? 6.410 -9.242 -35.124 1.00 92.88 395 ALA A CA 1
ATOM 2775 C C . ALA A 1 395 ? 7.093 -10.278 -36.014 1.00 92.88 395 ALA A C 1
ATOM 2777 O O . ALA A 1 395 ? 6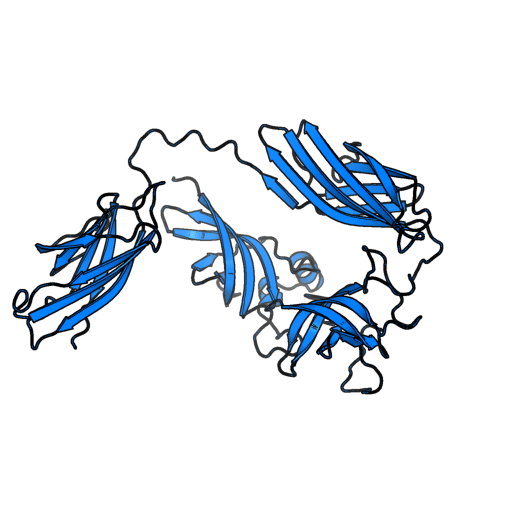.468 -10.837 -36.917 1.00 92.88 395 ALA A O 1
ATOM 2778 N N . GLU A 1 396 ? 8.356 -10.572 -35.719 1.00 95.38 396 GLU A N 1
ATOM 2779 C CA . GLU A 1 396 ? 9.176 -11.558 -36.425 1.00 95.38 396 GLU A CA 1
ATOM 2780 C C . GLU A 1 396 ? 9.602 -12.696 -35.488 1.00 95.38 396 GLU A C 1
ATOM 2782 O O . GLU A 1 396 ? 9.817 -12.495 -34.291 1.00 95.38 396 GLU A O 1
ATOM 2787 N N . SER A 1 397 ? 9.705 -13.914 -36.023 1.00 93.81 397 SER A N 1
ATOM 2788 C CA . SER A 1 397 ? 10.183 -15.084 -35.284 1.00 93.81 397 SER A CA 1
ATOM 2789 C C . SER A 1 397 ? 10.857 -16.102 -36.205 1.00 93.81 397 SER A C 1
ATOM 2791 O O . SER A 1 397 ? 10.428 -16.315 -37.343 1.00 93.81 397 SER A O 1
ATOM 2793 N N . ASP A 1 398 ? 11.883 -16.777 -35.689 1.00 94.44 398 ASP A N 1
ATOM 2794 C CA . ASP A 1 398 ? 12.530 -17.906 -36.358 1.00 94.44 398 ASP A CA 1
ATOM 2795 C C . ASP A 1 398 ? 11.689 -19.185 -36.225 1.00 94.44 398 ASP A C 1
ATOM 2797 O O . ASP A 1 398 ? 11.172 -19.520 -35.155 1.00 94.44 398 ASP A O 1
ATOM 2801 N N . PHE A 1 399 ? 11.604 -19.971 -37.299 1.00 93.00 399 PHE A N 1
ATOM 2802 C CA . PHE A 1 399 ? 10.964 -21.282 -37.245 1.00 93.00 399 PHE A CA 1
ATOM 2803 C C . PHE A 1 399 ? 11.817 -22.302 -36.490 1.00 93.00 399 PHE A C 1
ATOM 2805 O O . PHE A 1 399 ? 12.942 -22.621 -36.882 1.00 93.00 399 PHE A O 1
ATOM 2812 N N . THR A 1 400 ? 11.221 -22.939 -35.480 1.00 91.44 400 THR A N 1
ATOM 2813 C CA . THR A 1 400 ? 11.770 -24.178 -34.912 1.00 91.44 400 THR A CA 1
ATOM 2814 C C . THR A 1 400 ? 11.411 -25.361 -35.814 1.00 91.44 400 THR A C 1
ATOM 2816 O O . THR A 1 400 ? 10.251 -25.512 -36.203 1.00 91.44 400 THR A O 1
ATOM 2819 N N . VAL A 1 401 ? 12.394 -26.199 -36.154 1.00 88.81 401 VAL A N 1
ATOM 2820 C CA . VAL A 1 401 ? 12.176 -27.417 -36.953 1.00 88.81 401 VAL A CA 1
ATOM 2821 C C . VAL A 1 401 ? 11.768 -28.563 -36.031 1.00 88.81 401 VAL A C 1
ATOM 2823 O O . VAL A 1 401 ? 12.522 -28.902 -35.118 1.00 88.81 401 VAL A O 1
ATOM 2826 N N . ASP A 1 402 ? 10.592 -29.135 -36.288 1.00 80.31 402 ASP A N 1
ATOM 2827 C CA . ASP A 1 402 ? 10.079 -30.342 -35.621 1.00 80.31 402 ASP A CA 1
ATOM 2828 C C . ASP A 1 402 ? 10.563 -31.637 -36.294 1.00 80.31 402 ASP A C 1
ATOM 2830 O O . ASP A 1 402 ? 10.634 -31.676 -37.551 1.00 80.31 402 ASP A O 1
#

Foldseek 3Di:
DDFWDKDKAKAAFADADPVQQWTAGPNAIAHEDPPAFEAEPVDRLCVVCVVVVHGSSCVQQDCDFPLAPHGHQHGWMKIFIWTADPVPRHTYTNYIYTYHNKDKDKAAWADQQAADQPPDCVVPVSHFTDGPNATEHQGCDPRQGADAEEEQAFHAPSNDDDRGGWIKMFMADQGPVRHGHTRYMYTNDHHGPCQADWEKGWPAWAWEADPQKTWIKTKGKIFHQQWDKKFKAAPVPRHTQGIWTWDADPVHRRMTITIDTGIGGHAHHQKMWIDDDPYIDIDGYHYHYPDPPPPPPDPDQADFKEWDWPAWAAELVFQKIKTKTFIHDSDPFQFQKKWKFFVWDDPVWLDIDHHTQDIWGADRPVRMTMDMHGGPPGNDQRQKMKMGGPSGHIDMDGYDYD

Secondary structure (DSSP, 8-state):
-PPPEEEEEEEEEEEEETTTTEEEETTEEEE--TT--EEETTEEHHHHHHHHTS-HHHHHHSSBPTT--SBBTTTSEEEEEEEEETTTTEEEEEEEEEE-SEEEEEEEEEEES--STT--TTT-TT--EEETTEEEEE---TTSPPPPPEETTEEEETTSS--TT-EEEEEEEE-TTS-EEEEEEEES--EETTTTS-EE--SEEEEEEETTEEEEEEEEEEESSSSEEEEEEETTT--EEEEEEEEE-SS-TTEEEEEEEEEEESPPPSEEEEEETTEEEEEE-EEEE---------SS-PPPPEEEEEEEEEETTTTEEEEEEEEE-SSSS--SEEEEEEEEEE-SSS-EEEEEEEEEEBPTTT-EEEEEPPTTS-SS---EEEEE-TTS-EEEEEPEE-

Radius of gyration: 27.86 Å; chains: 1; bounding box: 50×59×77 Å